Protein 5YH1 (pdb70)

InterPro domains:
  IPR001305 Heat shock protein DnaJ, cysteine-rich domain [PS51188] (1-88)
  IPR001305 Heat shock protein DnaJ, cysteine-rich domain [cd10719] (6-83)
  IPR001305 Heat shock protein DnaJ, cysteine-rich domain [cd10719] (61-111)
  IPR001667 DDH domain [PF01368] (358-476)
  IPR003029 S1 domain [PF00575] (130-193)
  IPR003029 S1 domain [PS50126] (133-196)
  IPR003029 S1 domain [SM00316] (131-196)
  IPR004365 OB-fold nucleic acid binding domain, AA-tRNA synthetase-type [PF01336] (227-295)
  IPR012340 Nucleic acid-binding, OB-fold [G3DSA:2.40.50.140] (128-200)
  IPR012340 Nucleic acid-binding, OB-fold [G3DSA:2.40.50.140] (223-317)
  IPR012340 Nucleic acid-binding, OB-fold [SSF50249] (121-192)
  IPR012340 Nucleic acid-binding, OB-fold [SSF50249] (225-297)
  IPR036410 Heat shock protein DnaJ, cysteine-rich domain superfamily [SSF57938] (5-32)
  IPR038763 DHH phosphoesterase superfamily [SSF64182] (337-733)
  IPR051673 Single-stranded-DNA-specific exonuclease RecJ [PTHR30255] (335-543)

Secondary structure (DSSP, 8-state):
-----HHHHHHHHHHHHHHPPP----SS--HHHHHHTTT------HHHHHTT--EEEEEESSHHHHHHHHHHHHHHHHHHHHH-SSTTHHHHHEEEEEESSSS--HHHHHHHHH-------PPPPEEEEESS--SGGGHHHHHHHHTTT--EEEE--S----EEETTEEGGGGG-SEEE-GGGTSTT-TTS----HHHHHHHH-GGGHHHHTTHHHHHHHHHT---HHHHHHHHHHHHTT--HHHHHHHHHHHHHHHHHH----TTTHHHHTT-SS-HHHH--HHHHHHHHHHHHHHHHHHHGGG-EEEE-TTS-EEEEEETTTSS-TTSSSPHHHHHHHHHHHHHHHH-TTS-EEEEEE-SSEEEEEE----TT---HHHHHHHHHHH-GGGT-EEEESSSEEEEE--GGGHHHHHHHHHHHHHT---

B-factor: mean 35.12, std 11.07, range [20.91, 87.61]

Foldseek 3Di:
DVVVVVVVVVVVVVLLVVLQFDCPDDLFDDPLCVVLVVLLCLLSLLSCLLVLAAEEEEFAQAQLGLLLQVLQLLLRLVSNVVRDPDPCSSVPRYHYWYDPDQECDPVNLVVLVVPCCVVVVHDRHAYEYFQYQLEPVHVVSLVVCVVVVHAYEYQHAFANPAAPDQQHHPSPVSHDGHRYSCSVPNPPSLQGRNSSNRSSCRNHVVCCLLSLLSLLLSSLLVVHPDPRNVSSQVSCVVVVQHSVNSNLLSLLSRQVSLVVPTRCPVHNCLSSRRDPCVVSNVNSVVVSVVSVVVLVVQCVQQVVQWDWDQAPQGATEIEGACAVRGDPPDPPDQQVNQVSNQVVVCVVPNLLRWYWYWYDYLWKIWIATGPVCVQVQFQVVLQVVLCVVCVPFQWDWGGGGGTIMIGTHSVCVVVSVVSSVVVVNPGHD

Solvent-accessible surface area: 20667 Å² total

Structure (mmCIF, N/CA/C/O backbone):
data_5YH1
#
_entry.id   5YH1
#
_cell.length_a   132.500
_cell.length_b   132.500
_cell.length_c   212.245
_cell.angle_alpha   90.00
_cell.angle_beta   90.00
_cell.angle_gamma   120.00
#
_symmetry.space_group_name_H-M   'P 63 2 2'
#
loop_
_entity.id
_entity.type
_entity.pdbx_description
1 polymer 'Member of s1p family of ribosomal proteins'
2 non-polymer GLYCEROL
3 non-polymer 'MANGANESE (II) ION'
4 water water
#
loop_
_atom_site.group_PDB
_atom_site.i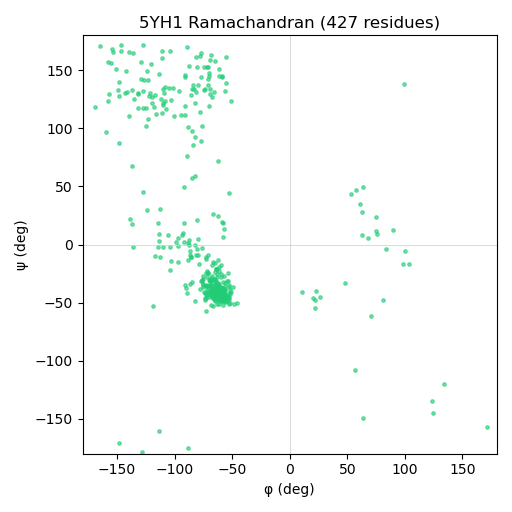d
_atom_site.type_symbol
_atom_site.label_atom_id
_atom_site.label_alt_id
_atom_site.label_comp_id
_atom_site.label_asym_id
_atom_site.label_entity_id
_atom_site.label_seq_id
_atom_site.pdbx_PDB_ins_code
_atom_site.Cartn_x
_atom_site.Cartn_y
_atom_site.Cartn_z
_atom_site.occupancy
_atom_site.B_iso_or_equiv
_atom_site.auth_seq_id
_atom_site.auth_comp_id
_atom_site.auth_asym_id
_atom_site.auth_atom_id
_atom_site.pdbx_PDB_model_num
ATOM 1 N N . PRO A 1 1 ? 79.060 66.891 48.002 1.00 85.34 300 PRO A N 1
ATOM 2 C CA . PRO A 1 1 ? 79.488 65.774 48.847 1.00 86.07 300 PRO A CA 1
ATOM 3 C C . PRO A 1 1 ? 78.970 65.903 50.302 1.00 85.48 300 PRO A C 1
ATOM 4 O O . PRO A 1 1 ? 77.812 65.559 50.563 1.00 81.59 300 PRO A O 1
ATOM 8 N N . GLY A 1 2 ? 79.799 66.390 51.230 1.00 84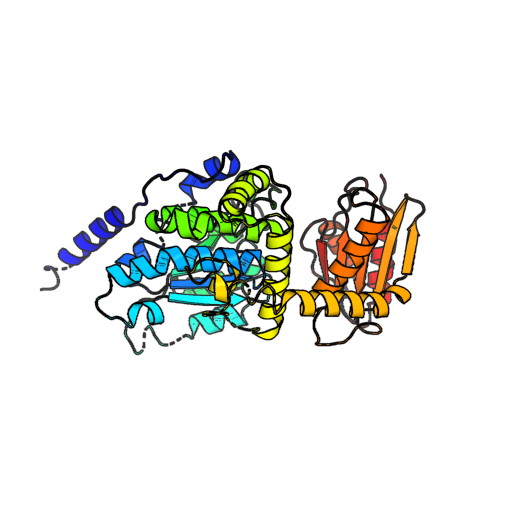.06 301 GLY A N 1
ATOM 9 C CA . GLY A 1 2 ? 79.371 66.644 52.602 1.00 79.52 301 GLY A CA 1
ATOM 10 C C . GLY A 1 2 ? 78.457 67.8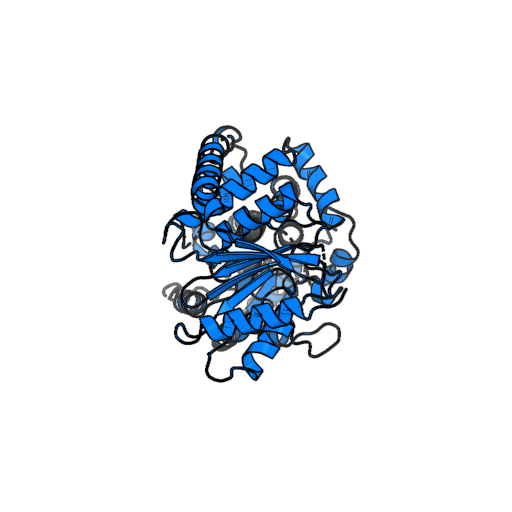54 52.704 1.00 77.15 301 GLY A C 1
ATOM 11 O O . GLY A 1 2 ? 77.687 67.966 53.657 1.00 77.53 301 GLY A O 1
ATOM 12 N N . SER A 1 3 ? 78.542 68.757 51.725 1.00 73.15 302 SER A N 1
ATOM 13 C CA . SER A 1 3 ? 77.711 69.968 51.687 1.00 69.49 302 SER A CA 1
ATOM 14 C C . SER A 1 3 ? 76.241 69.665 51.347 1.00 69.35 302 SER A C 1
ATOM 15 O O . SER A 1 3 ? 75.329 70.282 51.904 1.00 68.43 302 SER A O 1
ATOM 18 N N . HIS A 1 4 ? 76.036 68.727 50.419 1.00 68.06 303 HIS A N 1
ATOM 19 C CA . HIS A 1 4 ? 74.709 68.188 50.054 1.00 65.88 303 HIS A CA 1
ATOM 20 C C . HIS A 1 4 ? 74.023 67.606 51.300 1.00 66.46 303 HIS A C 1
ATOM 21 O O . HIS A 1 4 ? 72.910 67.998 51.650 1.00 66.97 303 HIS A O 1
ATOM 33 N N . ALA A 1 6 ? 74.790 67.954 54.513 1.00 65.50 305 ALA A N 1
ATOM 34 C CA . ALA A 1 6 ? 74.679 68.885 55.638 1.00 64.49 305 ALA A CA 1
ATOM 35 C C . ALA A 1 6 ? 73.530 69.875 55.461 1.00 63.75 305 ALA A C 1
ATOM 36 O O . ALA A 1 6 ? 72.834 70.200 56.423 1.00 65.84 305 ALA A O 1
ATOM 38 N N . GLU A 1 7 ? 73.344 70.366 54.241 1.00 61.99 306 GLU A N 1
ATOM 39 C CA . GLU A 1 7 ? 72.249 71.293 53.958 1.00 62.81 306 GLU A CA 1
ATOM 40 C C . GLU A 1 7 ? 70.883 70.616 54.076 1.00 60.54 306 GLU A C 1
ATOM 41 O O . GLU A 1 7 ? 69.928 71.223 54.554 1.00 56.43 306 GLU A O 1
ATOM 47 N N . VAL A 1 8 ? 70.801 69.363 53.635 1.00 60.65 307 VAL A N 1
ATOM 48 C CA . VAL A 1 8 ? 69.576 68.568 53.754 1.00 60.15 307 VAL A CA 1
ATOM 49 C C . VAL A 1 8 ? 69.283 68.241 55.225 1.00 61.18 307 VAL A C 1
ATOM 50 O O . VAL A 1 8 ? 68.129 68.270 55.651 1.00 59.35 307 VAL A O 1
ATOM 54 N N . LYS A 1 9 ? 70.330 67.946 55.994 1.00 62.14 308 LYS A N 1
ATOM 55 C CA . LYS A 1 9 ? 70.184 67.683 57.423 1.00 64.76 308 LYS A CA 1
ATOM 56 C C . LYS A 1 9 ? 69.646 68.915 58.158 1.00 61.12 308 LYS A C 1
ATOM 57 O O . LYS A 1 9 ? 68.724 68.808 58.965 1.00 59.20 308 LYS A O 1
ATOM 63 N N . ARG A 1 10 ? 70.214 70.078 57.863 1.00 58.55 309 ARG A N 1
ATOM 64 C CA . ARG A 1 10 ? 69.803 71.326 58.508 1.00 58.88 309 ARG A CA 1
ATOM 65 C C . ARG A 1 10 ? 68.322 71.635 58.274 1.00 56.76 309 ARG A C 1
ATOM 66 O O . ARG A 1 10 ? 67.638 72.118 59.171 1.00 59.88 309 ARG A O 1
ATOM 74 N N . LYS A 1 11 ? 67.836 71.351 57.072 1.00 53.84 310 LYS A N 1
ATOM 75 C CA . LYS A 1 11 ? 66.438 71.569 56.724 1.00 51.84 310 LYS A CA 1
ATOM 76 C C . LYS A 1 11 ? 65.526 70.549 57.401 1.00 50.94 310 LYS A C 1
ATOM 77 O O . LYS A 1 11 ? 64.388 70.861 57.762 1.00 48.73 310 LYS A O 1
ATOM 83 N N . ILE A 1 12 ? 66.019 69.322 57.544 1.00 50.20 311 ILE A N 1
ATOM 84 C CA . ILE A 1 12 ? 65.294 68.279 58.264 1.00 50.37 311 ILE A CA 1
ATOM 85 C C . ILE A 1 12 ? 65.129 68.656 59.743 1.00 49.17 311 ILE A C 1
ATOM 86 O O . ILE A 1 12 ? 64.051 68.471 60.302 1.00 44.98 311 ILE A O 1
ATOM 91 N N . GLU A 1 13 ? 66.179 69.203 60.358 1.00 49.59 312 GLU A N 1
ATOM 92 C CA . GLU A 1 13 ? 66.104 69.649 61.750 1.00 51.66 312 GLU A CA 1
ATOM 93 C C . GLU A 1 13 ? 65.043 70.727 61.917 1.00 51.73 312 GLU A C 1
ATOM 94 O O . GLU A 1 13 ? 64.304 70.722 62.903 1.00 51.34 312 GLU A O 1
ATOM 100 N N . GLU A 1 14 ? 64.971 71.646 60.959 1.00 50.04 313 GLU A N 1
ATOM 101 C CA . GLU A 1 14 ? 64.019 72.753 61.036 1.00 49.86 313 GLU A CA 1
ATOM 102 C C . GLU A 1 14 ? 62.585 72.290 60.850 1.00 47.09 313 GLU A C 1
ATOM 103 O O . GLU A 1 14 ? 61.691 72.749 61.555 1.00 45.61 313 GLU A O 1
ATOM 109 N N . GLU A 1 15 ? 62.366 71.389 59.897 1.00 45.07 314 GLU A N 1
ATOM 110 C CA . GLU A 1 15 ? 61.039 70.812 59.686 1.00 46.33 314 GLU A CA 1
ATOM 111 C C . GLU A 1 15 ? 60.601 69.894 60.832 1.00 45.29 314 GLU A C 1
ATOM 112 O O . GLU A 1 15 ? 59.403 69.760 61.098 1.00 46.13 314 GLU A O 1
ATOM 118 N N . LEU A 1 16 ? 61.568 69.275 61.505 1.00 44.86 315 LEU A N 1
ATOM 119 C CA . LEU A 1 16 ? 61.289 68.486 62.706 1.00 44.29 315 LEU A CA 1
ATOM 120 C C . LEU A 1 16 ? 60.809 69.381 63.839 1.00 41.58 315 LEU A C 1
ATOM 121 O O . LEU A 1 16 ? 59.833 69.050 64.501 1.00 40.54 315 LEU A O 1
ATOM 126 N N . ASP A 1 17 ? 61.493 70.504 64.050 1.00 41.79 316 ASP A N 1
ATOM 127 C CA . ASP A 1 17 ? 61.046 71.525 65.005 1.00 43.72 316 ASP A CA 1
ATOM 128 C C . ASP A 1 17 ? 59.618 71.978 64.735 1.00 44.84 316 ASP A C 1
ATOM 129 O O . ASP A 1 17 ? 58.816 72.092 65.657 1.00 46.59 316 ASP A O 1
ATOM 134 N N . ARG A 1 18 ? 59.311 72.234 63.469 1.00 46.74 317 ARG A N 1
ATOM 135 C CA . ARG A 1 18 ? 57.995 72.722 63.080 1.00 47.64 317 ARG A CA 1
ATOM 136 C C . ARG A 1 18 ? 56.943 71.649 63.324 1.00 44.01 317 ARG A C 1
ATOM 137 O O . ARG A 1 18 ? 55.957 71.905 64.001 1.00 42.76 317 ARG A O 1
ATOM 145 N N . ARG A 1 19 ? 57.158 70.446 62.800 1.00 41.52 318 ARG A N 1
ATOM 146 C CA . ARG A 1 19 ? 56.167 69.381 62.970 1.00 42.48 318 ARG A CA 1
ATOM 147 C C . ARG A 1 19 ? 55.963 68.947 64.426 1.00 41.55 318 ARG A C 1
ATOM 148 O O . ARG A 1 19 ? 54.869 68.523 64.795 1.00 40.61 318 ARG A O 1
ATOM 156 N N . ALA A 1 20 ? 57.012 69.035 65.238 1.00 39.56 319 ALA A N 1
ATOM 157 C CA . ALA A 1 20 ? 56.937 68.606 66.634 1.00 38.62 319 ALA A CA 1
ATOM 158 C C . ALA A 1 20 ? 56.094 69.536 67.498 1.00 38.06 319 ALA A C 1
ATOM 159 O O . ALA A 1 20 ? 55.588 69.111 68.531 1.00 36.71 319 ALA A O 1
ATOM 161 N N . GLN A 1 21 ? 55.965 70.801 67.096 1.00 37.98 320 GLN A N 1
ATOM 162 C CA . GLN A 1 21 ? 55.160 71.769 67.843 1.00 39.41 320 GLN A CA 1
ATOM 163 C C . GLN A 1 21 ? 53.789 71.181 68.090 1.00 35.25 320 GLN A C 1
ATOM 164 O O . GLN A 1 21 ? 53.122 70.791 67.146 1.00 34.53 320 GLN A O 1
ATOM 170 N N . PRO A 1 22 ? 53.372 71.095 69.356 1.00 33.75 321 PRO A N 1
ATOM 171 C CA . PRO A 1 22 ? 52.015 70.619 69.624 1.00 34.99 321 PRO A CA 1
ATOM 172 C C . PRO A 1 22 ? 50.964 71.721 69.431 1.00 34.91 321 PRO A C 1
ATOM 173 O O . PRO A 1 22 ? 51.273 72.901 69.595 1.00 33.77 321 PRO A O 1
ATOM 177 N N . SER A 1 23 ? 49.741 71.323 69.092 1.00 35.39 322 SER A N 1
ATOM 178 C CA . SER A 1 23 ? 48.603 72.234 69.094 1.00 37.65 322 SER A CA 1
ATOM 179 C C . SER A 1 23 ? 48.227 72.583 70.523 1.00 38.29 322 SER A C 1
ATOM 180 O O . SER A 1 23 ? 48.441 71.795 71.446 1.00 36.36 322 SER A O 1
ATOM 183 N N . ASP A 1 24 ? 47.644 73.760 70.701 1.00 38.76 323 ASP A N 1
ATOM 184 C CA . ASP A 1 24 ? 47.096 74.134 71.990 1.00 39.25 323 ASP A CA 1
ATOM 185 C C . ASP A 1 24 ? 45.706 73.521 72.108 1.00 37.37 323 ASP A C 1
ATOM 186 O O . ASP A 1 24 ? 44.730 74.119 71.678 1.00 39.42 323 ASP A O 1
ATOM 191 N N . VAL A 1 25 ? 45.632 72.321 72.685 1.00 35.11 324 VAL A N 1
ATOM 192 C CA . VAL A 1 25 ? 44.362 71.601 72.846 1.00 32.25 324 VAL A CA 1
ATOM 193 C C . VAL A 1 25 ? 43.681 71.859 74.194 1.00 30.60 324 VAL A C 1
ATOM 194 O O . VAL A 1 25 ? 42.713 71.191 74.540 1.00 31.15 324 VAL A O 1
ATOM 198 N N . GLY A 1 26 ? 44.183 72.816 74.958 1.00 30.25 325 GLY A N 1
ATOM 199 C CA . GLY A 1 26 ? 43.610 73.112 76.260 1.00 31.26 325 GLY A CA 1
ATOM 200 C C . GLY A 1 26 ? 43.741 71.937 77.216 1.00 32.98 325 GLY A C 1
ATOM 201 O O . GLY A 1 26 ? 44.702 71.159 77.127 1.00 32.18 325 GLY A O 1
ATOM 202 N N . PHE A 1 27 ? 42.772 71.827 78.132 1.00 32.27 326 PHE A N 1
ATOM 203 C CA . PHE A 1 27 ? 42.746 70.788 79.157 1.00 30.42 326 PHE A CA 1
ATOM 204 C C . PHE A 1 27 ? 41.355 70.177 79.305 1.00 30.67 326 PHE A C 1
ATOM 205 O O . PHE A 1 27 ? 40.373 70.738 78.830 1.00 29.49 326 PHE A O 1
ATOM 213 N N . LEU A 1 28 ? 41.279 69.025 79.969 1.00 30.74 327 LEU A N 1
ATOM 214 C CA . LEU A 1 28 ? 40.013 68.306 80.150 1.00 30.29 327 LEU A CA 1
ATOM 215 C C . LEU A 1 28 ? 39.145 68.900 81.253 1.00 29.50 327 LEU A C 1
ATOM 216 O O . LEU A 1 28 ? 37.956 68.608 81.328 1.00 28.65 327 LEU A O 1
ATOM 221 N N . VAL A 1 29 ? 39.759 69.719 82.099 1.00 29.53 328 VAL A N 1
ATOM 222 C CA . VAL A 1 29 ? 39.122 70.297 83.272 1.00 30.01 328 VAL A CA 1
ATOM 223 C C . VAL A 1 29 ? 39.575 71.749 83.405 1.00 32.26 328 VAL A C 1
ATOM 224 O O . VAL A 1 29 ? 40.560 72.140 82.771 1.00 31.62 328 VAL A O 1
ATOM 228 N N . LYS A 1 30 ? 38.883 72.525 84.245 1.00 33.90 329 LYS A N 1
ATOM 229 C CA . LYS A 1 30 ? 39.310 73.884 84.593 1.00 35.38 329 LYS A CA 1
ATOM 230 C C . LYS A 1 30 ? 40.311 73.821 85.731 1.00 33.25 329 LYS A C 1
ATOM 231 O O . LYS A 1 30 ? 40.075 73.139 86.729 1.00 31.69 329 LYS A O 1
ATOM 237 N N . SER A 1 31 ? 41.413 74.555 85.599 1.00 30.84 330 SER A N 1
ATOM 238 C CA . SER A 1 31 ? 42.493 74.499 86.573 1.00 31.48 330 SER A CA 1
ATOM 239 C C . SER A 1 31 ? 43.500 75.618 86.324 1.00 33.79 330 SER A C 1
ATOM 240 O O . SER A 1 31 ? 44.134 75.658 85.272 1.00 33.02 330 SER A O 1
ATOM 243 N N . GLU A 1 32 ? 43.657 76.510 87.293 1.00 35.90 331 GLU A N 1
ATOM 244 C CA . GLU A 1 32 ? 44.673 77.553 87.200 1.00 38.15 331 GLU A CA 1
ATOM 245 C C . GLU A 1 32 ? 46.083 76.958 87.271 1.00 35.50 331 GLU A C 1
ATOM 246 O O . GLU A 1 32 ? 47.022 77.488 86.673 1.00 32.59 331 GLU A O 1
ATOM 252 N N . VAL A 1 33 ? 46.220 75.853 87.996 1.00 34.00 332 VAL A N 1
ATOM 253 C CA . VAL A 1 33 ? 47.501 75.155 88.093 1.00 33.04 332 VAL A CA 1
ATOM 254 C C . VAL A 1 33 ? 47.931 74.636 86.717 1.00 31.00 332 VAL A C 1
ATOM 255 O O . VAL A 1 33 ? 49.038 74.913 86.270 1.00 30.37 332 VAL A O 1
ATOM 259 N N . LEU A 1 34 ? 47.046 73.931 86.025 1.00 29.88 333 LEU A N 1
ATOM 260 C CA . LEU A 1 34 ? 47.369 73.446 84.688 1.00 29.10 333 LEU A CA 1
ATOM 261 C C . LEU A 1 34 ? 47.684 74.598 83.742 1.00 31.53 333 LEU A C 1
ATOM 262 O O . LEU A 1 34 ? 48.649 74.513 82.970 1.00 31.04 333 LEU A O 1
ATOM 267 N N . GLU A 1 35 ? 46.887 75.672 83.806 1.00 30.72 334 GLU A N 1
ATOM 268 C CA . GLU A 1 35 ? 47.128 76.849 82.962 1.00 30.84 334 GLU A CA 1
ATOM 269 C C . GLU A 1 35 ? 48.526 77.393 83.191 1.00 27.77 334 GLU A C 1
ATOM 270 O O . GLU A 1 35 ? 49.224 77.693 82.245 1.00 27.97 334 GLU A O 1
ATOM 276 N N . ALA A 1 36 ? 48.929 77.507 84.445 1.00 27.27 335 ALA A N 1
ATOM 277 C CA . ALA A 1 36 ? 50.271 77.969 84.771 1.00 28.76 335 ALA A CA 1
ATOM 278 C C . ALA A 1 36 ? 51.369 76.985 84.277 1.00 30.28 335 ALA A C 1
ATOM 279 O O . ALA A 1 36 ? 52.479 77.406 83.952 1.00 32.54 335 ALA A O 1
ATOM 281 N N . LEU A 1 37 ? 51.049 75.692 84.206 1.00 30.96 336 LEU A N 1
ATOM 282 C CA . LEU A 1 37 ? 52.002 74.655 83.753 1.00 30.14 336 LEU A CA 1
ATOM 283 C C . LEU A 1 37 ? 52.015 74.468 82.240 1.00 30.07 336 LEU A C 1
ATOM 284 O O . LEU A 1 37 ? 52.822 73.703 81.714 1.00 30.35 336 LEU A O 1
ATOM 289 N N . LYS A 1 38 ? 51.121 75.148 81.543 1.00 30.48 337 LYS A N 1
ATOM 290 C CA . LYS A 1 38 ? 50.954 74.949 80.095 1.00 32.86 337 LYS A CA 1
ATOM 291 C C . LYS A 1 38 ? 52.241 75.061 79.260 1.00 32.18 337 LYS A C 1
ATOM 292 O O . LYS A 1 38 ? 52.481 74.221 78.397 1.00 32.30 337 LYS A O 1
ATOM 298 N N . PRO A 1 39 ? 53.054 76.104 79.490 1.00 31.43 338 PRO A N 1
ATOM 299 C CA . PRO A 1 39 ? 54.293 76.186 78.711 1.00 32.90 338 PRO A CA 1
ATOM 300 C C . PRO A 1 39 ? 55.213 74.951 78.872 1.00 31.38 338 PRO A C 1
ATOM 301 O O . PRO A 1 39 ? 55.767 74.469 77.888 1.00 30.84 338 PRO A O 1
ATOM 305 N N . LYS A 1 40 ? 55.361 74.452 80.091 1.00 30.58 339 LYS A N 1
ATOM 306 C CA . LYS A 1 40 ? 56.181 73.260 80.330 1.00 31.75 339 LYS A CA 1
ATOM 307 C C . LYS A 1 40 ? 55.508 71.988 79.830 1.00 30.41 339 LYS A C 1
ATOM 308 O O . LYS A 1 40 ? 56.167 71.096 79.315 1.00 30.28 339 LYS A O 1
ATOM 314 N N . ILE A 1 41 ? 54.189 71.920 79.954 1.00 30.12 340 ILE A N 1
ATOM 315 C CA . ILE A 1 41 ? 53.429 70.824 79.369 1.00 29.42 340 ILE A CA 1
ATOM 316 C C . ILE A 1 41 ? 53.639 70.750 77.853 1.00 29.57 340 ILE A C 1
ATOM 317 O O . ILE A 1 41 ? 53.855 69.661 77.301 1.00 27.16 340 ILE A O 1
ATOM 330 N N . LYS A 1 43 ? 56.149 72.118 76.157 1.00 28.98 342 LYS A N 1
ATOM 331 C CA . LYS A 1 43 ? 57.554 71.773 75.933 1.00 30.66 342 LYS A CA 1
ATOM 332 C C . LYS A 1 43 ? 57.796 70.261 76.062 1.00 30.37 342 LYS A C 1
ATOM 333 O O . LYS A 1 43 ? 58.478 69.670 75.227 1.00 31.13 342 LYS A O 1
ATOM 339 N N . ALA A 1 44 ? 57.228 69.642 77.097 1.00 29.15 343 ALA A N 1
ATOM 340 C CA . ALA A 1 44 ? 57.342 68.190 77.278 1.00 28.32 343 ALA A CA 1
ATOM 341 C C . ALA A 1 44 ? 56.824 67.452 76.052 1.00 27.86 343 ALA A C 1
ATOM 342 O O . ALA A 1 44 ? 57.476 66.539 75.537 1.00 28.37 343 ALA A O 1
ATOM 344 N N . ALA A 1 45 ? 55.656 67.866 75.577 1.00 27.45 344 ALA A N 1
ATOM 345 C CA . ALA A 1 45 ? 55.036 67.237 74.418 1.00 28.07 344 ALA A CA 1
ATOM 346 C C . ALA A 1 45 ? 55.847 67.483 73.151 1.00 28.10 344 ALA A C 1
ATOM 347 O O . ALA A 1 45 ? 55.965 66.601 72.311 1.00 28.93 344 ALA A O 1
ATOM 349 N N . PHE A 1 46 ? 56.401 68.683 73.019 1.00 29.89 345 PHE A N 1
ATOM 350 C CA . PHE A 1 46 ? 57.301 68.997 71.913 1.00 30.37 345 PHE A CA 1
ATOM 351 C C . PHE A 1 46 ? 58.502 68.040 71.888 1.00 29.66 345 PHE A C 1
ATOM 352 O O . PHE A 1 46 ? 58.817 67.459 70.850 1.00 28.35 345 PHE A O 1
ATOM 368 N N . ILE A 1 48 ? 58.887 65.094 73.288 1.00 28.03 347 ILE A N 1
ATOM 369 C CA . ILE A 1 48 ? 58.498 63.708 73.053 1.00 26.93 347 ILE A CA 1
ATOM 370 C C . ILE A 1 48 ? 58.163 63.497 71.576 1.00 27.58 347 ILE A C 1
ATOM 371 O O . ILE A 1 48 ? 58.666 62.552 70.950 1.00 26.17 347 ILE A O 1
ATOM 376 N N . ARG A 1 49 ? 57.356 64.394 71.012 1.00 28.13 348 ARG A N 1
ATOM 377 C CA . ARG A 1 49 ? 56.978 64.310 69.594 1.00 28.76 348 ARG A CA 1
ATOM 378 C C . ARG A 1 49 ? 58.205 64.387 68.678 1.00 28.72 348 ARG A C 1
ATOM 379 O O . ARG A 1 49 ? 58.276 63.695 67.670 1.00 28.50 348 ARG A O 1
ATOM 387 N N . ARG A 1 50 ? 59.169 65.225 69.034 1.00 29.37 349 ARG A N 1
ATOM 388 C CA . ARG A 1 50 ? 60.368 65.387 68.215 1.00 31.82 349 ARG A CA 1
ATOM 389 C C . ARG A 1 50 ? 61.201 64.104 68.184 1.00 31.91 349 ARG A C 1
ATOM 390 O O . ARG A 1 50 ? 61.631 63.663 67.109 1.00 32.54 349 ARG A O 1
ATOM 398 N N . ALA A 1 51 ? 61.411 63.503 69.355 1.00 30.12 350 ALA A N 1
ATOM 399 C CA . ALA A 1 51 ? 62.072 62.201 69.441 1.00 29.66 350 ALA A CA 1
ATOM 400 C C . ALA A 1 51 ? 61.390 61.176 68.538 1.00 29.86 350 ALA A C 1
ATOM 401 O O . ALA A 1 51 ? 62.058 60.456 67.798 1.00 29.71 350 ALA A O 1
ATOM 403 N N . ILE A 1 52 ? 60.058 61.138 68.578 1.00 31.22 351 ILE A N 1
ATOM 404 C CA . ILE A 1 52 ? 59.282 60.210 67.753 1.00 30.68 351 ILE A CA 1
ATOM 405 C C . ILE A 1 52 ? 59.510 60.446 66.264 1.00 31.93 351 ILE A C 1
ATOM 406 O O . ILE A 1 52 ? 59.712 59.500 65.495 1.00 33.96 351 ILE A O 1
ATOM 411 N N . PHE A 1 53 ? 59.452 61.703 65.853 1.00 31.96 352 PHE A N 1
ATOM 412 C CA . PHE A 1 53 ? 59.539 62.028 64.438 1.00 33.44 352 PHE A CA 1
ATOM 413 C C . PHE A 1 53 ? 60.953 61.820 63.881 1.00 33.71 352 PHE A C 1
ATOM 414 O O . PHE A 1 53 ? 61.103 61.538 62.702 1.00 33.03 352 PHE A O 1
ATOM 422 N N . GLU A 1 54 ? 61.980 61.940 64.720 1.00 35.16 353 GLU A N 1
ATOM 423 C CA . GLU A 1 54 ? 63.342 61.675 64.265 1.00 35.96 353 GLU A CA 1
ATOM 424 C C . GLU A 1 54 ? 63.737 60.204 64.388 1.00 33.57 353 GLU A C 1
ATOM 425 O O . GLU A 1 54 ? 64.834 59.833 64.014 1.00 35.49 353 GLU A O 1
ATOM 431 N N . GLY A 1 55 ? 62.843 59.362 64.888 1.00 32.36 354 GLY A N 1
ATOM 432 C CA . GLY A 1 55 ? 63.140 57.937 65.037 1.00 30.96 354 GLY A CA 1
ATOM 433 C C . GLY A 1 55 ? 64.067 57.639 66.198 1.00 30.12 354 GLY A C 1
ATOM 434 O O . GLY A 1 55 ? 64.742 56.614 66.213 1.00 30.64 354 GLY A O 1
ATOM 435 N N . ARG A 1 56 ? 64.096 58.536 67.174 1.00 29.59 355 ARG A N 1
ATOM 436 C CA . ARG A 1 56 ? 64.889 58.351 68.380 1.00 29.71 355 ARG A CA 1
ATOM 437 C C . ARG A 1 56 ? 64.102 57.500 69.376 1.00 29.35 355 ARG A C 1
ATOM 438 O O . ARG A 1 56 ? 62.902 57.722 69.555 1.00 30.67 355 ARG A O 1
ATOM 446 N N . PRO A 1 57 ? 64.767 56.537 70.042 1.00 28.50 356 PRO A N 1
ATOM 447 C CA . PRO A 1 57 ? 64.041 55.750 71.035 1.00 28.12 356 PRO A CA 1
ATOM 448 C C . PRO A 1 57 ? 63.662 56.559 72.262 1.00 27.96 356 PRO A C 1
ATOM 449 O O . PRO A 1 57 ? 64.254 57.607 72.531 1.00 27.75 356 PRO A O 1
ATOM 453 N N . ILE A 1 58 ? 62.656 56.067 72.979 1.00 27.69 357 ILE A N 1
ATOM 454 C CA . ILE A 1 58 ? 62.186 56.672 74.205 1.00 26.82 357 ILE A CA 1
ATOM 455 C C . ILE A 1 58 ? 62.168 55.611 75.296 1.00 25.79 357 ILE A C 1
ATOM 456 O O . ILE A 1 58 ? 61.678 54.502 75.082 1.00 24.48 357 ILE A O 1
ATOM 461 N N . ILE A 1 59 ? 62.716 55.957 76.456 1.00 26.33 358 ILE A N 1
ATOM 462 C CA . ILE A 1 59 ? 62.544 55.162 77.665 1.00 27.96 358 ILE A CA 1
ATOM 463 C C . ILE A 1 59 ? 61.629 55.934 78.596 1.00 26.27 358 ILE A C 1
ATOM 464 O O . ILE A 1 59 ? 61.925 57.078 78.954 1.00 25.51 358 ILE A O 1
ATOM 469 N N . LEU A 1 60 ? 60.535 55.296 78.993 1.00 25.75 359 LEU A N 1
ATOM 470 C CA . LEU A 1 60 ? 59.619 55.865 79.974 1.00 25.60 359 LEU A CA 1
ATOM 471 C C . LEU A 1 60 ? 59.692 55.064 81.275 1.00 24.45 359 LEU A C 1
ATOM 472 O O . LEU A 1 60 ? 59.316 53.895 81.318 1.00 24.81 359 LEU A O 1
ATOM 477 N N . ARG A 1 61 ? 60.189 55.708 82.325 1.00 24.90 360 ARG A N 1
ATOM 478 C CA . ARG A 1 61 ? 60.229 55.146 83.675 1.00 24.82 360 ARG A CA 1
ATOM 479 C C . ARG A 1 61 ? 59.095 55.733 84.486 1.00 24.68 360 ARG A C 1
ATOM 480 O O . ARG A 1 61 ? 58.884 56.950 84.452 1.00 24.78 360 ARG A O 1
ATOM 488 N N . HIS A 1 62 ? 58.385 54.884 85.229 1.00 23.88 361 HIS A N 1
ATOM 489 C CA . HIS A 1 62 ? 57.330 55.341 86.122 1.00 23.62 361 HIS A CA 1
ATOM 490 C C . HIS A 1 62 ? 57.284 54.552 87.418 1.00 24.22 361 HIS A C 1
ATOM 491 O O . HIS A 1 62 ? 57.595 53.360 87.450 1.00 25.31 361 HIS A O 1
ATOM 498 N N . HIS A 1 63 ? 56.870 55.218 88.484 1.00 24.10 362 HIS A N 1
ATOM 499 C CA . HIS A 1 63 ? 56.646 54.555 89.757 1.00 24.80 362 HIS A CA 1
ATOM 500 C C . HIS A 1 63 ? 55.595 53.449 89.598 1.00 23.55 362 HIS A C 1
ATOM 501 O O . HIS A 1 63 ? 54.660 53.588 88.805 1.00 22.02 362 HIS A O 1
ATOM 508 N N . ALA A 1 64 ? 55.766 52.359 90.346 1.00 23.21 363 ALA A N 1
ATOM 509 C CA . ALA A 1 64 ? 54.987 51.140 90.152 1.00 24.90 363 ALA A CA 1
ATOM 510 C C . ALA A 1 64 ? 53.723 51.090 91.020 1.00 26.57 363 ALA A C 1
ATOM 511 O O . ALA A 1 64 ? 53.471 50.093 91.698 1.00 28.73 363 ALA A O 1
ATOM 513 N N . ASP A 1 65 ? 52.931 52.159 91.010 1.00 26.53 364 ASP A N 1
ATOM 514 C CA . ASP A 1 65 ? 51.622 52.132 91.654 1.00 25.84 364 ASP A CA 1
ATOM 515 C C . ASP A 1 65 ?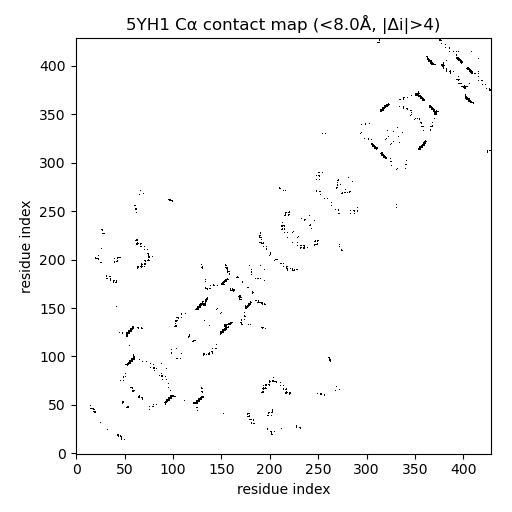 50.549 52.613 90.686 1.00 25.35 364 ASP A C 1
ATOM 516 O O . ASP A 1 65 ? 50.841 52.902 89.517 1.00 25.36 364 ASP A O 1
ATOM 521 N N . THR A 1 66 ? 49.309 52.669 91.157 1.00 24.51 365 THR A N 1
ATOM 522 C CA . THR A 1 66 ? 48.189 52.956 90.281 1.00 24.44 365 THR A CA 1
ATOM 523 C C . THR A 1 66 ? 48.391 54.266 89.519 1.00 22.59 365 THR A C 1
ATOM 524 O O . THR A 1 66 ? 48.251 54.295 88.299 1.00 20.91 365 THR A O 1
ATOM 528 N N . ASP A 1 67 ? 48.753 55.325 90.235 1.00 22.46 366 ASP A N 1
ATOM 529 C CA . ASP A 1 67 ? 48.955 56.650 89.619 1.00 23.67 366 ASP A CA 1
ATOM 530 C C . ASP A 1 67 ? 50.082 56.596 88.583 1.00 23.64 366 ASP A C 1
ATOM 531 O O . ASP A 1 67 ? 49.935 57.086 87.459 1.00 22.93 366 ASP A O 1
ATOM 536 N N . GLY A 1 68 ? 51.192 55.960 88.952 1.00 23.82 367 GLY A N 1
ATOM 537 C CA . GLY A 1 68 ? 52.331 55.810 88.040 1.00 23.05 367 GLY A CA 1
ATOM 538 C C . GLY A 1 68 ? 52.062 54.969 86.808 1.00 22.38 367 GLY A C 1
ATOM 539 O O . GLY A 1 68 ? 52.416 55.372 85.701 1.00 22.39 367 GLY A O 1
ATOM 540 N N . TYR A 1 69 ? 51.444 53.799 86.988 1.00 22.06 368 TYR A N 1
ATOM 541 C CA . TYR A 1 69 ? 51.079 52.955 85.849 1.00 22.07 368 TYR A CA 1
ATOM 542 C C . TYR A 1 69 ? 50.118 53.712 84.947 1.00 21.85 368 TYR A C 1
ATOM 543 O O . TYR A 1 69 ? 50.272 53.734 83.723 1.00 21.24 368 TYR A O 1
ATOM 552 N N . THR A 1 70 ? 49.113 54.330 85.551 1.00 22.05 369 THR A N 1
ATOM 553 C CA . THR A 1 70 ? 48.120 55.062 84.759 1.00 23.14 369 THR A CA 1
ATOM 554 C C . THR A 1 70 ? 48.795 56.153 83.922 1.00 22.46 369 THR A C 1
ATOM 555 O O . THR A 1 70 ? 48.534 56.287 82.727 1.00 22.16 369 THR A O 1
ATOM 559 N N . ALA A 1 71 ? 49.697 56.897 84.551 1.00 23.27 370 ALA A N 1
ATOM 560 C CA . ALA A 1 71 ? 50.441 57.961 83.877 1.00 23.31 370 ALA A CA 1
ATOM 561 C C . ALA A 1 71 ? 51.292 57.405 82.747 1.00 23.64 370 ALA A C 1
ATOM 562 O O . ALA A 1 71 ? 51.265 57.911 81.625 1.00 24.21 370 ALA A O 1
ATOM 564 N N . GLY A 1 72 ? 52.031 56.341 83.033 1.00 23.82 371 GLY A N 1
ATOM 565 C CA . GLY A 1 72 ? 52.870 55.724 82.019 1.00 23.54 371 GLY A CA 1
ATOM 566 C C . GLY A 1 72 ? 52.079 55.208 80.842 1.00 23.89 371 GLY A C 1
ATOM 567 O O . GLY A 1 72 ? 52.478 55.397 79.679 1.00 23.61 371 GLY A O 1
ATOM 568 N N . VAL A 1 73 ? 50.949 54.561 81.127 1.00 23.86 372 VAL A N 1
ATOM 569 C CA . VAL A 1 73 ? 50.137 53.972 80.060 1.00 25.24 372 VAL A CA 1
ATOM 570 C C . VAL A 1 73 ? 49.431 55.062 79.249 1.00 24.63 372 VAL A C 1
ATOM 571 O O . VAL A 1 73 ? 49.290 54.934 78.036 1.00 25.14 372 VAL A O 1
ATOM 575 N N . ALA A 1 74 ? 49.010 56.134 79.909 1.00 25.23 373 ALA A N 1
ATOM 576 C CA . ALA A 1 74 ? 48.475 57.304 79.191 1.00 26.17 373 ALA A CA 1
ATOM 577 C C . ALA A 1 74 ? 49.459 57.781 78.118 1.00 26.59 373 ALA A C 1
ATOM 578 O O . ALA A 1 74 ? 49.098 57.942 76.951 1.00 25.92 373 ALA A O 1
ATOM 580 N N . LEU A 1 75 ? 50.714 57.979 78.515 1.00 27.38 374 LEU A N 1
ATOM 581 C CA . LEU A 1 75 ? 51.738 58.469 77.587 1.00 26.72 374 LEU A CA 1
ATOM 582 C C . LEU A 1 75 ? 52.042 57.463 76.479 1.00 26.29 374 LEU A C 1
ATOM 583 O O . LEU A 1 75 ? 52.145 57.834 75.307 1.00 25.43 374 LEU A O 1
ATOM 588 N N . GLU A 1 76 ? 52.152 56.188 76.843 1.00 27.18 375 GLU A N 1
ATOM 589 C CA . GLU A 1 76 ? 52.384 55.119 75.865 1.00 27.14 375 GLU A CA 1
ATOM 590 C C . GLU A 1 76 ? 51.276 55.068 74.808 1.00 27.03 375 GLU A C 1
ATOM 591 O O . GLU A 1 76 ? 51.540 54.869 73.609 1.00 26.20 375 GLU A O 1
ATOM 597 N N . THR A 1 77 ? 50.034 55.248 75.253 1.00 26.72 376 THR A N 1
ATOM 598 C CA . THR A 1 77 ? 48.875 55.172 74.371 1.00 26.63 376 THR A CA 1
ATOM 599 C C . THR A 1 77 ? 48.899 56.275 73.301 1.00 28.05 376 THR A C 1
ATOM 600 O O . THR A 1 77 ? 48.482 56.052 72.173 1.00 29.20 376 THR A O 1
ATOM 604 N N . ALA A 1 78 ? 49.407 57.452 73.656 1.00 29.44 377 ALA A N 1
ATOM 605 C CA . ALA A 1 78 ? 49.582 58.560 72.706 1.00 29.16 377 ALA A CA 1
ATOM 606 C C . ALA A 1 78 ? 50.811 58.376 71.798 1.00 29.99 377 ALA A C 1
ATOM 607 O O . ALA A 1 78 ? 50.784 58.708 70.618 1.00 28.85 377 ALA A O 1
ATOM 609 N N . ILE A 1 79 ? 51.894 57.857 72.365 1.00 30.47 378 ILE A N 1
ATOM 610 C CA . ILE A 1 79 ? 53.173 57.743 71.659 1.00 29.66 378 ILE A CA 1
ATOM 611 C C . ILE A 1 79 ? 53.187 56.639 70.597 1.00 30.70 378 ILE A C 1
ATOM 612 O O . ILE A 1 79 ? 53.616 56.874 69.463 1.00 30.89 378 ILE A O 1
ATOM 617 N N . ILE A 1 80 ? 52.717 55.447 70.956 1.00 31.51 379 ILE A N 1
ATOM 618 C CA . ILE A 1 80 ? 52.833 54.274 70.073 1.00 33.06 379 ILE A CA 1
ATOM 619 C C . ILE A 1 80 ? 52.228 54.506 68.679 1.00 34.87 379 ILE A C 1
ATOM 620 O O . ILE A 1 80 ? 52.878 54.199 67.679 1.00 34.36 379 ILE A O 1
ATOM 625 N N . PRO A 1 81 ? 50.990 55.044 68.600 1.00 36.29 380 PRO A N 1
ATOM 626 C CA . PRO A 1 81 ? 50.419 55.319 67.271 1.00 36.67 380 PRO A CA 1
ATOM 627 C C . PRO A 1 81 ? 51.256 56.259 66.404 1.00 37.06 380 PRO A C 1
ATOM 628 O O . PRO A 1 81 ? 51.334 56.054 65.195 1.00 39.21 380 PRO A O 1
ATOM 632 N N . LEU A 1 82 ? 51.855 57.286 67.002 1.00 37.21 381 LEU A N 1
ATOM 633 C CA . LEU A 1 82 ? 52.707 58.198 66.246 1.00 38.72 381 LEU A CA 1
ATOM 634 C C . LEU A 1 82 ? 53.947 57.471 65.735 1.00 39.59 381 LEU A C 1
ATOM 635 O O . LEU A 1 82 ? 54.335 57.637 64.585 1.00 39.77 381 LEU A O 1
ATOM 640 N N . ILE A 1 83 ? 54.559 56.658 66.590 1.00 39.83 382 ILE A N 1
ATOM 641 C CA . ILE A 1 83 ? 55.710 55.862 66.180 1.00 40.72 382 ILE A CA 1
ATOM 642 C C . ILE A 1 83 ? 55.348 54.975 64.993 1.00 42.58 382 ILE A C 1
ATOM 643 O O . ILE A 1 83 ? 56.125 54.855 64.045 1.00 41.48 382 ILE A O 1
ATOM 648 N N . GLU A 1 84 ? 54.167 54.364 65.049 1.00 44.95 383 GLU A N 1
ATOM 649 C CA . GLU A 1 84 ? 53.729 53.453 63.993 1.00 47.84 383 GLU A CA 1
ATOM 650 C C . GLU A 1 84 ? 53.402 54.159 62.676 1.00 48.48 383 GLU A C 1
ATOM 651 O O . GLU A 1 84 ? 53.605 53.577 61.610 1.00 48.48 383 GLU A O 1
ATOM 657 N N . LYS A 1 85 ? 52.936 55.405 62.735 1.00 49.19 384 LYS A N 1
ATOM 658 C CA . LYS A 1 85 ? 52.634 56.140 61.504 1.00 50.97 384 LYS A CA 1
ATOM 659 C C . LYS A 1 85 ? 53.899 56.640 60.786 1.00 51.75 384 LYS A C 1
ATOM 660 O O . LYS A 1 85 ? 53.895 56.766 59.565 1.00 53.46 384 LYS A O 1
ATOM 666 N N . VAL A 1 86 ? 54.975 56.918 61.523 1.00 52.30 385 VAL A N 1
ATOM 667 C CA . VAL A 1 86 ? 56.208 57.429 60.899 1.00 52.41 385 VAL A CA 1
ATOM 668 C C . VAL A 1 86 ? 57.268 56.366 60.612 1.00 52.65 385 VAL A C 1
ATOM 669 O O . VAL A 1 86 ? 58.187 56.616 59.845 1.00 53.87 385 VAL A O 1
ATOM 673 N N . ALA A 1 87 ? 57.143 55.187 61.206 1.00 56.65 386 ALA A N 1
ATOM 674 C CA . ALA A 1 87 ? 58.139 54.140 61.007 1.00 60.38 386 ALA A CA 1
ATOM 675 C C . ALA A 1 87 ? 57.709 53.171 59.912 1.00 65.68 386 ALA A C 1
ATOM 676 O O . ALA A 1 87 ? 56.572 52.693 59.924 1.00 66.98 386 ALA A O 1
ATOM 678 N N . PRO A 1 88 ? 58.619 52.862 58.968 1.00 71.37 387 PRO A N 1
ATOM 679 C CA . PRO A 1 88 ? 58.309 51.829 57.973 1.00 72.59 387 PRO A CA 1
ATOM 680 C C . PRO A 1 88 ? 58.253 50.431 58.599 1.00 74.02 387 PRO A C 1
ATOM 681 O O . PRO A 1 88 ? 57.361 49.646 58.280 1.00 75.09 387 PRO A O 1
ATOM 685 N N . ASP A 1 89 ? 59.192 50.149 59.501 1.00 74.47 388 ASP A N 1
ATOM 686 C CA . ASP A 1 89 ? 59.299 48.851 60.170 1.00 73.32 388 ASP A CA 1
ATOM 687 C C . ASP A 1 89 ? 58.130 48.624 61.149 1.00 69.07 388 ASP A C 1
ATOM 688 O O . ASP A 1 89 ? 57.839 49.489 61.973 1.00 67.46 388 ASP A O 1
ATOM 693 N N . PRO A 1 90 ? 57.449 47.464 61.060 1.00 67.16 389 PRO A N 1
ATOM 694 C CA . PRO A 1 90 ? 56.440 47.132 62.082 1.00 65.70 389 PRO A CA 1
ATOM 695 C C . PRO A 1 90 ? 57.018 46.744 63.454 1.00 63.71 389 PRO A C 1
ATOM 696 O O . PRO A 1 90 ? 56.272 46.659 64.430 1.00 63.82 389 PRO A O 1
ATOM 700 N N . GLU A 1 91 ? 58.325 46.502 63.524 1.00 60.16 390 GLU A N 1
ATOM 701 C CA . GLU A 1 91 ? 59.006 46.272 64.799 1.00 58.75 390 GLU A CA 1
ATOM 702 C C . GLU A 1 91 ? 59.344 47.583 65.537 1.00 54.40 390 GLU A C 1
ATOM 703 O O . GLU A 1 91 ? 59.753 47.551 66.696 1.00 53.78 390 GLU A O 1
ATOM 709 N N . ALA A 1 92 ? 59.161 48.725 64.875 1.00 51.15 391 ALA A N 1
ATOM 710 C CA . ALA A 1 92 ? 59.514 50.030 65.449 1.00 49.88 391 ALA A CA 1
ATOM 711 C C . ALA A 1 92 ? 58.839 50.335 66.791 1.00 49.78 391 ALA A C 1
ATOM 712 O O . ALA A 1 92 ? 59.490 50.818 67.717 1.00 48.73 391 ALA A O 1
ATOM 714 N N . ARG A 1 93 ? 57.539 50.067 66.881 1.00 50.48 392 ARG A N 1
ATOM 715 C CA . ARG A 1 93 ? 56.804 50.167 68.145 1.00 51.60 392 ARG A CA 1
ATOM 716 C C . ARG A 1 93 ? 57.560 49.510 69.292 1.00 51.62 392 ARG A C 1
ATOM 717 O O . ARG A 1 93 ? 57.732 50.100 70.360 1.00 57.21 392 ARG A O 1
ATOM 725 N N . TRP A 1 94 ? 57.989 48.275 69.064 1.00 47.26 393 TRP A N 1
ATOM 726 C CA . TRP A 1 94 ? 58.565 47.450 70.117 1.00 44.67 393 TRP A CA 1
ATOM 727 C C . TRP A 1 94 ? 59.976 47.879 70.427 1.00 42.19 393 TRP A C 1
ATOM 728 O O . TRP A 1 94 ? 60.432 47.766 71.556 1.00 44.72 393 TRP A O 1
ATOM 739 N N . HIS A 1 95 ? 60.668 48.383 69.421 1.00 39.88 394 HIS A N 1
ATOM 740 C CA . HIS A 1 95 ? 62.068 48.711 69.574 1.00 38.81 394 HIS A CA 1
ATOM 741 C C . HIS A 1 95 ? 62.308 50.147 70.053 1.00 36.67 394 HIS A C 1
ATOM 742 O O . HIS A 1 95 ? 63.222 50.386 70.836 1.00 36.05 394 HIS A O 1
ATOM 749 N N . LEU A 1 96 ? 61.498 51.089 69.576 1.00 34.47 395 LEU A N 1
ATOM 750 C CA . LEU A 1 96 ? 61.738 52.513 69.804 1.00 34.23 395 LEU A CA 1
ATOM 751 C C . LEU A 1 96 ? 60.947 53.104 70.984 1.00 33.29 395 LEU A C 1
ATOM 752 O O . LEU A 1 96 ? 60.983 54.322 71.225 1.00 32.74 395 LEU A O 1
ATOM 757 N N . PHE A 1 97 ? 60.246 52.247 71.721 1.00 31.46 396 PHE A N 1
ATOM 758 C CA . PHE A 1 97 ? 59.619 52.656 72.965 1.00 29.78 396 PHE A CA 1
ATOM 759 C C . PHE A 1 97 ? 59.686 51.557 74.019 1.00 30.03 396 PHE A C 1
ATOM 760 O O . PHE A 1 97 ? 59.301 50.415 73.762 1.00 32.53 396 PHE A O 1
ATOM 768 N N . LYS A 1 9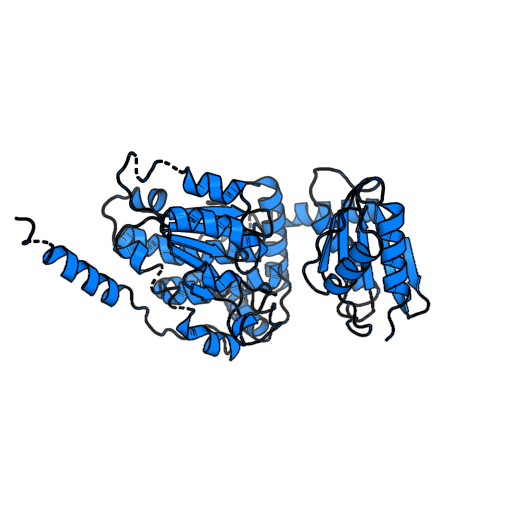8 ? 60.142 51.927 75.212 1.00 29.30 397 LYS A N 1
ATOM 769 C CA . LYS A 1 98 ? 60.204 51.023 76.348 1.00 29.06 397 LYS A CA 1
ATOM 770 C C . LYS A 1 98 ? 59.606 51.679 77.583 1.00 26.88 397 LYS A C 1
ATOM 771 O O . LYS A 1 98 ? 59.961 52.804 77.920 1.00 26.93 397 LYS A O 1
ATOM 777 N N . ARG A 1 99 ? 58.709 50.962 78.259 1.00 25.66 398 ARG A N 1
ATOM 778 C CA . ARG A 1 99 ? 58.142 51.407 79.522 1.00 24.78 398 ARG A CA 1
ATOM 779 C C . ARG A 1 99 ? 58.649 50.479 80.623 1.00 24.35 398 ARG A C 1
ATOM 780 O O . ARG A 1 99 ? 58.488 49.265 80.531 1.00 23.61 398 ARG A O 1
ATOM 788 N N . ARG A 1 100 ? 59.254 51.062 81.661 1.00 25.07 399 ARG A N 1
ATOM 789 C CA . ARG A 1 100 ? 59.854 50.301 82.758 1.00 25.44 399 ARG A CA 1
ATOM 790 C C . ARG A 1 100 ? 59.417 50.844 84.108 1.00 25.74 399 ARG A C 1
ATOM 791 O O . ARG A 1 100 ? 59.710 51.994 84.427 1.00 27.09 399 ARG A O 1
ATOM 799 N N . PRO A 1 101 ? 58.715 50.023 84.915 1.00 26.27 400 PRO A N 1
ATOM 800 C CA . PRO A 1 101 ? 58.350 50.505 86.239 1.00 26.28 400 PRO A CA 1
ATOM 801 C C . PRO A 1 101 ? 59.546 50.581 87.180 1.00 26.65 400 PRO A C 1
ATOM 802 O O . PRO A 1 101 ? 60.518 49.845 87.006 1.00 25.49 400 PRO A O 1
ATOM 806 N N . SER A 1 102 ? 59.451 51.486 88.149 1.00 26.93 401 SER A N 1
ATOM 807 C CA . SER A 1 102 ? 60.403 51.618 89.232 1.00 27.74 401 SER A CA 1
ATOM 808 C C . SER A 1 102 ? 59.620 51.401 90.507 1.00 28.16 401 SER A C 1
ATOM 809 O O . SER A 1 102 ? 58.644 52.117 90.765 1.00 29.18 401 SER A O 1
ATOM 812 N N . ARG A 1 103 ? 60.023 50.411 91.291 1.00 27.30 402 ARG A N 1
ATOM 813 C CA . ARG A 1 103 ? 59.357 50.110 92.548 1.00 27.89 402 ARG A CA 1
ATOM 814 C C . ARG A 1 103 ? 59.758 51.139 93.605 1.00 27.40 402 ARG A C 1
ATOM 815 O O . ARG A 1 103 ? 58.972 51.469 94.473 1.00 30.23 402 ARG A O 1
ATOM 817 N N . ALA A 1 104 ? 60.972 51.669 93.515 1.00 27.16 403 ALA A N 1
ATOM 818 C CA . ALA A 1 104 ? 61.421 52.717 94.431 1.00 26.86 403 ALA A CA 1
ATOM 819 C C . ALA A 1 104 ? 60.768 54.069 94.109 1.00 26.38 403 ALA A C 1
ATOM 820 O O . ALA A 1 104 ? 60.436 54.335 92.960 1.00 25.26 403 ALA A O 1
ATOM 822 N N . PRO A 1 105 ? 60.612 54.944 95.123 1.00 26.83 404 PRO A N 1
ATOM 823 C CA . PRO A 1 105 ? 60.057 56.285 94.893 1.00 26.78 404 PRO A CA 1
ATOM 824 C C . PRO A 1 105 ? 61.086 57.291 94.336 1.00 26.94 404 PRO A C 1
ATOM 825 O O . PRO A 1 105 ? 60.915 58.507 94.462 1.00 25.41 404 PRO A O 1
ATOM 829 N N . PHE A 1 106 ? 62.152 56.784 93.731 1.00 27.31 405 PHE A N 1
ATOM 830 C CA . PHE A 1 106 ? 63.106 57.630 93.037 1.00 27.38 405 PHE A CA 1
ATOM 831 C C . PHE A 1 106 ? 63.799 56.805 91.960 1.00 26.83 405 PHE A C 1
ATOM 832 O O . PHE A 1 106 ? 63.651 55.582 91.906 1.00 26.64 405 PHE A O 1
ATOM 840 N N . TYR A 1 107 ? 64.523 57.488 91.084 1.00 26.45 406 TYR A N 1
ATOM 841 C CA . TYR A 1 107 ? 65.228 56.845 89.988 1.00 26.80 406 TYR A CA 1
ATOM 842 C C . TYR A 1 107 ? 66.497 56.184 90.556 1.00 27.40 406 TYR A C 1
ATOM 843 O O . TYR A 1 107 ? 67.552 56.802 90.641 1.00 28.55 406 TYR A O 1
ATOM 852 N N . GLU A 1 108 ? 66.348 54.936 90.987 1.00 27.92 407 GLU A N 1
ATOM 853 C CA . GLU A 1 108 ? 67.419 54.144 91.607 1.00 29.80 407 GLU A CA 1
ATOM 854 C C . GLU A 1 108 ? 68.590 53.929 90.686 1.00 27.10 407 GLU A C 1
ATOM 855 O O . GLU A 1 108 ? 68.397 53.805 89.482 1.00 26.63 407 GLU A O 1
ATOM 861 N N . LEU A 1 109 ? 69.784 53.777 91.254 1.00 26.19 408 LEU A N 1
ATOM 862 C CA . LEU A 1 109 ? 70.979 53.538 90.432 1.00 26.15 408 LEU A CA 1
ATOM 863 C C . LEU A 1 109 ? 70.884 52.234 89.654 1.00 26.36 408 LEU A C 1
ATOM 864 O O . LEU A 1 109 ? 71.321 52.170 88.507 1.00 24.77 408 LEU A O 1
ATOM 869 N N . GLU A 1 110 ? 70.286 51.206 90.253 1.00 27.19 409 GLU A N 1
ATOM 870 C CA . GLU A 1 110 ? 70.115 49.943 89.546 1.00 29.01 409 GLU A CA 1
ATOM 871 C C . GLU A 1 110 ? 69.269 50.135 88.284 1.00 27.05 409 GLU A C 1
ATOM 872 O O . GLU A 1 110 ? 69.557 49.532 87.251 1.00 25.28 409 GLU A O 1
ATOM 878 N N . ASP A 1 111 ? 68.239 50.983 88.363 1.00 25.72 410 ASP A N 1
ATOM 879 C CA . ASP A 1 111 ? 67.405 51.288 87.200 1.00 25.53 410 ASP A CA 1
ATOM 880 C C . ASP A 1 111 ? 68.152 52.083 86.137 1.00 24.79 410 ASP A C 1
ATOM 881 O O . ASP A 1 111 ? 68.135 51.714 84.970 1.00 24.91 410 ASP A O 1
ATOM 886 N N . VAL A 1 112 ? 68.785 53.188 86.525 1.00 24.26 411 VAL A N 1
ATOM 887 C CA . VAL A 1 112 ? 69.439 54.033 85.530 1.00 24.26 411 VAL A CA 1
ATOM 888 C C . VAL A 1 112 ? 70.645 53.323 84.896 1.00 23.79 411 VAL A C 1
ATOM 889 O O . VAL A 1 112 ? 70.906 53.465 83.694 1.00 22.80 411 VAL A O 1
ATOM 893 N N . LEU A 1 113 ? 71.358 52.526 85.680 1.00 24.05 412 LEU A N 1
ATOM 894 C CA . LEU A 1 113 ? 72.536 51.835 85.134 1.00 24.83 412 LEU A CA 1
ATOM 895 C C . LEU A 1 113 ? 72.108 50.799 84.104 1.00 25.52 412 LEU A C 1
ATOM 896 O O . LEU A 1 113 ? 72.739 50.644 83.063 1.00 25.14 412 LEU A O 1
ATOM 901 N N . LYS A 1 114 ? 71.005 50.119 84.380 1.00 26.74 413 LYS A N 1
ATOM 902 C CA . LYS A 1 114 ? 70.425 49.206 83.412 1.00 28.76 413 LYS A CA 1
ATOM 903 C C . LYS A 1 114 ? 69.994 49.969 82.136 1.00 27.41 413 LYS A C 1
ATOM 904 O O . LYS A 1 114 ? 70.279 49.545 81.015 1.00 26.19 413 LYS A O 1
ATOM 910 N N . ASP A 1 115 ? 69.335 51.107 82.311 1.00 25.94 414 ASP A N 1
ATOM 911 C CA . ASP A 1 115 ? 68.917 51.922 81.171 1.00 25.17 414 ASP A CA 1
ATOM 912 C C . ASP A 1 115 ? 70.127 52.347 80.311 1.00 24.04 414 ASP A C 1
ATOM 913 O O . ASP A 1 115 ? 70.079 52.321 79.082 1.00 22.81 414 ASP A O 1
ATOM 918 N N . ILE A 1 116 ? 71.215 52.732 80.961 1.00 23.83 415 ILE A N 1
ATOM 919 C CA . ILE A 1 116 ? 72.419 53.153 80.242 1.00 24.06 415 ILE A CA 1
ATOM 920 C C . ILE A 1 116 ? 73.077 51.965 79.510 1.00 24.09 415 ILE A C 1
ATOM 921 O O . ILE A 1 116 ? 73.460 52.076 78.348 1.00 24.32 415 ILE A O 1
ATOM 926 N N . ILE A 1 117 ? 73.184 50.819 80.164 1.00 24.60 416 ILE A N 1
ATOM 927 C CA . ILE A 1 117 ? 73.802 49.648 79.519 1.00 24.26 416 ILE A CA 1
ATOM 928 C C . ILE A 1 117 ? 72.976 49.222 78.309 1.00 25.43 416 ILE A C 1
ATOM 929 O O . ILE A 1 117 ? 73.518 48.989 77.232 1.00 26.38 416 ILE A O 1
ATOM 934 N N . PHE A 1 118 ? 71.661 49.151 78.479 1.00 26.59 417 PHE A N 1
ATOM 935 C CA . PHE A 1 118 ? 70.760 48.776 77.393 1.00 27.44 417 PHE A CA 1
ATOM 936 C C . PHE A 1 118 ? 70.811 49.779 76.242 1.00 27.09 417 PHE A C 1
ATOM 937 O O . PHE A 1 118 ? 70.884 49.380 75.087 1.00 26.58 417 PHE A O 1
ATOM 961 N N . GLU A 1 121 ? 74.061 49.487 74.307 1.00 31.79 420 GLU A N 1
ATOM 962 C CA . GLU A 1 121 ? 74.085 48.320 73.421 1.00 33.62 420 GLU A CA 1
ATOM 963 C C . GLU A 1 121 ? 73.347 48.582 72.105 1.00 33.51 420 GLU A C 1
ATOM 964 O O . GLU A 1 121 ? 73.851 48.253 71.037 1.00 33.78 420 GLU A O 1
ATOM 970 N N . ASP A 1 122 ? 72.140 49.139 72.184 1.00 32.86 421 ASP A N 1
ATOM 971 C CA . ASP A 1 122 ? 71.387 49.484 70.975 1.00 32.86 421 ASP A CA 1
ATOM 972 C C . ASP A 1 122 ? 72.143 50.500 70.121 1.00 31.62 421 ASP A C 1
ATOM 973 O O . ASP A 1 122 ? 72.143 50.409 68.894 1.00 31.09 421 ASP A O 1
ATOM 978 N N . HIS A 1 123 ? 72.774 51.466 70.773 1.00 31.56 422 HIS A N 1
ATOM 979 C CA . HIS A 1 123 ? 73.597 52.440 70.085 1.00 34.15 422 HIS A CA 1
ATOM 980 C C . HIS A 1 123 ? 74.725 51.763 69.295 1.00 35.74 422 HIS A C 1
ATOM 981 O O . HIS A 1 123 ? 74.831 51.939 68.089 1.00 34.76 422 HIS A O 1
ATOM 996 N N . ARG A 1 125 ? 75.328 48.474 68.726 1.00 39.27 424 ARG A N 1
ATOM 997 C CA . ARG A 1 125 ? 75.000 47.299 67.920 1.00 39.23 424 ARG A CA 1
ATOM 998 C C . ARG A 1 125 ? 74.138 47.621 66.695 1.00 38.58 424 ARG A C 1
ATOM 999 O O . ARG A 1 125 ? 74.361 47.070 65.623 1.00 38.32 424 ARG A O 1
ATOM 1007 N N . PHE A 1 126 ? 73.151 48.500 66.857 1.00 37.65 425 PHE A N 1
ATOM 1008 C CA . PHE A 1 126 ? 72.218 48.813 65.773 1.00 37.04 425 PHE A CA 1
ATOM 1009 C C . PHE A 1 126 ? 72.316 50.249 65.264 1.00 37.14 425 PHE A C 1
ATOM 1010 O O . PHE A 1 126 ? 71.600 50.609 64.350 1.00 38.76 425 PHE A O 1
ATOM 1018 N N . GLY A 1 127 ? 73.183 51.068 65.853 1.00 38.35 426 GLY A N 1
ATOM 1019 C CA . GLY A 1 127 ? 73.321 52.468 65.437 1.00 37.95 426 GLY A CA 1
ATOM 1020 C C . GLY A 1 127 ? 72.195 53.391 65.884 1.00 39.08 426 GLY A C 1
ATOM 1021 O O . GLY A 1 127 ? 72.105 54.518 65.407 1.00 39.39 426 GLY A O 1
ATOM 1022 N N . ASP A 1 128 ? 71.334 52.933 66.794 1.00 39.08 427 ASP A N 1
ATOM 1023 C CA . ASP A 1 128 ? 70.278 53.789 67.351 1.00 37.89 427 ASP A CA 1
ATOM 1024 C C . ASP A 1 128 ? 70.872 55.018 68.027 1.00 36.39 427 ASP A C 1
ATOM 1025 O O . ASP A 1 128 ? 71.922 54.941 68.668 1.00 35.49 427 ASP A O 1
ATOM 1030 N N . GLU A 1 129 ? 70.185 56.143 67.909 1.00 34.71 428 GLU A N 1
ATOM 1031 C CA . GLU A 1 129 ? 70.496 57.301 68.735 1.00 36.08 428 GLU A CA 1
ATOM 1032 C C . GLU A 1 129 ? 70.214 56.968 70.199 1.00 32.21 428 GLU A C 1
ATOM 1033 O O . GLU A 1 129 ? 69.440 56.058 70.511 1.00 29.94 428 GLU A O 1
ATOM 1039 N N . LEU A 1 130 ? 70.842 57.713 71.096 1.00 30.99 429 LEU A N 1
ATOM 1040 C CA . LEU A 1 130 ? 70.557 57.589 72.514 1.00 30.80 429 LEU A CA 1
ATOM 1041 C C . LEU A 1 130 ? 69.154 58.144 72.786 1.00 29.44 429 LEU A C 1
ATOM 1042 O O . LEU A 1 130 ? 68.706 59.081 72.121 1.00 27.76 429 LEU A O 1
ATOM 1047 N N . PRO A 1 131 ? 68.440 57.540 73.736 1.00 29.10 430 PRO A N 1
ATOM 1048 C CA . PRO A 1 131 ? 67.015 57.842 73.880 1.00 27.97 430 PRO A CA 1
ATOM 1049 C C . PRO A 1 131 ? 66.720 59.156 74.577 1.00 26.34 430 PRO A C 1
ATOM 1050 O O . PRO A 1 131 ? 67.588 59.729 75.223 1.00 24.84 430 PRO A O 1
ATOM 1054 N N . LEU A 1 132 ? 65.491 59.624 74.397 1.00 25.69 431 LEU A N 1
ATOM 1055 C CA . LEU A 1 132 ? 64.891 60.593 75.289 1.00 25.19 431 LEU A CA 1
ATOM 1056 C C . LEU A 1 132 ? 64.379 59.790 76.479 1.00 24.89 431 LEU A C 1
ATOM 1057 O O . LEU A 1 132 ? 63.699 58.772 76.304 1.00 24.66 431 LEU A O 1
ATOM 1062 N N . VAL A 1 133 ? 64.714 60.250 77.677 1.00 25.06 432 VAL A N 1
ATOM 1063 C CA . VAL A 1 133 ? 64.257 59.632 78.911 1.00 24.59 432 VAL A CA 1
ATOM 1064 C C . VAL A 1 133 ? 63.126 60.467 79.524 1.00 25.11 432 VAL A C 1
ATOM 1065 O O . VAL A 1 133 ? 63.286 61.683 79.747 1.00 24.63 432 VAL A O 1
ATOM 1069 N N . VAL A 1 134 ? 61.989 59.810 79.766 1.00 24.13 433 VAL A N 1
ATOM 1070 C CA . VAL A 1 134 ? 60.815 60.428 80.392 1.00 23.54 433 VAL A CA 1
ATOM 1071 C C . VAL A 1 134 ? 60.545 59.703 81.698 1.00 24.10 433 VAL A C 1
ATOM 1072 O O . VAL A 1 134 ? 60.296 58.491 81.688 1.00 24.15 433 VAL A O 1
ATOM 1076 N N . ILE A 1 135 ? 60.619 60.434 82.813 1.00 24.32 434 ILE A N 1
ATOM 1077 C CA . ILE A 1 135 ? 60.393 59.873 84.141 1.00 25.45 434 ILE A CA 1
ATOM 1078 C C . ILE A 1 135 ? 59.085 60.434 84.672 1.00 24.89 434 ILE A C 1
ATOM 1079 O O . ILE A 1 135 ? 58.868 61.651 84.610 1.00 23.11 434 ILE A O 1
ATOM 1084 N N . VAL A 1 136 ? 58.245 59.561 85.227 1.00 24.31 435 VAL A N 1
ATOM 1085 C CA . VAL A 1 136 ? 56.858 59.910 85.549 1.00 24.46 435 VAL A CA 1
ATOM 1086 C C . VAL A 1 136 ? 56.480 59.375 86.922 1.00 25.19 435 VAL A C 1
ATOM 1087 O O . VAL A 1 136 ? 56.735 58.203 87.236 1.00 24.71 435 VAL A O 1
ATOM 1091 N N . ASP A 1 137 ? 55.867 60.238 87.728 1.00 25.37 436 ASP A N 1
ATOM 1092 C CA . ASP A 1 137 ? 55.535 59.957 89.134 1.00 26.33 436 ASP A CA 1
ATOM 1093 C C . ASP A 1 137 ? 56.764 59.717 90.026 1.00 26.60 436 ASP A C 1
ATOM 1094 O O . ASP A 1 137 ? 56.650 59.359 91.200 1.00 27.25 436 ASP A O 1
ATOM 1099 N N . ASN A 1 138 ? 57.934 59.954 89.451 1.00 27.27 437 ASN A N 1
ATOM 1100 C CA . ASN A 1 138 ? 59.215 59.911 90.126 1.00 27.18 437 ASN A CA 1
ATOM 1101 C C . ASN A 1 138 ? 60.010 60.99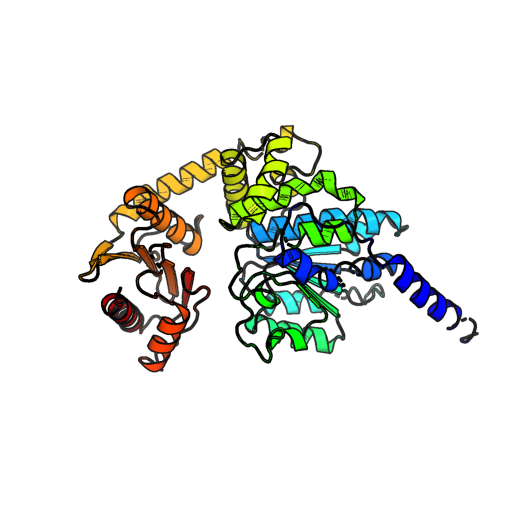2 89.412 1.00 26.49 437 ASN A C 1
ATOM 1102 O O . ASN A 1 138 ? 59.553 61.502 88.386 1.00 25.23 437 ASN A O 1
ATOM 1107 N N . GLY A 1 139 ? 61.197 61.312 89.926 1.00 26.03 438 GLY A N 1
ATOM 1108 C CA . GLY A 1 139 ? 62.160 62.099 89.161 1.00 26.83 438 GLY A CA 1
ATOM 1109 C C . GLY A 1 139 ? 62.301 63.561 89.539 1.00 26.58 438 GLY A C 1
ATOM 1110 O O . GLY A 1 139 ? 63.283 64.205 89.169 1.00 27.51 438 GLY A O 1
ATOM 1111 N N . GLY A 1 140 ? 61.332 64.093 90.270 1.00 26.73 439 GLY A N 1
ATOM 1112 C CA . GLY A 1 140 ? 61.294 65.524 90.564 1.00 27.38 439 GLY A CA 1
ATOM 1113 C C . GLY A 1 140 ? 61.966 65.956 91.855 1.00 27.62 439 GLY A C 1
ATOM 1114 O O . GLY A 1 140 ? 61.692 67.052 92.342 1.00 27.56 439 GLY A O 1
ATOM 1115 N N . THR A 1 141 ? 62.834 65.114 92.415 1.00 28.21 440 THR A N 1
ATOM 1116 C CA . THR A 1 141 ? 63.489 65.421 93.688 1.00 28.52 440 THR A CA 1
ATOM 1117 C C . THR A 1 141 ? 65.001 65.298 93.633 1.00 29.78 440 THR A C 1
ATOM 1118 O O . THR A 1 141 ? 65.585 64.795 92.664 1.00 28.73 440 THR A O 1
ATOM 1122 N N . THR A 1 142 ? 65.622 65.746 94.716 1.00 30.30 441 THR A N 1
ATOM 1123 C CA . THR A 1 142 ? 67.066 65.702 94.876 1.00 30.76 441 THR A CA 1
ATOM 1124 C C . THR A 1 142 ? 67.618 64.260 94.900 1.00 31.50 441 THR A C 1
ATOM 1125 O O . THR A 1 142 ? 68.744 64.021 94.468 1.00 29.88 441 THR A O 1
ATOM 1129 N N . GLU A 1 143 ? 66.806 63.301 95.339 1.00 32.87 442 GLU A N 1
ATOM 1130 C CA . GLU A 1 143 ? 67.209 61.883 95.346 1.00 34.07 442 GLU A CA 1
ATOM 1131 C C . GLU A 1 143 ? 67.379 61.316 93.929 1.00 30.45 442 GLU A C 1
ATOM 1132 O O . GLU A 1 143 ? 67.962 60.247 93.750 1.00 31.61 442 GLU A O 1
ATOM 1138 N N . ASP A 1 144 ? 66.859 62.026 92.933 1.00 27.16 443 ASP A N 1
ATOM 1139 C CA . ASP A 1 144 ? 66.976 61.612 91.544 1.00 26.14 443 ASP A CA 1
ATOM 1140 C C . ASP A 1 144 ? 68.242 62.126 90.846 1.00 25.43 443 ASP A C 1
ATOM 1141 O O . ASP A 1 144 ? 68.590 61.636 89.771 1.00 23.00 443 ASP A O 1
ATOM 1146 N N . ILE A 1 145 ? 68.934 63.087 91.463 1.00 25.35 444 ILE A N 1
ATOM 1147 C CA . ILE A 1 145 ? 70.091 63.744 90.830 1.00 25.37 444 ILE A CA 1
ATOM 1148 C C . ILE A 1 145 ? 71.254 62.788 90.471 1.00 25.06 444 ILE A C 1
ATOM 1149 O O . ILE A 1 145 ? 71.827 62.878 89.373 1.00 25.78 444 ILE A O 1
ATOM 1154 N N . PRO A 1 146 ? 71.603 61.861 91.372 1.00 24.49 445 PRO A N 1
ATOM 1155 C CA . PRO A 1 146 ? 72.660 60.898 91.012 1.00 24.71 445 PRO A CA 1
ATOM 1156 C C . PRO A 1 146 ? 72.415 60.179 89.688 1.00 24.83 445 PRO A C 1
ATOM 1157 O O . PRO A 1 146 ? 73.337 60.018 88.897 1.00 24.27 445 PRO A O 1
ATOM 1161 N N . ALA A 1 147 ? 71.173 59.773 89.437 1.00 25.45 446 ALA A N 1
ATOM 1162 C CA . ALA A 1 147 ? 70.816 59.153 88.160 1.00 25.14 446 ALA A CA 1
ATOM 1163 C C . ALA A 1 147 ? 71.017 60.112 87.000 1.00 24.68 446 ALA A C 1
ATOM 1164 O O . ALA A 1 147 ? 71.493 59.723 85.930 1.00 25.17 446 ALA A O 1
ATOM 1166 N N . TYR A 1 148 ? 70.651 61.372 87.207 1.00 24.91 447 TYR A N 1
ATOM 1167 C CA . TYR A 1 148 ? 70.744 62.370 86.145 1.00 24.89 447 TYR A CA 1
ATOM 1168 C C . TYR A 1 148 ? 72.201 62.749 85.848 1.00 24.94 447 TYR A C 1
ATOM 1169 O O . TYR A 1 148 ? 72.551 62.980 84.700 1.00 23.93 447 TYR A O 1
ATOM 1178 N N . LYS A 1 149 ? 73.049 62.794 86.868 1.00 26.49 448 LYS A N 1
ATOM 1179 C CA . LYS A 1 149 ? 74.486 63.012 86.638 1.00 27.25 448 LYS A CA 1
ATOM 1180 C C . LYS A 1 149 ? 75.061 61.948 85.709 1.00 27.22 448 LYS A C 1
ATOM 1181 O O . LYS A 1 149 ? 75.856 62.258 84.829 1.00 26.80 448 LYS A O 1
ATOM 1187 N N . ARG A 1 150 ? 74.617 60.703 85.877 1.00 26.25 449 ARG A N 1
ATOM 1188 C CA . ARG A 1 150 ? 75.063 59.622 85.021 1.00 25.48 449 ARG A CA 1
ATOM 1189 C C . ARG A 1 150 ? 74.511 59.740 83.611 1.00 25.62 449 ARG A C 1
ATOM 1190 O O . ARG A 1 150 ? 75.265 59.588 82.642 1.00 24.81 449 ARG A O 1
ATOM 1198 N N . LEU A 1 151 ? 73.218 60.041 83.477 1.00 25.61 450 LEU A N 1
ATOM 1199 C CA . LEU A 1 151 ? 72.641 60.245 82.141 1.00 25.77 450 LEU A CA 1
ATOM 1200 C C . LEU A 1 151 ? 73.291 61.418 81.385 1.00 27.39 450 LEU A C 1
ATOM 1201 O O . LEU A 1 151 ? 73.462 61.362 80.163 1.00 27.50 450 LEU A O 1
ATOM 1206 N N . LYS A 1 152 ? 73.651 62.474 82.099 1.00 29.57 451 LYS A N 1
ATOM 1207 C CA . LYS A 1 152 ? 74.247 63.642 81.450 1.00 32.30 451 LYS A CA 1
ATOM 1208 C C . LYS A 1 152 ? 75.674 63.376 80.940 1.00 31.40 451 LYS A C 1
ATOM 1209 O O . LYS A 1 152 ? 76.112 64.001 79.984 1.00 30.54 451 LYS A O 1
ATOM 1215 N N . ALA A 1 153 ? 76.371 62.414 81.532 1.00 30.17 452 ALA A N 1
ATOM 1216 C CA . ALA A 1 153 ? 77.644 61.969 80.970 1.00 29.11 452 ALA A CA 1
ATOM 1217 C C . ALA A 1 153 ? 77.466 61.397 79.558 1.00 28.74 452 ALA A C 1
ATOM 1218 O O . ALA A 1 153 ? 78.429 61.313 78.794 1.00 29.55 452 ALA A O 1
ATOM 1220 N N . TYR A 1 154 ? 76.239 61.017 79.205 1.00 27.20 453 TYR A N 1
ATOM 1221 C CA . TYR A 1 154 ? 75.939 60.516 77.866 1.00 26.73 453 TYR A CA 1
ATOM 1222 C C . TYR A 1 154 ? 75.182 61.523 76.989 1.00 26.43 453 TYR A C 1
ATOM 1223 O O . TYR A 1 154 ? 74.752 61.173 75.891 1.00 28.17 453 TYR A O 1
ATOM 1232 N N . GLY A 1 155 ? 75.035 62.762 77.455 1.00 26.17 454 GLY A N 1
ATOM 1233 C CA . GLY A 1 155 ? 74.273 63.794 76.719 1.00 26.64 454 GLY A CA 1
ATOM 1234 C C . GLY A 1 155 ? 72.791 63.494 76.518 1.00 27.64 454 GLY A C 1
ATOM 1235 O O . GLY A 1 155 ? 72.179 63.949 75.542 1.00 28.42 454 GLY A O 1
ATOM 1236 N N . VAL A 1 156 ? 72.207 62.729 77.436 1.00 27.30 455 VAL A N 1
ATOM 1237 C CA . VAL A 1 156 ? 70.810 62.312 77.328 1.00 27.53 455 VAL A CA 1
ATOM 1238 C C . VAL A 1 156 ? 69.874 63.442 77.765 1.00 27.62 455 VAL A C 1
ATOM 1239 O O . VAL A 1 156 ? 70.136 64.126 78.753 1.00 28.19 455 VAL A O 1
ATOM 1243 N N . LYS A 1 157 ? 68.797 63.641 77.013 1.00 28.28 456 LYS A N 1
ATOM 1244 C CA . LYS A 1 157 ? 67.767 64.614 77.391 1.00 29.66 456 LYS A CA 1
ATOM 1245 C C . LYS A 1 157 ? 66.691 63.943 78.223 1.00 28.14 456 LYS A C 1
ATOM 1246 O O . LYS A 1 157 ? 66.391 62.763 78.035 1.00 26.05 456 LYS A O 1
ATOM 1252 N N . ILE A 1 158 ? 66.147 64.704 79.166 1.00 27.05 457 ILE A N 1
ATOM 1253 C CA . ILE A 1 158 ? 65.347 64.154 80.238 1.00 27.02 457 ILE A CA 1
ATOM 1254 C C . ILE A 1 158 ? 64.090 65.001 80.438 1.00 26.95 457 ILE A C 1
ATOM 1255 O O . ILE A 1 158 ? 64.177 66.219 80.627 1.00 27.37 457 ILE A O 1
ATOM 1260 N N . VAL A 1 159 ? 62.934 64.345 80.378 1.00 26.12 458 VAL A N 1
ATOM 1261 C CA . VAL A 1 159 ? 61.642 64.948 80.717 1.00 25.53 458 VAL A CA 1
ATOM 1262 C C . VAL A 1 159 ? 61.148 64.352 82.037 1.00 24.78 458 VAL A C 1
ATOM 1263 O O . VAL A 1 159 ? 61.141 63.129 82.210 1.00 23.20 458 VAL A O 1
ATOM 1267 N N . VAL A 1 160 ? 60.755 65.215 82.971 1.00 24.76 459 VAL A N 1
ATOM 1268 C CA . VAL A 1 160 ? 60.154 64.779 84.223 1.00 24.26 459 VAL A CA 1
ATOM 1269 C C . VAL A 1 160 ? 58.716 65.280 84.353 1.00 25.02 459 VAL A C 1
ATOM 1270 O O . VAL A 1 160 ? 58.455 66.483 84.192 1.00 24.41 459 VAL A O 1
ATOM 1274 N N . ILE A 1 161 ? 57.803 64.350 84.644 1.00 24.46 460 ILE A N 1
ATOM 1275 C CA . ILE A 1 161 ? 56.397 64.645 84.941 1.00 24.53 460 ILE A CA 1
ATOM 1276 C C . ILE A 1 161 ? 56.081 64.030 86.313 1.00 24.99 460 ILE A C 1
ATOM 1277 O O . ILE A 1 161 ? 55.888 62.821 86.436 1.00 24.71 460 ILE A O 1
ATOM 1282 N N . ASP A 1 162 ? 56.052 64.861 87.345 1.00 24.22 461 ASP A N 1
ATOM 1283 C CA . ASP A 1 162 ? 55.940 64.389 88.712 1.00 24.93 461 ASP A CA 1
ATOM 1284 C C . ASP A 1 162 ? 55.125 65.392 89.542 1.00 25.02 461 ASP A C 1
ATOM 1285 O O . ASP A 1 162 ? 54.876 66.516 89.102 1.00 25.49 461 ASP A O 1
ATOM 1290 N N . HIS A 1 163 ? 54.693 64.979 90.730 1.00 25.88 462 HIS A N 1
ATOM 1291 C CA . HIS A 1 163 ? 53.919 65.857 91.627 1.00 26.30 462 HIS A CA 1
ATOM 1292 C C . HIS A 1 163 ? 54.363 65.774 93.088 1.00 27.05 462 HIS A C 1
ATOM 1293 O O . HIS A 1 163 ? 53.632 66.212 93.989 1.00 28.13 462 HIS A O 1
ATOM 1300 N N . HIS A 1 164 ? 55.565 65.239 93.312 1.00 27.09 463 HIS A N 1
ATOM 1301 C CA . HIS A 1 164 ? 56.205 65.267 94.622 1.00 27.85 463 HIS A CA 1
ATOM 1302 C C . HIS A 1 164 ? 56.990 66.556 94.769 1.00 28.79 463 HIS A C 1
ATOM 1303 O O . HIS A 1 164 ? 57.427 67.147 93.774 1.00 29.04 463 HIS A O 1
ATOM 1310 N N . ASP A 1 165 ? 57.166 66.979 96.015 1.00 30.56 464 ASP A N 1
ATOM 1311 C CA . ASP A 1 165 ? 57.850 68.230 96.335 1.00 33.45 464 ASP A CA 1
ATOM 1312 C C . ASP A 1 165 ? 59.353 68.130 96.036 1.00 33.15 464 ASP A C 1
ATOM 1313 O O . ASP A 1 165 ? 60.040 67.297 96.616 1.00 31.86 464 ASP A O 1
ATOM 1318 N N . PRO A 1 166 ? 59.868 68.981 95.130 1.00 35.36 465 PRO A N 1
ATOM 1319 C CA . PRO A 1 166 ? 61.320 68.980 94.910 1.00 38.58 465 PRO A CA 1
ATOM 1320 C C . PRO A 1 166 ? 62.128 69.389 96.143 1.00 41.99 465 PRO A C 1
ATOM 1321 O O . PRO A 1 166 ? 63.307 69.072 96.222 1.00 44.12 465 PRO A O 1
ATOM 1325 N N . ARG A 1 167 ? 61.490 70.094 97.079 1.00 45.58 466 ARG A N 1
ATOM 1326 C CA . ARG A 1 167 ? 62.078 70.476 98.373 1.00 49.26 466 ARG A CA 1
ATOM 1327 C C . ARG A 1 167 ? 63.182 71.537 98.307 1.00 49.69 466 ARG A C 1
ATOM 1328 O O . ARG A 1 167 ? 63.027 72.600 98.902 1.00 51.90 466 ARG A O 1
ATOM 1333 N N . ASP A 1 168 ? 64.288 71.248 97.618 1.00 47.64 467 ASP A N 1
ATOM 1334 C CA . ASP A 1 168 ? 65.455 72.143 97.611 1.00 45.57 467 ASP A CA 1
ATOM 1335 C C . ASP A 1 168 ? 65.290 73.252 96.578 1.00 44.73 467 ASP A C 1
ATOM 1336 O O . ASP A 1 168 ? 65.757 73.140 95.445 1.00 46.43 467 ASP A O 1
ATOM 1341 N N . TRP A 1 169 ? 64.621 74.327 96.968 1.00 43.52 468 TRP A N 1
ATOM 1342 C CA . TRP A 1 169 ? 64.353 75.426 96.043 1.00 44.03 468 TRP A CA 1
ATOM 1343 C C . TRP A 1 169 ? 65.547 76.370 95.954 1.00 44.94 468 TRP A C 1
ATOM 1344 O O . TRP A 1 169 ? 66.142 76.718 96.966 1.00 43.67 468 TRP A O 1
ATOM 1355 N N . ILE A 1 170 ? 65.914 76.740 94.731 1.00 48.57 469 ILE A N 1
ATOM 1356 C CA . ILE A 1 170 ? 66.988 77.711 94.503 1.00 52.71 469 ILE A CA 1
ATOM 1357 C C . ILE A 1 170 ? 66.428 79.079 94.111 1.00 55.87 469 ILE A C 1
ATOM 1358 O O . ILE A 1 170 ? 67.106 80.088 94.263 1.00 59.43 469 ILE A O 1
ATOM 1363 N N . SER A 1 171 ? 65.200 79.107 93.599 1.00 57.69 470 SER A N 1
ATOM 1364 C CA . SER A 1 171 ? 64.468 80.354 93.406 1.00 58.85 470 SER A CA 1
ATOM 1365 C C . SER A 1 171 ? 62.973 80.081 93.589 1.00 61.92 470 SER A C 1
ATOM 1366 O O . SER A 1 171 ? 62.590 78.997 94.040 1.00 62.15 470 SER A O 1
ATOM 1369 N N . GLU A 1 172 ? 62.138 81.064 93.259 1.00 64.23 471 GLU A N 1
ATOM 1370 C CA . GLU A 1 172 ? 60.687 80.951 93.459 1.00 66.41 471 GLU A CA 1
ATOM 1371 C C . GLU A 1 172 ? 60.079 79.796 92.661 1.00 63.24 471 GLU A C 1
ATOM 1372 O O . GLU A 1 172 ? 59.249 79.053 93.186 1.00 62.98 471 GLU A O 1
ATOM 1378 N N . ASP A 1 173 ? 60.502 79.630 91.410 1.00 59.33 472 ASP A N 1
ATOM 1379 C CA . ASP A 1 173 ? 59.969 78.557 90.566 1.00 59.41 472 ASP A CA 1
ATOM 1380 C C . ASP A 1 173 ? 61.064 77.635 89.997 1.00 53.41 472 ASP A C 1
ATOM 1381 O O . ASP A 1 173 ? 60.899 77.069 88.924 1.00 51.67 472 ASP A O 1
ATOM 1386 N N . LYS A 1 174 ? 62.168 77.483 90.726 1.00 49.78 473 LYS A N 1
ATOM 1387 C CA . LYS A 1 174 ? 63.239 76.582 90.311 1.00 48.07 473 LYS A CA 1
ATOM 1388 C C . LYS A 1 174 ? 63.848 75.836 91.493 1.00 44.43 473 LYS A C 1
ATOM 1389 O O . LYS A 1 174 ? 64.185 76.438 92.517 1.00 41.72 473 LYS A O 1
ATOM 1395 N N . ALA A 1 175 ? 63.973 74.518 91.341 1.00 40.29 474 ALA A N 1
ATOM 1396 C CA . ALA A 1 175 ? 64.573 73.669 92.359 1.00 38.65 474 ALA A CA 1
ATOM 1397 C C . ALA A 1 175 ? 65.908 73.131 91.881 1.00 36.11 474 ALA A C 1
ATOM 1398 O O . ALA A 1 175 ? 66.221 73.182 90.694 1.00 35.11 474 ALA A O 1
ATOM 1400 N N . LYS A 1 176 ? 66.670 72.588 92.820 1.00 35.23 475 LYS A N 1
ATOM 1401 C CA . LYS A 1 176 ? 67.994 72.043 92.541 1.00 36.79 475 LYS A CA 1
ATOM 1402 C C . LYS A 1 176 ? 67.968 71.000 91.420 1.00 33.94 475 LYS A C 1
ATOM 1403 O O . LYS A 1 176 ? 68.789 71.050 90.502 1.00 30.78 475 LYS A O 1
ATOM 1409 N N . VAL A 1 177 ? 66.999 70.084 91.478 1.00 32.27 476 VAL A N 1
ATOM 1410 C CA . VAL A 1 177 ? 66.886 69.018 90.479 1.00 30.75 476 VAL A CA 1
ATOM 1411 C C . VAL A 1 177 ? 66.701 69.561 89.064 1.00 30.64 476 VAL A C 1
ATOM 1412 O O . VAL A 1 177 ? 67.091 68.900 88.102 1.00 27.87 476 VAL A O 1
ATOM 1416 N N . ASP A 1 178 ? 66.109 70.753 88.935 1.00 31.37 477 ASP A N 1
ATOM 1417 C CA . ASP A 1 178 ? 65.800 71.318 87.609 1.00 32.41 477 ASP A CA 1
ATOM 1418 C C . ASP A 1 178 ? 67.039 71.603 86.760 1.00 33.09 477 ASP A C 1
ATOM 1419 O O . ASP A 1 178 ? 66.962 71.604 85.527 1.00 31.28 477 ASP A O 1
ATOM 1424 N N . GLU A 1 179 ? 68.177 71.829 87.409 1.00 34.70 478 GLU A N 1
ATOM 1425 C CA . GLU A 1 179 ? 69.437 72.032 86.675 1.00 37.29 478 GLU A CA 1
ATOM 1426 C C . GLU A 1 179 ? 69.916 70.776 85.947 1.00 35.12 478 GLU A C 1
ATOM 1427 O O . GLU A 1 179 ? 70.739 70.873 85.044 1.00 35.04 478 GLU A O 1
ATOM 1433 N N . TYR A 1 180 ? 69.399 69.605 86.321 1.00 32.14 479 TYR A N 1
ATOM 1434 C CA . TYR A 1 180 ? 69.846 68.351 85.718 1.00 31.57 479 TYR A CA 1
ATOM 1435 C C . TYR A 1 180 ? 68.863 67.765 84.710 1.00 32.44 479 TYR A C 1
ATOM 1436 O O . TYR A 1 180 ? 69.151 66.732 84.117 1.00 31.62 479 TYR A O 1
ATOM 1445 N N . VAL A 1 181 ? 67.710 68.408 84.518 1.00 32.08 480 VAL A N 1
ATOM 1446 C CA . VAL A 1 181 ? 66.715 67.929 83.555 1.00 31.18 480 VAL A CA 1
ATOM 1447 C C . VAL A 1 181 ? 66.272 69.052 82.623 1.00 30.81 480 VAL A C 1
ATOM 1448 O O . VAL A 1 181 ? 66.368 70.224 82.971 1.00 30.82 480 VAL A O 1
ATOM 1452 N N . ASP A 1 182 ? 65.762 68.674 81.456 1.00 30.00 481 ASP A N 1
ATOM 1453 C CA . ASP A 1 182 ? 65.452 69.619 80.386 1.00 30.26 481 ASP A CA 1
ATOM 1454 C C . ASP A 1 182 ? 64.057 70.240 80.487 1.00 31.01 481 ASP A C 1
ATOM 1455 O O . ASP A 1 182 ? 63.853 71.385 80.087 1.00 30.70 481 ASP A O 1
ATOM 1460 N N . VAL A 1 183 ? 63.089 69.477 80.975 1.00 30.26 482 VAL A N 1
ATOM 1461 C CA . VAL A 1 183 ? 61.793 70.050 81.336 1.00 29.89 482 VAL A CA 1
ATOM 1462 C C . VAL A 1 183 ? 61.189 69.258 82.487 1.00 29.29 482 VAL A C 1
ATOM 1463 O O . VAL A 1 183 ? 61.192 68.016 82.479 1.00 28.68 482 VAL A O 1
ATOM 1467 N N . HIS A 1 184 ? 60.700 69.994 83.483 1.00 27.02 483 HIS A N 1
ATOM 1468 C CA . HIS A 1 184 ? 60.123 69.417 84.678 1.00 25.58 483 HIS A CA 1
ATOM 1469 C C . HIS A 1 184 ? 58.689 69.936 84.828 1.00 26.83 483 HIS A C 1
ATOM 1470 O O . HIS A 1 184 ? 58.477 71.117 85.099 1.00 26.60 483 HIS A O 1
ATOM 1477 N N . VAL A 1 185 ? 57.717 69.053 84.588 1.00 26.84 484 VAL A N 1
ATOM 1478 C CA . VAL A 1 185 ? 56.299 69.356 84.764 1.00 26.65 484 VAL A CA 1
ATOM 1479 C C . VAL A 1 185 ? 55.905 68.900 86.162 1.00 27.08 484 VAL A C 1
ATOM 1480 O O . VAL A 1 185 ? 55.894 67.696 86.457 1.00 26.78 484 VAL A O 1
ATOM 1484 N N . ASN A 1 186 ? 55.607 69.864 87.025 1.00 27.03 485 ASN A N 1
ATOM 1485 C CA . ASN A 1 186 ? 55.304 69.594 88.428 1.00 28.05 485 ASN A CA 1
ATOM 1486 C C . ASN A 1 186 ? 54.493 70.762 89.026 1.00 29.04 485 ASN A C 1
ATOM 1487 O O . ASN A 1 186 ? 54.939 71.918 88.980 1.00 29.76 485 ASN A O 1
ATOM 1492 N N . PRO A 1 187 ? 53.302 70.469 89.581 1.00 29.28 486 PRO A N 1
ATOM 1493 C CA . PRO A 1 187 ? 52.451 71.521 90.157 1.00 30.21 486 PRO A CA 1
ATOM 1494 C C . PRO A 1 187 ? 53.114 72.347 91.268 1.00 30.68 486 PRO A C 1
ATOM 1495 O O . PRO A 1 187 ? 52.740 73.501 91.476 1.00 29.20 486 PRO A O 1
ATOM 1499 N N . HIS A 1 188 ? 54.079 71.759 91.974 1.00 30.38 487 HIS A N 1
ATOM 1500 C CA . HIS A 1 188 ? 54.772 72.449 93.063 1.00 31.53 487 HIS A CA 1
ATOM 1501 C C . HIS A 1 188 ? 55.529 73.711 92.615 1.00 32.71 487 HIS A C 1
ATOM 1502 O O . HIS A 1 188 ? 55.818 74.558 93.433 1.00 34.05 487 HIS A O 1
ATOM 1509 N N . HIS A 1 189 ? 55.875 73.810 91.335 1.00 34.84 488 HIS A N 1
ATOM 1510 C CA . HIS A 1 189 ? 56.559 74.987 90.802 1.00 36.98 488 HIS A CA 1
ATOM 1511 C C . HIS A 1 189 ? 55.647 76.208 90.772 1.00 37.92 488 HIS A C 1
ATOM 1512 O O . HIS A 1 189 ? 56.104 77.324 90.977 1.00 35.75 488 HIS A O 1
ATOM 1519 N N . VAL A 1 190 ? 54.368 75.987 90.484 1.00 37.83 489 VAL A N 1
ATOM 1520 C CA . VAL A 1 190 ? 53.415 77.080 90.339 1.00 37.87 489 VAL A CA 1
ATOM 1521 C C . VAL A 1 190 ? 52.507 77.236 91.552 1.00 36.59 489 VAL A C 1
ATOM 1522 O O . VAL A 1 190 ? 51.841 78.250 91.684 1.00 35.42 489 VAL A O 1
ATOM 1526 N N . LYS A 1 191 ? 52.489 76.235 92.425 1.00 37.56 490 LYS A N 1
ATOM 1527 C CA . LYS A 1 191 ? 51.683 76.257 93.639 1.00 38.56 490 LYS A CA 1
ATOM 1528 C C . LYS A 1 191 ? 52.263 75.257 94.621 1.00 38.93 490 LYS A C 1
ATOM 1529 O O . LYS A 1 191 ? 51.978 74.065 94.543 1.00 40.38 490 LYS A O 1
ATOM 1535 N N . ARG A 1 192 ? 53.084 75.743 95.545 1.00 40.42 491 ARG A N 1
ATOM 1536 C CA . ARG A 1 192 ? 53.743 74.872 96.512 1.00 40.66 491 ARG A CA 1
ATOM 1537 C C . ARG A 1 192 ? 52.727 74.043 97.273 1.00 37.18 491 ARG A C 1
ATOM 1538 O O . ARG A 1 192 ? 51.692 74.549 97.674 1.00 35.83 491 ARG A O 1
ATOM 1546 N N . GLY A 1 193 ? 53.046 72.774 97.492 1.00 34.29 492 GLY A N 1
ATOM 1547 C CA . GLY A 1 193 ? 52.197 71.886 98.270 1.00 32.62 492 GLY A CA 1
ATOM 1548 C C . GLY A 1 193 ? 51.054 71.237 97.513 1.00 31.74 492 GLY A C 1
ATOM 1549 O O . GLY A 1 193 ? 50.357 70.408 98.076 1.00 34.78 492 GLY A O 1
ATOM 1550 N N . TYR A 1 194 ? 50.860 71.566 96.237 1.00 30.87 493 TYR A N 1
ATOM 1551 C CA . TYR A 1 194 ? 49.712 71.037 95.488 1.00 30.10 493 TYR A CA 1
ATOM 1552 C C . TYR A 1 194 ? 49.950 69.623 94.920 1.00 28.96 493 TYR A C 1
ATOM 1553 O O . TYR A 1 194 ? 49.841 69.381 93.710 1.00 26.65 493 TYR A O 1
ATOM 1562 N N . TYR A 1 195 ? 50.236 68.696 95.829 1.00 29.62 494 TYR A N 1
ATOM 1563 C CA . TYR A 1 195 ? 50.431 67.273 95.528 1.00 30.39 494 TYR A CA 1
ATOM 1564 C C . TYR A 1 195 ? 49.214 66.621 94.884 1.00 30.24 494 TYR A C 1
ATOM 1565 O O . TYR A 1 195 ? 49.339 65.622 94.180 1.00 29.84 494 TYR A O 1
ATOM 1574 N N . GLU A 1 196 ? 48.034 67.180 95.132 1.00 29.88 495 GLU A N 1
ATOM 1575 C CA . GLU A 1 196 ? 46.789 66.531 94.752 1.00 30.03 495 GLU A CA 1
ATOM 1576 C C . GLU A 1 196 ? 46.510 66.549 93.250 1.00 27.28 495 GLU A C 1
ATOM 1577 O O . GLU A 1 196 ? 45.609 65.867 92.788 1.00 25.96 495 GLU A O 1
ATOM 1583 N N . LEU A 1 197 ? 47.276 67.319 92.488 1.00 25.66 496 LEU A N 1
ATOM 1584 C CA . LEU A 1 197 ? 47.273 67.172 91.027 1.00 25.28 496 LEU A CA 1
ATOM 1585 C C . LEU A 1 197 ? 48.324 66.113 90.671 1.00 26.17 496 LEU A C 1
ATOM 1586 O O . LEU A 1 197 ? 49.533 66.394 90.639 1.00 24.58 496 LEU A O 1
ATOM 1591 N N . THR A 1 198 ? 47.852 64.896 90.407 1.00 25.93 497 THR A N 1
ATOM 1592 C CA . THR A 1 198 ? 48.720 63.714 90.390 1.00 25.57 497 THR A CA 1
ATOM 1593 C C . THR A 1 198 ? 49.336 63.433 89.022 1.00 25.10 497 THR A C 1
ATOM 1594 O O . THR A 1 198 ? 48.939 64.010 88.005 1.00 25.43 497 THR A O 1
ATOM 1598 N N . ALA A 1 199 ? 50.290 62.509 88.994 1.00 25.69 498 ALA A N 1
ATOM 1599 C CA . ALA A 1 199 ? 51.059 62.239 87.771 1.00 24.54 498 ALA A CA 1
ATOM 1600 C C . ALA A 1 199 ? 50.178 61.774 86.630 1.00 23.65 498 ALA A C 1
ATOM 1601 O O . ALA A 1 199 ? 50.401 62.148 85.483 1.00 23.39 498 ALA A O 1
ATOM 1603 N N . GLY A 1 200 ? 49.176 60.958 86.944 1.00 24.14 499 GLY A N 1
ATOM 1604 C CA . GLY A 1 200 ? 48.248 60.463 85.927 1.00 24.14 499 GLY A CA 1
ATOM 1605 C C . GLY A 1 200 ? 47.382 61.558 85.325 1.00 24.45 499 GLY A C 1
ATOM 1606 O O . GLY A 1 200 ? 46.990 61.481 84.161 1.00 25.74 499 GLY A O 1
ATOM 1615 N N . LEU A 1 202 ? 48.434 64.872 85.218 1.00 25.32 501 LEU A N 1
ATOM 1616 C CA . LEU A 1 202 ? 49.430 65.589 84.403 1.00 25.53 501 LEU A CA 1
ATOM 1617 C C . LEU A 1 202 ? 49.781 64.853 83.115 1.00 24.67 501 LEU A C 1
ATOM 1618 O O . LEU A 1 202 ? 49.819 65.454 82.037 1.00 24.35 501 LEU A O 1
ATOM 1623 N N . ALA A 1 203 ? 50.020 63.548 83.235 1.00 23.88 502 ALA A N 1
ATOM 1624 C CA . ALA A 1 203 ? 50.497 62.754 82.109 1.00 23.77 502 ALA A CA 1
ATOM 1625 C C . ALA A 1 203 ? 49.435 62.588 81.049 1.00 23.87 502 ALA A C 1
ATOM 1626 O O . ALA A 1 203 ? 49.741 62.526 79.853 1.00 24.20 502 ALA A O 1
ATOM 1628 N N . THR A 1 204 ? 48.183 62.466 81.481 1.00 24.17 503 THR A N 1
ATOM 1629 C CA . THR A 1 204 ? 47.077 62.398 80.525 1.00 24.70 503 THR A CA 1
ATOM 1630 C C . THR A 1 204 ? 46.991 63.698 79.724 1.00 24.34 503 THR A C 1
ATOM 1631 O O . THR A 1 204 ? 46.835 63.658 78.506 1.00 24.14 503 THR A O 1
ATOM 1635 N N . GLU A 1 205 ? 47.147 64.846 80.384 1.00 25.00 504 GLU A N 1
ATOM 1636 C CA . GLU A 1 205 ? 47.120 66.128 79.656 1.00 25.66 504 GLU A CA 1
ATOM 1637 C C . GLU A 1 205 ? 48.320 66.222 78.705 1.00 27.09 504 GLU A C 1
ATOM 1638 O O . GLU A 1 205 ? 48.151 66.551 77.525 1.00 27.88 504 GLU A O 1
ATOM 1644 N N . VAL A 1 206 ? 49.519 65.874 79.177 1.00 26.77 505 VAL A N 1
ATOM 1645 C CA . VAL A 1 206 ? 50.679 65.844 78.275 1.00 25.63 505 VAL A CA 1
ATOM 1646 C C . VAL A 1 206 ? 50.392 64.941 77.086 1.00 25.82 505 VAL A C 1
ATOM 1647 O O . VAL A 1 206 ? 50.670 65.313 75.932 1.00 26.67 505 VAL A O 1
ATOM 1651 N N . ALA A 1 207 ? 49.820 63.769 77.353 1.00 25.87 506 ALA A N 1
ATOM 1652 C CA . ALA A 1 207 ? 49.508 62.821 76.281 1.00 26.25 506 ALA A CA 1
ATOM 1653 C C . ALA A 1 207 ? 48.583 63.419 75.218 1.00 27.08 506 ALA A C 1
ATOM 1654 O O . ALA A 1 207 ? 48.733 63.137 74.032 1.00 28.00 506 ALA A O 1
ATOM 1656 N N . ARG A 1 208 ? 47.623 64.231 75.647 1.00 28.49 507 ARG A N 1
ATOM 1657 C CA . ARG A 1 208 ? 46.706 64.898 74.718 1.00 28.98 507 ARG A CA 1
ATOM 1658 C C . ARG A 1 208 ? 47.454 65.880 73.805 1.00 29.37 507 ARG A C 1
ATOM 1659 O O . ARG A 1 208 ? 47.134 65.988 72.621 1.00 31.82 507 ARG A O 1
ATOM 1667 N N . TYR A 1 209 ? 48.449 66.581 74.345 1.00 28.72 508 TYR A N 1
ATOM 1668 C CA . TYR A 1 209 ? 49.297 67.442 73.522 1.00 29.32 508 TYR A CA 1
ATOM 1669 C C . TYR A 1 209 ? 50.207 66.645 72.584 1.00 30.48 508 TYR A C 1
ATOM 1670 O O . TYR A 1 209 ? 50.468 67.071 71.460 1.00 29.68 508 TYR A O 1
ATOM 1679 N N . ILE A 1 210 ? 50.684 65.485 73.035 1.00 30.06 509 ILE A N 1
ATOM 1680 C CA . ILE A 1 210 ? 51.499 64.632 72.180 1.00 29.42 509 ILE A CA 1
ATOM 1681 C C . ILE A 1 210 ? 50.675 64.141 71.003 1.00 30.66 509 ILE A C 1
ATOM 1682 O O . ILE A 1 210 ? 51.139 64.187 69.867 1.00 29.98 509 ILE A O 1
ATOM 1687 N N . ASN A 1 211 ? 49.463 63.662 71.279 1.00 30.98 510 ASN A N 1
ATOM 1688 C CA . ASN A 1 211 ? 48.624 63.058 70.251 1.00 31.94 510 ASN A CA 1
ATOM 1689 C C . ASN A 1 211 ? 47.132 63.290 70.529 1.00 32.56 510 ASN A C 1
ATOM 1690 O O . ASN A 1 211 ? 46.472 62.454 71.145 1.00 32.21 510 ASN A O 1
ATOM 1695 N N . PRO A 1 212 ? 46.588 64.426 70.057 1.00 33.93 511 PRO A N 1
ATOM 1696 C CA . PRO A 1 212 ? 45.179 64.738 70.340 1.00 34.30 511 PRO A CA 1
ATOM 1697 C C . PRO A 1 212 ? 44.169 63.647 69.961 1.00 34.16 511 PRO A C 1
ATOM 1698 O O . PRO A 1 212 ? 43.111 63.584 70.562 1.00 33.85 511 PRO A O 1
ATOM 1702 N N . GLU A 1 213 ? 44.499 62.781 69.007 1.00 37.87 512 GLU A N 1
ATOM 1703 C CA . GLU A 1 213 ? 43.583 61.717 68.592 1.00 40.78 512 GLU A CA 1
ATOM 1704 C C . GLU A 1 213 ? 43.248 60.678 69.662 1.00 39.45 512 GLU A C 1
ATOM 1705 O O . GLU A 1 213 ? 42.244 59.987 69.529 1.00 40.54 512 GLU A O 1
ATOM 1711 N N . VAL A 1 214 ? 44.069 60.535 70.702 1.00 37.89 513 VAL A N 1
ATOM 1712 C CA . VAL A 1 214 ? 43.800 59.503 71.718 1.00 36.73 513 VAL A CA 1
ATOM 1713 C C . VAL A 1 214 ? 42.965 60.013 72.894 1.00 35.21 513 VAL A C 1
ATOM 1714 O O . VAL A 1 214 ? 42.695 59.262 73.831 1.00 34.01 513 VAL A O 1
ATOM 1718 N N . GLU A 1 215 ? 42.548 61.280 72.831 1.00 34.95 514 GLU A N 1
ATOM 1719 C CA . GLU A 1 215 ? 41.799 61.921 73.913 1.00 33.65 514 GLU A CA 1
ATOM 1720 C C . GLU A 1 215 ? 40.631 61.081 74.429 1.00 31.53 514 GLU A C 1
ATOM 1721 O O . GLU A 1 215 ? 40.502 60.861 75.637 1.00 31.64 514 GLU A O 1
ATOM 1727 N N . ASP A 1 216 ? 39.778 60.618 73.525 1.00 31.95 515 ASP A N 1
ATOM 1728 C CA . ASP A 1 216 ? 38.558 59.920 73.937 1.00 31.97 515 ASP A CA 1
ATOM 1729 C C . ASP A 1 216 ? 38.882 58.580 74.596 1.00 31.07 515 ASP A C 1
ATOM 1730 O O . ASP A 1 216 ? 38.189 58.148 75.509 1.00 29.96 515 ASP A O 1
ATOM 1735 N N . ARG A 1 217 ? 39.952 57.942 74.141 1.00 31.13 516 ARG A N 1
ATOM 1736 C CA . ARG A 1 217 ? 40.394 56.673 74.707 1.00 30.82 516 ARG A CA 1
ATOM 1737 C C . ARG A 1 217 ? 40.910 56.813 76.143 1.00 29.53 516 ARG A C 1
ATOM 1738 O O . ARG A 1 217 ? 40.656 55.954 76.968 1.00 29.84 516 ARG A O 1
ATOM 1746 N N . ILE A 1 218 ? 41.617 57.899 76.443 1.00 29.27 517 ILE A N 1
ATOM 1747 C CA . ILE A 1 218 ? 42.305 58.037 77.737 1.00 28.90 517 ILE A CA 1
ATOM 1748 C C . ILE A 1 218 ? 41.735 59.068 78.710 1.00 27.85 517 ILE A C 1
ATOM 1749 O O . ILE A 1 218 ? 42.242 59.194 79.819 1.00 26.95 517 ILE A O 1
ATOM 1754 N N . LYS A 1 219 ? 40.695 59.805 78.324 1.00 27.43 518 LYS A N 1
ATOM 1755 C CA . LYS A 1 219 ? 40.229 60.929 79.157 1.00 27.13 518 LYS A CA 1
ATOM 1756 C C . LYS A 1 219 ? 39.672 60.525 80.524 1.00 26.10 518 LYS A C 1
ATOM 1757 O O . LYS A 1 219 ? 39.551 61.369 81.413 1.00 26.34 518 LYS A O 1
ATOM 1763 N N . HIS A 1 220 ? 39.354 59.244 80.697 1.00 25.64 519 HIS A N 1
ATOM 1764 C CA . HIS A 1 220 ? 38.960 58.693 82.008 1.00 25.34 519 HIS A CA 1
ATOM 1765 C C . HIS A 1 220 ? 40.122 58.254 82.921 1.00 25.68 519 HIS A C 1
ATOM 1766 O O . HIS A 1 220 ? 39.910 57.952 84.107 1.00 25.26 519 HIS A O 1
ATOM 1773 N N . LEU A 1 221 ? 41.343 58.206 82.385 1.00 26.32 520 LEU A N 1
ATOM 1774 C CA . LEU A 1 221 ? 42.507 57.738 83.164 1.00 25.30 520 LEU A CA 1
ATOM 1775 C C . LEU A 1 221 ? 42.801 58.582 84.390 1.00 24.55 520 LEU A C 1
ATOM 1776 O O . LEU A 1 221 ? 43.125 58.041 85.448 1.00 24.14 520 LEU A O 1
ATOM 1781 N N . PRO A 1 222 ? 42.674 59.918 84.274 1.00 24.67 521 PRO A N 1
ATOM 1782 C CA . PRO A 1 222 ? 42.894 60.763 85.452 1.00 23.77 521 PRO A CA 1
ATOM 1783 C C . PRO A 1 222 ? 42.022 60.419 86.672 1.00 23.47 521 PRO A C 1
ATOM 1784 O O . PRO A 1 222 ? 42.471 60.562 87.810 1.00 24.11 521 PRO A O 1
ATOM 1788 N N . ALA A 1 223 ? 40.796 59.966 86.439 1.00 23.29 522 ALA A N 1
ATOM 1789 C CA . ALA A 1 223 ? 39.929 59.520 87.525 1.00 23.48 522 ALA A CA 1
ATOM 1790 C C . ALA A 1 223 ? 40.488 58.293 88.230 1.00 22.91 522 ALA A C 1
ATOM 1791 O O . ALA A 1 223 ? 40.415 58.195 89.455 1.00 23.26 522 ALA A O 1
ATOM 1793 N N . ILE A 1 224 ? 41.033 57.355 87.459 1.00 23.00 523 ILE A N 1
ATOM 1794 C CA . ILE A 1 224 ? 41.675 56.158 88.032 1.00 23.25 523 ILE A CA 1
ATOM 1795 C C . ILE A 1 224 ? 42.915 56.561 88.843 1.00 23.24 523 ILE A C 1
ATOM 1796 O O . ILE A 1 224 ? 43.070 56.167 89.998 1.00 23.20 523 ILE A O 1
ATOM 1801 N N . ALA A 1 225 ? 43.765 57.394 88.248 1.00 23.73 524 ALA A N 1
ATOM 1802 C CA . ALA A 1 225 ? 45.004 57.839 88.895 1.00 23.69 524 ALA A CA 1
ATOM 1803 C C . ALA A 1 225 ? 44.736 58.565 90.202 1.00 24.96 524 ALA A C 1
ATOM 1804 O O . ALA A 1 225 ? 45.364 58.263 91.226 1.00 24.58 524 ALA A O 1
ATOM 1806 N N . GLY A 1 226 ? 43.785 59.507 90.170 1.00 25.15 525 GLY A N 1
ATOM 1807 C CA . GLY A 1 226 ? 43.388 60.256 91.370 1.00 24.04 525 GLY A CA 1
ATOM 1808 C C . GLY A 1 226 ? 42.797 59.389 92.463 1.00 24.13 525 GLY A C 1
ATOM 1809 O O . GLY A 1 226 ? 42.995 59.650 93.647 1.00 23.70 525 GLY A O 1
ATOM 1810 N N . THR A 1 227 ? 42.067 58.349 92.065 1.00 24.33 526 THR A N 1
ATOM 1811 C CA . THR A 1 227 ? 41.549 57.377 93.023 1.00 25.00 526 THR A CA 1
ATOM 1812 C C . THR A 1 227 ? 42.709 56.641 93.681 1.00 25.56 526 THR A C 1
ATOM 1813 O O . THR A 1 227 ? 42.773 56.539 94.903 1.00 25.41 526 THR A O 1
ATOM 1817 N N . GLY A 1 228 ? 43.651 56.171 92.872 1.00 26.85 527 GLY A N 1
ATOM 1818 C CA . GLY A 1 228 ? 44.842 55.499 93.400 1.00 26.13 527 GLY A CA 1
ATOM 1819 C C . GLY A 1 228 ? 45.594 56.317 94.431 1.00 26.30 527 GLY A C 1
ATOM 1820 O O . GLY A 1 228 ? 45.934 55.814 95.497 1.00 24.93 527 GLY A O 1
ATOM 1821 N N . ASP A 1 229 ? 45.840 57.587 94.112 1.00 26.92 528 ASP A N 1
ATOM 1822 C CA . ASP A 1 229 ? 46.576 58.496 94.997 1.00 27.80 528 ASP A CA 1
ATOM 1823 C C . ASP A 1 229 ? 45.703 59.241 96.009 1.00 28.44 528 ASP A C 1
ATOM 1824 O O . ASP A 1 229 ? 46.222 60.047 96.782 1.00 26.01 528 ASP A O 1
ATOM 1829 N N . ARG A 1 230 ? 44.393 58.980 96.007 1.00 29.62 529 ARG A N 1
ATOM 1830 C CA . ARG A 1 230 ? 43.463 59.585 96.972 1.00 30.18 529 ARG A CA 1
ATOM 1831 C C . ARG A 1 230 ? 43.493 61.112 96.931 1.00 27.06 529 ARG A C 1
ATOM 1832 O O . ARG A 1 230 ? 43.558 61.774 97.956 1.00 25.16 529 ARG A O 1
ATOM 1840 N N . SER A 1 231 ? 43.444 61.653 95.728 1.00 26.29 530 SER A N 1
ATOM 1841 C CA . SER A 1 231 ? 43.399 63.092 95.523 1.00 27.77 530 SER A CA 1
ATOM 1842 C C . SER A 1 231 ? 42.040 63.652 95.946 1.00 29.00 530 SER A C 1
ATOM 1843 O O . SER A 1 231 ? 41.001 63.057 95.645 1.00 26.76 530 SER A O 1
ATOM 1846 N N . LYS A 1 232 ? 42.069 64.788 96.638 1.00 31.36 531 LYS A N 1
ATOM 1847 C CA . LYS A 1 232 ? 40.865 65.576 96.925 1.00 34.54 531 LYS A CA 1
ATOM 1848 C C . LYS A 1 232 ? 40.903 66.917 96.175 1.00 33.59 531 LYS A C 1
ATOM 1849 O O . LYS A 1 232 ? 40.361 67.910 96.660 1.00 34.02 531 LYS A O 1
ATOM 1855 N N . ALA A 1 233 ? 41.548 66.955 95.009 1.00 32.55 532 ALA A N 1
ATOM 1856 C CA . ALA A 1 233 ? 41.677 68.196 94.241 1.00 30.84 532 ALA A CA 1
ATOM 1857 C C . ALA A 1 233 ? 40.378 68.537 93.511 1.00 29.52 532 ALA A C 1
ATOM 1858 O O . ALA A 1 233 ? 39.708 67.648 93.009 1.00 29.35 532 ALA A O 1
ATOM 1860 N N . PRO A 1 234 ? 40.045 69.832 93.404 1.00 28.18 533 PRO A N 1
ATOM 1861 C CA . PRO A 1 234 ? 38.931 70.252 92.551 1.00 28.25 533 PRO A CA 1
ATOM 1862 C C . PRO A 1 234 ? 39.030 69.716 91.122 1.00 27.15 533 PRO A C 1
ATOM 1863 O O . PRO A 1 234 ? 38.014 69.400 90.515 1.00 25.71 533 PRO A O 1
ATOM 1867 N N . GLU A 1 235 ? 40.252 69.605 90.599 1.00 26.40 534 GLU A N 1
ATOM 1868 C CA . GLU A 1 235 ? 40.470 68.985 89.291 1.00 25.32 534 GLU A CA 1
ATOM 1869 C C . GLU A 1 235 ? 39.979 67.540 89.261 1.00 24.29 534 GLU A C 1
ATOM 1870 O O . GLU A 1 235 ? 39.444 67.093 88.250 1.00 22.99 534 GLU A O 1
ATOM 1876 N N . PHE A 1 236 ? 40.167 66.818 90.366 1.00 24.26 535 PHE A N 1
ATOM 1877 C CA . PHE A 1 236 ? 39.834 65.389 90.430 1.00 25.99 535 PHE A CA 1
ATOM 1878 C C . PHE A 1 236 ? 38.324 65.213 90.272 1.00 26.93 535 PHE A C 1
ATOM 1879 O O . PHE A 1 236 ? 37.855 64.364 89.507 1.00 26.83 535 PHE A O 1
ATOM 1887 N N . TYR A 1 237 ? 37.572 66.058 90.965 1.00 27.30 536 TYR A N 1
ATOM 1888 C CA . TYR A 1 237 ? 36.118 65.934 90.975 1.00 27.68 536 TYR A CA 1
ATOM 1889 C C . TYR A 1 237 ? 35.539 66.241 89.604 1.00 27.07 536 TYR A C 1
ATOM 1890 O O . TYR A 1 237 ? 34.516 65.687 89.244 1.00 27.21 536 TYR A O 1
ATOM 1899 N N . GLN A 1 238 ? 36.234 67.058 88.810 1.00 27.23 537 GLN A N 1
ATOM 1900 C CA . GLN A 1 238 ? 35.886 67.213 87.393 1.00 26.07 537 GLN A CA 1
ATOM 1901 C C . GLN A 1 238 ? 36.294 65.984 86.578 1.00 26.40 537 GLN A C 1
ATOM 1902 O O . GLN A 1 238 ? 35.525 65.508 85.738 1.00 26.78 537 GLN A O 1
ATOM 1908 N N . TYR A 1 239 ? 37.518 65.494 86.792 1.00 26.00 538 TYR A N 1
ATOM 1909 C CA . TYR A 1 239 ? 38.018 64.332 86.037 1.00 25.38 538 TYR A CA 1
ATOM 1910 C C . TYR A 1 239 ? 37.081 63.121 86.199 1.00 25.32 538 TYR A C 1
ATOM 1911 O O . TYR A 1 239 ? 36.884 62.361 85.265 1.00 25.31 538 TYR A O 1
ATOM 1920 N N . LEU A 1 240 ? 36.504 62.957 87.381 1.00 25.96 539 LEU A N 1
ATOM 1921 C CA . LEU A 1 240 ? 35.559 61.861 87.645 1.00 27.52 539 LEU A CA 1
ATOM 1922 C C . LEU A 1 240 ? 34.388 61.763 86.661 1.00 29.20 539 LEU A C 1
ATOM 1923 O O . LEU A 1 240 ? 33.877 60.667 86.396 1.00 28.99 539 LEU A O 1
ATOM 1928 N N . GLU A 1 241 ? 33.948 62.902 86.138 1.00 29.89 540 GLU A N 1
ATOM 1929 C CA . GLU A 1 241 ? 32.834 62.927 85.196 1.00 30.58 540 GLU A CA 1
ATOM 1930 C C . GLU A 1 241 ? 33.132 62.152 83.911 1.00 30.15 540 GLU A C 1
ATOM 1931 O O . GLU A 1 241 ? 32.233 61.538 83.336 1.00 29.13 540 GLU A O 1
ATOM 1937 N N . TYR A 1 242 ? 34.391 62.148 83.467 1.00 30.08 541 TYR A N 1
ATOM 1938 C CA . TYR A 1 242 ? 34.764 61.384 82.268 1.00 29.63 541 TYR A CA 1
ATOM 1939 C C . TYR A 1 242 ? 34.699 59.874 82.502 1.00 30.22 541 TYR A C 1
ATOM 1940 O O . TYR A 1 242 ? 34.435 59.108 81.577 1.00 29.28 541 TYR A O 1
ATOM 1949 N N . ALA A 1 243 ? 34.959 59.452 83.736 1.00 30.75 542 ALA A N 1
ATOM 1950 C CA . ALA A 1 243 ? 34.848 58.043 84.100 1.00 30.58 542 ALA A CA 1
ATOM 1951 C C . ALA A 1 243 ? 33.374 57.657 84.143 1.00 31.67 542 ALA A C 1
ATOM 1952 O O . ALA A 1 243 ? 32.994 56.600 83.651 1.00 31.27 542 ALA A O 1
ATOM 1954 N N . LYS A 1 244 ? 32.548 58.517 84.732 1.00 33.05 543 LYS A N 1
ATOM 1955 C CA . LYS A 1 244 ? 31.100 58.266 84.771 1.00 36.09 543 LYS A CA 1
ATOM 1956 C C . LYS A 1 244 ? 30.489 58.050 83.386 1.00 36.15 543 LYS A C 1
ATOM 1957 O O . LYS A 1 244 ? 29.710 57.118 83.200 1.00 35.29 543 LYS A O 1
ATOM 1963 N N . GLU A 1 245 ? 30.884 58.871 82.417 1.00 38.02 544 GLU A N 1
ATOM 1964 C CA . GLU A 1 245 ? 30.434 58.716 81.030 1.00 39.49 544 GLU A CA 1
ATOM 1965 C C . GLU A 1 245 ? 30.705 57.324 80.476 1.00 38.80 544 GLU A C 1
ATOM 1966 O O . GLU A 1 245 ? 29.955 56.856 79.630 1.00 40.41 544 GLU A O 1
ATOM 1972 N N . LYS A 1 246 ? 31.782 56.679 80.927 1.00 37.01 545 LYS A N 1
ATOM 1973 C CA . LYS A 1 246 ? 32.109 55.320 80.480 1.00 37.68 545 LYS A CA 1
ATOM 1974 C C . LYS A 1 246 ? 31.567 54.222 81.395 1.00 36.28 545 LYS A C 1
ATOM 1975 O O . LYS A 1 246 ? 31.910 53.063 81.214 1.00 37.51 545 LYS A O 1
ATOM 1981 N N . GLY A 1 247 ? 30.742 54.583 82.375 1.00 35.89 546 GLY A N 1
ATOM 1982 C CA . GLY A 1 247 ? 30.080 53.608 83.237 1.00 34.37 546 GLY A CA 1
ATOM 1983 C C . GLY A 1 247 ? 30.867 53.239 84.476 1.00 35.18 546 GLY A C 1
ATOM 1984 O O . GLY A 1 247 ? 30.539 52.270 85.154 1.00 34.05 546 GLY A O 1
ATOM 1985 N N . LEU A 1 248 ? 31.912 54.005 84.782 1.00 34.54 547 LEU A N 1
ATOM 1986 C CA . LEU A 1 248 ? 32.719 53.743 85.969 1.00 34.03 547 LEU A CA 1
ATOM 1987 C C . LEU A 1 248 ? 32.329 54.695 87.085 1.00 34.03 547 LEU A C 1
ATOM 1988 O O . LEU A 1 248 ? 32.592 55.894 87.007 1.00 35.45 547 LEU A O 1
ATOM 1993 N N . ASP A 1 249 ? 31.709 54.173 88.128 1.00 34.88 548 ASP A N 1
ATOM 1994 C CA . ASP A 1 249 ? 31.419 54.994 89.298 1.00 36.29 548 ASP A CA 1
ATOM 1995 C C . ASP A 1 249 ? 32.614 54.946 90.249 1.00 36.00 548 ASP A C 1
ATOM 1996 O O . ASP A 1 249 ? 33.645 54.345 89.939 1.00 34.87 548 ASP A O 1
ATOM 2001 N N . GLU A 1 250 ? 32.462 55.558 91.414 1.00 35.61 549 GLU A N 1
ATOM 2002 C CA . GLU A 1 250 ? 33.577 55.735 92.335 1.00 37.70 549 GLU A CA 1
ATOM 2003 C C . GLU A 1 250 ? 34.033 54.408 92.953 1.00 36.87 549 GLU A C 1
ATOM 2004 O O . GLU A 1 250 ? 35.218 54.234 93.254 1.00 33.08 549 GLU A O 1
ATOM 2010 N N . GLU A 1 251 ? 33.100 53.472 93.119 1.00 36.41 550 GLU A N 1
ATOM 2011 C CA . GLU A 1 251 ? 33.438 52.164 93.662 1.00 37.40 550 GLU A CA 1
ATOM 2012 C C . GLU A 1 251 ? 34.143 51.318 92.620 1.00 33.38 550 GLU A C 1
ATOM 2013 O O . GLU A 1 251 ? 35.055 50.583 92.960 1.00 33.59 550 GLU A O 1
ATOM 2019 N N . ASP A 1 252 ? 33.735 51.435 91.357 1.00 30.49 551 ASP A N 1
ATOM 2020 C CA . ASP A 1 252 ? 34.437 50.788 90.255 1.00 29.58 551 ASP A CA 1
ATOM 2021 C C . ASP A 1 252 ? 35.900 51.242 90.225 1.00 28.98 551 ASP A C 1
ATOM 2022 O O . ASP A 1 252 ? 36.810 50.425 90.074 1.00 28.27 551 ASP A O 1
ATOM 2027 N N . LEU A 1 253 ? 36.109 52.550 90.355 1.00 27.35 552 LEU A N 1
ATOM 2028 C CA . LEU A 1 253 ? 37.444 53.128 90.291 1.00 28.23 552 LEU A CA 1
ATOM 2029 C C . LEU A 1 253 ? 38.312 52.599 91.419 1.00 28.05 552 LEU A C 1
ATOM 2030 O O . LEU A 1 253 ? 39.464 52.269 91.194 1.00 27.52 552 LEU A O 1
ATOM 2035 N N . LYS A 1 254 ? 37.754 52.519 92.624 1.00 29.46 553 LYS A N 1
ATOM 2036 C CA . LYS A 1 254 ? 38.474 51.968 93.771 1.00 30.81 553 LYS A CA 1
ATOM 2037 C C . LYS A 1 254 ? 38.899 50.510 93.577 1.00 29.89 553 LYS A C 1
ATOM 2038 O O . LYS A 1 254 ? 40.003 50.130 93.969 1.00 27.53 553 LYS A O 1
ATOM 2044 N N . LYS A 1 255 ? 38.014 49.713 92.982 1.00 28.27 554 LYS A N 1
ATOM 2045 C CA . LYS A 1 255 ? 38.295 48.311 92.695 1.00 28.94 554 LYS A CA 1
ATOM 2046 C C . LYS A 1 255 ? 39.426 48.203 91.687 1.00 27.53 554 LYS A C 1
ATOM 2047 O O . LYS A 1 255 ? 40.333 47.389 91.861 1.00 24.88 554 LYS A O 1
ATOM 2053 N N . ILE A 1 256 ? 39.346 49.013 90.627 1.00 26.84 555 ILE A N 1
ATOM 2054 C CA . ILE A 1 256 ? 40.401 49.082 89.613 1.00 26.32 555 ILE A CA 1
ATOM 2055 C C . ILE A 1 256 ? 41.754 49.433 90.239 1.00 27.39 555 ILE A C 1
ATOM 2056 O O . ILE A 1 256 ? 42.760 48.760 89.969 1.00 26.32 555 ILE A O 1
ATOM 2061 N N . ALA A 1 257 ? 41.787 50.467 91.077 1.00 26.54 556 ALA A N 1
ATOM 2062 C CA . ALA A 1 257 ? 43.037 50.847 91.734 1.00 26.80 556 ALA A CA 1
ATOM 2063 C C . ALA A 1 257 ? 43.590 49.714 92.606 1.00 26.69 556 ALA A C 1
ATOM 2064 O O . ALA A 1 257 ? 44.804 49.449 92.593 1.00 25.63 556 ALA A O 1
ATOM 2066 N N . GLU A 1 258 ? 42.713 49.059 93.365 1.00 26.10 557 GLU A N 1
ATOM 2067 C CA . GLU A 1 258 ? 43.143 47.968 94.248 1.00 26.09 557 GLU A CA 1
ATOM 2068 C C . GLU A 1 258 ? 43.658 46.786 93.440 1.00 25.20 557 GLU A C 1
ATOM 2069 O O . GLU A 1 258 ? 44.631 46.141 93.832 1.00 25.67 557 GLU A O 1
ATOM 2075 N N . VAL A 1 259 ? 43.011 46.511 92.313 1.00 24.47 558 VAL A N 1
ATOM 2076 C CA . VAL A 1 259 ? 43.455 45.455 91.415 1.00 24.14 558 VAL A CA 1
ATOM 2077 C C . VAL A 1 259 ? 44.839 45.750 90.832 1.00 24.39 558 VAL A C 1
ATOM 2078 O O . VAL A 1 259 ? 45.700 44.868 90.809 1.00 23.90 558 VAL A O 1
ATOM 2082 N N . ILE A 1 260 ? 45.061 46.979 90.378 1.00 24.74 559 ILE A N 1
ATOM 2083 C CA . ILE A 1 260 ? 46.364 47.349 89.803 1.00 25.20 559 ILE A CA 1
ATOM 2084 C C . ILE A 1 260 ? 47.496 47.171 90.816 1.00 25.45 559 ILE A C 1
ATOM 2085 O O . ILE A 1 260 ? 48.522 46.554 90.500 1.00 24.89 559 ILE A O 1
ATOM 2090 N N . ASP A 1 261 ? 47.304 47.695 92.024 1.00 26.21 560 ASP A N 1
ATOM 2091 C CA . ASP A 1 261 ? 48.333 47.629 93.066 1.00 27.61 560 ASP A CA 1
ATOM 2092 C C . ASP A 1 261 ? 48.618 46.179 93.497 1.00 27.22 560 ASP A C 1
ATOM 2093 O O . ASP A 1 261 ? 49.744 45.853 93.874 1.00 25.60 560 ASP A O 1
ATOM 2098 N N . HIS A 1 262 ? 47.596 45.324 93.438 1.00 25.49 561 HIS A N 1
ATOM 2099 C CA . HIS A 1 262 ? 47.743 43.911 93.774 1.00 25.77 561 HIS A CA 1
ATOM 2100 C C . HIS A 1 262 ? 48.516 43.187 92.669 1.00 24.95 561 HIS A C 1
ATOM 2101 O O . HIS A 1 262 ? 49.563 42.611 92.921 1.00 24.35 561 HIS A O 1
ATOM 2108 N N . GLU A 1 263 ? 48.013 43.251 91.441 1.00 24.55 562 GLU A N 1
ATOM 2109 C CA . GLU A 1 263 ? 48.696 42.612 90.323 1.00 24.82 562 GLU A CA 1
ATOM 2110 C C . GLU A 1 263 ? 50.146 43.102 90.157 1.00 24.82 562 GLU A C 1
ATOM 2111 O O . GLU A 1 263 ? 51.049 42.296 89.908 1.00 23.62 562 GLU A O 1
ATOM 2117 N N . ALA A 1 264 ? 50.374 44.405 90.295 1.00 25.38 563 ALA A N 1
ATOM 2118 C CA . ALA A 1 264 ? 51.727 44.956 90.109 1.00 26.21 563 ALA A CA 1
ATOM 2119 C C . ALA A 1 264 ? 52.710 44.476 91.178 1.00 26.69 563 ALA A C 1
ATOM 2120 O O . ALA A 1 264 ? 53.909 44.398 90.926 1.00 28.38 563 ALA A O 1
ATOM 2122 N N . PHE A 1 265 ? 52.206 44.190 92.370 1.00 27.16 564 PHE A N 1
ATOM 2123 C CA . PHE A 1 265 ? 53.009 43.570 93.415 1.00 27.62 564 PHE A CA 1
ATOM 2124 C C . PHE A 1 265 ? 53.586 42.233 92.935 1.00 27.34 564 PHE A C 1
ATOM 2125 O O . PHE A 1 265 ? 54.747 41.929 93.187 1.00 24.89 564 PHE A O 1
ATOM 2133 N N . TYR A 1 266 ? 52.777 41.451 92.227 1.00 27.01 565 TYR A N 1
ATOM 2134 C CA . TYR A 1 266 ? 53.194 40.123 91.795 1.00 27.67 565 TYR A CA 1
ATOM 2135 C C . TYR A 1 266 ? 53.997 40.104 90.494 1.00 29.60 565 TYR A C 1
ATOM 2136 O O . TYR A 1 266 ? 54.868 39.251 90.337 1.00 30.82 565 TYR A O 1
ATOM 2145 N N . TRP A 1 267 ? 53.734 41.017 89.561 1.00 29.15 566 TRP A N 1
ATOM 2146 C CA . TRP A 1 267 ? 54.529 41.022 88.340 1.00 29.39 566 TRP A CA 1
ATOM 2147 C C . TRP A 1 267 ? 55.824 41.842 88.468 1.00 31.25 566 TRP A C 1
ATOM 2148 O O . TRP A 1 267 ? 56.646 41.813 87.569 1.00 28.98 566 TRP A O 1
ATOM 2159 N N . LYS A 1 268 ? 55.970 42.583 89.569 1.00 34.81 567 LYS A N 1
ATOM 2160 C CA . LYS A 1 268 ? 57.252 43.177 89.996 1.00 39.40 567 LYS A CA 1
ATOM 2161 C C . LYS A 1 268 ? 57.928 44.101 88.953 1.00 39.44 567 LYS A C 1
ATOM 2162 O O . LYS A 1 268 ? 57.445 45.203 88.689 1.00 38.00 567 LYS A O 1
ATOM 2168 N N . PHE A 1 269 ? 59.020 43.642 88.343 1.00 39.91 568 PHE A N 1
ATOM 2169 C CA . PHE A 1 269 ? 59.800 44.477 87.427 1.00 40.75 568 PHE A CA 1
ATOM 2170 C C . PHE A 1 269 ? 59.231 44.446 86.009 1.00 37.24 568 PHE A C 1
ATOM 2171 O O . PHE A 1 269 ? 59.593 45.273 85.170 1.00 35.83 568 PHE A O 1
ATOM 2187 N N . ASP A 1 271 ? 56.217 44.970 83.183 1.00 26.91 570 ASP A N 1
ATOM 2188 C CA . ASP A 1 271 ? 55.463 46.213 82.979 1.00 26.77 570 ASP A CA 1
ATOM 2189 C C . ASP A 1 271 ? 53.958 46.014 82.799 1.00 25.70 570 ASP A C 1
ATOM 2190 O O . ASP A 1 271 ? 53.222 46.984 82.652 1.00 25.28 570 ASP A O 1
ATOM 2195 N N . GLY A 1 272 ? 53.515 44.760 82.796 1.00 26.07 571 GLY A N 1
ATOM 2196 C CA . GLY A 1 272 ? 52.094 44.440 82.731 1.00 26.13 571 GLY A CA 1
ATOM 2197 C C . GLY A 1 272 ? 51.433 44.610 81.375 1.00 26.30 571 GLY A C 1
ATOM 2198 O O . GLY A 1 272 ? 50.209 44.512 81.272 1.00 26.38 571 GLY A O 1
ATOM 2199 N N . ARG A 1 273 ? 52.220 44.859 80.331 1.00 27.52 572 ARG A N 1
ATOM 2200 C CA . ARG A 1 273 ? 51.664 45.030 78.980 1.00 29.08 572 ARG A CA 1
ATOM 2201 C C . ARG A 1 273 ? 50.851 43.797 78.591 1.00 28.15 572 ARG A C 1
ATOM 2202 O O . ARG A 1 273 ? 51.316 42.670 78.751 1.00 28.44 572 ARG A O 1
ATOM 2210 N N . GLY A 1 274 ? 49.644 44.036 78.085 1.00 26.80 573 GLY A N 1
ATOM 2211 C CA . GLY A 1 274 ? 48.699 42.986 77.735 1.00 26.09 573 GLY A CA 1
ATOM 2212 C C . GLY A 1 274 ? 47.669 42.780 78.820 1.00 25.53 573 GLY A C 1
ATOM 2213 O O . GLY A 1 274 ? 46.631 42.158 78.580 1.00 26.52 573 GLY A O 1
ATOM 2214 N N . ILE A 1 275 ? 47.961 43.296 80.017 1.00 24.85 574 ILE A N 1
ATOM 2215 C CA . ILE A 1 275 ? 47.062 43.187 81.165 1.00 23.99 574 ILE A CA 1
ATOM 2216 C C . ILE A 1 275 ? 46.623 44.571 81.655 1.00 24.16 574 ILE A C 1
ATOM 2217 O O . ILE A 1 275 ? 45.430 44.825 81.802 1.00 23.50 574 ILE A O 1
ATOM 2222 N N . ILE A 1 276 ? 47.584 45.448 81.924 1.00 24.30 575 ILE A N 1
ATOM 2223 C CA . ILE A 1 276 ? 47.288 46.764 82.499 1.00 25.47 575 ILE A CA 1
ATOM 2224 C C . ILE A 1 276 ? 46.297 47.579 81.637 1.00 25.96 575 ILE A C 1
ATOM 2225 O O . ILE A 1 276 ? 45.409 48.234 82.174 1.00 26.07 575 ILE A O 1
ATOM 2230 N N . GLU A 1 277 ? 46.438 47.514 80.313 1.00 27.58 576 GLU A N 1
ATOM 2231 C CA . GLU A 1 277 ? 45.550 48.239 79.400 1.00 29.22 576 GLU A CA 1
ATOM 2232 C C . GLU A 1 277 ? 44.094 47.788 79.536 1.00 30.00 576 GLU A C 1
ATOM 2233 O O . GLU A 1 277 ? 43.171 48.596 79.364 1.00 28.06 576 GLU A O 1
ATOM 2239 N N . GLU A 1 278 ? 43.902 46.499 79.815 1.00 29.59 577 GLU A N 1
ATOM 2240 C CA . GLU A 1 278 ? 42.572 45.928 79.974 1.00 29.90 577 GLU A CA 1
ATOM 2241 C C . GLU A 1 278 ? 41.960 46.381 81.282 1.00 29.19 577 GLU A C 1
ATOM 2242 O O . GLU A 1 278 ? 40.783 46.747 81.336 1.00 30.74 577 GLU A O 1
ATOM 2248 N N . ILE A 1 279 ? 42.764 46.372 82.335 1.00 27.61 578 ILE A N 1
ATOM 2249 C CA . ILE A 1 279 ? 42.307 46.816 83.642 1.00 27.51 578 ILE A CA 1
ATOM 2250 C C . ILE A 1 279 ? 41.945 48.310 83.611 1.00 27.37 578 ILE A C 1
ATOM 2251 O O . ILE A 1 279 ? 40.963 48.723 84.229 1.00 27.52 578 ILE A O 1
ATOM 2256 N N . LEU A 1 280 ? 42.722 49.101 82.869 1.00 26.35 579 LEU A N 1
ATOM 2257 C CA . LEU A 1 280 ? 42.507 50.548 82.777 1.00 26.66 579 LEU A CA 1
ATOM 2258 C C . LEU A 1 280 ? 41.395 50.960 81.803 1.00 28.07 579 LEU A C 1
ATOM 2259 O O . LEU A 1 280 ? 41.094 52.157 81.684 1.00 28.15 579 LEU A O 1
ATOM 2264 N N . LEU A 1 281 ? 40.825 49.977 81.100 1.00 29.02 580 LEU A N 1
ATOM 2265 C CA . LEU A 1 281 ? 39.718 50.160 80.166 1.00 30.29 580 LEU A CA 1
ATOM 2266 C C . LEU A 1 281 ? 40.108 51.050 78.991 1.00 31.55 580 LEU A C 1
ATOM 2267 O O . LEU A 1 281 ? 39.405 51.997 78.684 1.00 30.18 580 LEU A O 1
ATOM 2272 N N . ILE A 1 282 ? 41.234 50.767 78.340 1.00 32.35 581 ILE A N 1
ATOM 2273 C CA . ILE A 1 282 ? 41.610 51.557 77.163 1.00 33.98 581 ILE A CA 1
ATOM 2274 C C . ILE A 1 282 ? 41.600 50.768 75.873 1.00 33.52 581 ILE A C 1
ATOM 2275 O O . ILE A 1 282 ? 41.970 51.291 74.829 1.00 37.40 581 ILE A O 1
ATOM 2280 N N . THR A 1 283 ? 41.196 49.511 75.945 1.00 33.79 582 THR A N 1
ATOM 2281 C CA . THR A 1 283 ? 40.939 48.718 74.758 1.00 34.78 582 THR A CA 1
ATOM 2282 C C . THR A 1 283 ? 39.424 48.634 74.597 1.00 37.01 582 THR A C 1
ATOM 2283 O O . THR A 1 283 ? 38.657 48.942 75.517 1.00 39.10 582 THR A O 1
ATOM 2287 N N . GLY A 1 284 ? 38.980 48.191 73.439 1.00 38.16 583 GLY A N 1
ATOM 2288 C CA . GLY A 1 284 ? 37.560 47.952 73.253 1.00 37.65 583 GLY A CA 1
ATOM 2289 C C . GLY A 1 284 ? 37.073 46.639 73.837 1.00 37.82 583 GLY A C 1
ATOM 2290 O O . GLY A 1 284 ? 35.908 46.296 73.674 1.00 40.28 583 GLY A O 1
ATOM 2291 N N . ASN A 1 285 ? 37.937 45.895 74.525 1.00 37.56 584 ASN A N 1
ATOM 2292 C CA . ASN A 1 285 ? 37.560 44.576 75.029 1.00 35.10 584 ASN A CA 1
ATOM 2293 C C . ASN A 1 285 ? 36.942 44.638 76.427 1.00 35.82 584 ASN A C 1
ATOM 2294 O O . ASN A 1 285 ? 37.579 44.283 77.424 1.00 35.12 584 ASN A O 1
ATOM 2299 N N . LEU A 1 286 ? 35.681 45.068 76.483 1.00 36.69 585 LEU A N 1
ATOM 2300 C CA . LEU A 1 286 ? 34.968 45.254 77.751 1.00 37.31 585 LEU A CA 1
ATOM 2301 C C . LEU A 1 286 ? 34.851 43.961 78.569 1.00 36.36 585 LEU A C 1
ATOM 2302 O O . LEU A 1 286 ? 34.917 43.985 79.807 1.00 34.91 585 LEU A O 1
ATOM 2307 N N . GLN A 1 287 ? 34.675 42.843 77.877 1.00 36.13 586 GLN A N 1
ATOM 2308 C CA . GLN A 1 287 ? 34.508 41.548 78.534 1.00 37.88 586 GLN A CA 1
ATOM 2309 C C . GLN A 1 287 ? 35.776 41.134 79.305 1.00 34.02 586 GLN A C 1
ATOM 2310 O O . GLN A 1 287 ? 35.693 40.704 80.450 1.00 31.63 586 GLN A O 1
ATOM 2316 N N . ARG A 1 288 ? 36.943 41.276 78.683 1.00 32.13 587 ARG A N 1
ATOM 2317 C CA . ARG A 1 288 ? 38.201 40.964 79.367 1.00 31.21 587 ARG A CA 1
ATOM 2318 C C . ARG A 1 288 ? 38.431 41.879 80.574 1.00 30.09 587 ARG A C 1
ATOM 2319 O O . ARG A 1 288 ? 38.889 41.419 81.624 1.00 29.07 587 ARG A O 1
ATOM 2327 N N . HIS A 1 289 ? 38.104 43.163 80.430 1.00 29.24 588 HIS A N 1
ATOM 2328 C CA . HIS A 1 289 ? 38.211 44.085 81.547 1.00 28.73 588 HIS A CA 1
ATOM 2329 C C . HIS A 1 289 ? 37.356 43.591 82.709 1.00 29.21 588 HIS A C 1
ATOM 2330 O O . HIS A 1 289 ? 37.814 43.538 83.852 1.00 29.75 588 HIS A O 1
ATOM 2337 N N . ARG A 1 290 ? 36.111 43.238 82.415 1.00 30.52 589 ARG A N 1
ATOM 2338 C CA . ARG A 1 290 ? 35.191 42.750 83.448 1.00 32.52 589 ARG A CA 1
ATOM 2339 C C . ARG A 1 290 ? 35.674 41.465 84.094 1.00 30.29 589 ARG A C 1
ATOM 2340 O O . ARG A 1 290 ? 35.665 41.346 85.309 1.00 30.03 589 ARG A O 1
ATOM 2356 N N . LEU A 1 292 ? 38.718 40.299 84.340 1.00 29.56 591 LEU A N 1
ATOM 2357 C CA . LEU A 1 292 ? 39.872 40.604 85.199 1.00 27.92 591 LEU A CA 1
ATOM 2358 C C . LEU A 1 292 ? 39.472 41.290 86.499 1.00 29.08 591 LEU A C 1
ATOM 2359 O O . LEU A 1 292 ? 39.816 40.814 87.574 1.00 29.68 591 LEU A O 1
ATOM 2364 N N . VAL A 1 293 ? 38.743 42.400 86.415 1.00 30.19 592 VAL A N 1
ATOM 2365 C CA . VAL A 1 293 ? 38.399 43.156 87.621 1.00 31.60 592 VAL A CA 1
ATOM 2366 C C . VAL A 1 293 ? 37.448 42.383 88.539 1.00 33.02 592 VAL A C 1
ATOM 2367 O O . VAL A 1 293 ? 37.645 42.370 89.755 1.00 33.91 592 VAL A O 1
ATOM 2371 N N . GLU A 1 294 ? 36.445 41.717 87.965 1.00 34.80 593 GLU A N 1
ATOM 2372 C CA . GLU A 1 294 ? 35.490 40.927 88.761 1.00 35.93 593 GLU A CA 1
ATOM 2373 C C . GLU A 1 294 ? 36.088 39.612 89.232 1.00 34.28 593 GLU A C 1
ATOM 2374 O O . GLU A 1 294 ? 35.678 39.079 90.258 1.00 36.29 593 GLU A O 1
ATOM 2380 N N . GLY A 1 295 ? 37.051 39.081 88.490 1.00 32.25 594 GLY A N 1
ATOM 2381 C CA . GLY A 1 295 ? 37.779 37.902 88.939 1.00 32.26 594 GLY A CA 1
ATOM 2382 C C . GLY A 1 295 ? 38.760 38.201 90.063 1.00 32.91 594 GLY A C 1
ATOM 2383 O O . GLY A 1 295 ? 38.875 37.431 91.020 1.00 34.53 594 GLY A O 1
ATOM 2384 N N . ILE A 1 296 ? 39.468 39.326 89.955 1.00 30.99 595 ILE A N 1
ATOM 2385 C CA . ILE A 1 296 ? 40.595 39.611 90.844 1.00 29.02 595 ILE A CA 1
ATOM 2386 C C . ILE A 1 296 ? 40.159 40.347 92.109 1.00 28.29 595 ILE A C 1
ATOM 2387 O O . ILE A 1 296 ? 40.628 40.027 93.202 1.00 27.45 595 ILE A O 1
ATOM 2392 N N . TYR A 1 297 ? 39.265 41.326 91.982 1.00 29.13 596 TYR A N 1
ATOM 2393 C CA . TYR A 1 297 ? 38.946 42.176 93.134 1.00 28.31 596 TYR A CA 1
ATOM 2394 C C . TYR A 1 297 ? 38.469 41.424 94.392 1.00 28.20 596 TYR A C 1
ATOM 2395 O O . TYR A 1 297 ? 38.933 41.726 95.483 1.00 28.32 596 TYR A O 1
ATOM 2404 N N . PRO A 1 298 ? 37.553 40.436 94.252 1.00 29.65 597 PRO A N 1
ATOM 2405 C CA . PRO A 1 298 ? 37.126 39.669 95.447 1.00 30.40 597 PRO A CA 1
ATOM 2406 C C . PRO A 1 298 ? 38.291 38.992 96.183 1.00 29.80 597 PRO A C 1
ATOM 2407 O O . PRO A 1 298 ? 38.348 38.967 97.405 1.00 31.09 597 PRO A O 1
ATOM 2411 N N . GLU A 1 299 ? 39.218 38.467 95.414 1.00 29.86 598 GLU A N 1
ATOM 2412 C CA . GLU A 1 299 ? 40.433 37.852 95.934 1.00 31.88 598 GLU A CA 1
ATOM 2413 C C . GLU A 1 299 ? 41.260 38.881 96.700 1.00 30.09 598 GLU A C 1
ATOM 2414 O O . GLU A 1 299 ? 41.724 38.613 97.800 1.00 29.27 598 GLU A O 1
ATOM 2420 N N . VAL A 1 300 ? 41.397 40.079 96.140 1.00 29.83 599 VAL A N 1
ATOM 2421 C CA . VAL A 1 300 ? 42.125 41.160 96.809 1.00 29.45 599 VAL A CA 1
ATOM 2422 C C . VAL A 1 300 ? 41.439 41.570 98.107 1.00 29.92 599 VAL A C 1
ATOM 2423 O O . VAL A 1 300 ? 42.091 41.743 99.138 1.00 28.63 599 VAL A O 1
ATOM 2427 N N . LYS A 1 301 ? 40.120 41.726 98.045 1.00 30.30 600 LYS A N 1
ATOM 2428 C CA . LYS A 1 301 ? 39.344 42.113 99.204 1.00 30.99 600 LYS A CA 1
ATOM 2429 C C . LYS A 1 301 ? 39.455 41.084 100.309 1.00 29.77 600 LYS A C 1
ATOM 2430 O O . LYS A 1 301 ? 39.565 41.438 101.481 1.00 28.85 600 LYS A O 1
ATOM 2436 N N . GLU A 1 302 ? 39.396 39.810 99.944 1.00 29.60 601 GLU A N 1
ATOM 2437 C CA . GLU A 1 302 ? 39.476 38.749 100.936 1.00 32.11 601 GLU A CA 1
ATOM 2438 C C . GLU A 1 302 ? 40.847 38.716 101.617 1.00 29.69 601 GLU A C 1
ATOM 2439 O O . GLU A 1 302 ? 40.928 38.534 102.832 1.00 28.01 601 GLU A O 1
ATOM 2445 N N . LYS A 1 303 ? 41.921 38.898 100.851 1.00 28.38 602 LYS A N 1
ATOM 2446 C CA . LYS A 1 303 ? 43.261 38.965 101.451 1.00 28.92 602 LYS A CA 1
ATOM 2447 C C . LYS A 1 303 ? 43.376 40.098 102.455 1.00 28.17 602 LYS A C 1
ATOM 2448 O O . LYS A 1 303 ? 43.914 39.916 103.542 1.00 27.71 602 LYS A O 1
ATOM 2454 N N . GLN A 1 304 ? 42.875 41.274 102.092 1.00 28.63 603 GLN A N 1
ATOM 2455 C CA . GLN A 1 304 ? 42.948 42.420 103.000 1.00 29.03 603 GLN A CA 1
ATOM 2456 C C . GLN A 1 304 ? 42.156 42.177 104.284 1.00 29.72 603 GLN A C 1
ATOM 2457 O O . GLN A 1 304 ? 42.644 42.461 105.371 1.00 29.92 603 GLN A O 1
ATOM 2463 N N . GLU A 1 305 ? 40.943 41.639 104.161 1.00 30.81 604 GLU A N 1
ATOM 2464 C CA . GLU A 1 305 ? 40.117 41.345 105.336 1.00 32.29 604 GLU A CA 1
ATOM 2465 C C . GLU A 1 305 ? 40.746 40.300 106.246 1.00 30.95 604 GLU A C 1
ATOM 2466 O O . GLU A 1 305 ? 40.722 40.443 107.467 1.00 30.74 604 GLU A O 1
ATOM 2472 N N . LYS A 1 306 ? 41.297 39.253 105.640 1.00 31.18 605 LYS A N 1
ATOM 2473 C CA . LYS A 1 306 ? 41.968 38.181 106.382 1.00 32.33 605 LYS A CA 1
ATOM 2474 C C . LYS A 1 306 ? 43.154 38.729 107.159 1.00 30.35 605 LYS A C 1
ATOM 2475 O O . LYS A 1 306 ? 43.295 38.469 108.351 1.00 29.61 605 LYS A O 1
ATOM 2479 N N . VAL A 1 307 ? 44.020 39.473 106.476 1.00 30.14 606 VAL A N 1
ATOM 2480 C CA . VAL A 1 307 ? 45.239 39.973 107.119 1.00 29.74 606 VAL A CA 1
ATOM 2481 C C . VAL A 1 307 ? 44.862 40.985 108.208 1.00 28.18 606 VAL A C 1
ATOM 2482 O O . VAL A 1 307 ? 45.389 40.945 109.313 1.00 28.79 606 VAL A O 1
ATOM 2486 N N . LEU A 1 308 ? 43.898 41.847 107.927 1.00 28.36 607 LEU A N 1
ATOM 2487 C CA . LEU A 1 308 ? 43.455 42.815 108.922 1.00 29.06 607 LEU A CA 1
ATOM 2488 C C . LEU A 1 308 ? 42.911 42.134 110.180 1.00 29.26 607 LEU A C 1
ATOM 2489 O O . LEU A 1 308 ? 43.294 42.488 111.298 1.00 28.58 607 LEU A O 1
ATOM 2494 N N . LYS A 1 309 ? 42.047 41.140 109.998 1.00 28.74 608 LYS A N 1
ATOM 2495 C CA . LYS A 1 309 ? 41.502 40.389 111.127 1.00 30.50 608 LYS A CA 1
ATOM 2496 C C . LYS A 1 309 ? 42.581 39.749 112.008 1.00 28.96 608 LYS A C 1
ATOM 2497 O O . LYS A 1 309 ? 42.473 39.753 113.234 1.00 28.78 608 LYS A O 1
ATOM 2503 N N . ALA A 1 310 ? 43.626 39.217 111.387 1.00 28.05 609 ALA A N 1
ATOM 2504 C CA . ALA A 1 310 ? 44.706 38.554 112.121 1.00 27.64 609 ALA A CA 1
ATOM 2505 C C . ALA A 1 310 ? 45.670 39.530 112.805 1.00 27.61 609 ALA A C 1
ATOM 2506 O O . ALA A 1 310 ? 46.226 39.209 113.863 1.00 27.31 609 ALA A O 1
ATOM 2508 N N . VAL A 1 311 ? 45.873 40.707 112.205 1.00 27.73 610 VAL A N 1
ATOM 2509 C CA . VAL A 1 311 ? 46.890 41.661 112.671 1.00 28.27 610 VAL A CA 1
ATOM 2510 C C . VAL A 1 311 ? 46.361 42.668 113.700 1.00 27.96 610 VAL A C 1
ATOM 2511 O O . VAL A 1 311 ? 47.074 43.067 114.628 1.00 27.06 610 VAL A O 1
ATOM 2515 N N . LEU A 1 312 ? 45.108 43.067 113.533 1.00 28.47 611 LEU A N 1
ATOM 2516 C CA . LEU A 1 312 ? 44.466 44.087 114.378 1.00 28.51 611 LEU A CA 1
ATOM 2517 C C . LEU A 1 312 ? 44.576 43.854 115.883 1.00 27.60 611 LEU A C 1
ATOM 2518 O O . LEU A 1 312 ? 44.816 44.795 116.624 1.00 28.39 611 LEU A O 1
ATOM 2523 N N . PRO A 1 313 ? 44.417 42.601 116.350 1.00 27.64 612 PRO A N 1
ATOM 2524 C CA . PRO A 1 313 ? 44.602 42.360 117.788 1.00 27.47 612 PRO A CA 1
ATOM 2525 C C . PRO A 1 313 ? 45.984 42.724 118.332 1.00 27.89 612 PRO A C 1
ATOM 2526 O O . PRO A 1 313 ? 46.143 42.864 119.539 1.00 27.47 612 PRO A O 1
ATOM 2530 N N . HIS A 1 314 ? 46.974 42.871 117.458 1.00 28.43 613 HIS A N 1
ATOM 2531 C CA . HIS A 1 314 ? 48.322 43.242 117.886 1.00 28.58 613 HIS A CA 1
ATOM 2532 C C . HIS A 1 314 ? 48.613 44.728 117.758 1.00 28.21 613 HIS A C 1
ATOM 2533 O O . HIS A 1 314 ? 49.689 45.175 118.112 1.00 27.48 613 HIS A O 1
ATOM 2540 N N . VAL A 1 315 ? 47.655 45.505 117.272 1.00 29.42 614 VAL A N 1
ATOM 2541 C CA . VAL A 1 315 ? 47.850 46.951 117.172 1.00 30.14 614 VAL A CA 1
ATOM 2542 C C . VAL A 1 315 ? 47.553 47.571 118.534 1.00 30.56 614 VAL A C 1
ATOM 2543 O O . VAL A 1 315 ? 46.473 47.387 119.053 1.00 29.98 614 VAL A O 1
ATOM 2547 N N . LYS A 1 316 ? 48.524 48.266 119.116 1.00 32.55 615 LYS A N 1
ATOM 2548 C CA . LYS A 1 316 ? 48.297 49.080 120.308 1.00 34.90 615 LYS A CA 1
ATOM 2549 C C . LYS A 1 316 ? 47.801 50.453 119.872 1.00 33.30 615 LYS A C 1
ATOM 2550 O O . LYS A 1 316 ? 48.428 51.095 119.034 1.00 31.32 615 LYS A O 1
ATOM 2556 N N . SER A 1 317 ? 46.684 50.892 120.451 1.00 32.71 616 SER A N 1
ATOM 2557 C CA . SER A 1 317 ? 46.095 52.207 120.169 1.00 32.76 616 SER A CA 1
ATOM 2558 C C . SER A 1 317 ? 45.875 52.943 121.480 1.00 33.47 616 SER A C 1
ATOM 2559 O O . SER A 1 317 ? 45.118 52.477 122.325 1.00 32.94 616 SER A O 1
ATOM 2562 N N . VAL A 1 318 ? 46.547 54.080 121.657 1.00 33.18 617 VAL A N 1
ATOM 2563 C CA . VAL A 1 318 ? 46.365 54.893 122.853 1.00 33.72 617 VAL A CA 1
ATOM 2564 C C . VAL A 1 318 ? 46.033 56.328 122.476 1.00 32.33 617 VAL A C 1
ATOM 2565 O O . VAL A 1 318 ? 46.573 56.878 121.511 1.00 31.93 617 VAL A O 1
ATOM 2569 N N . VAL A 1 319 ? 45.131 56.926 123.243 1.00 31.77 618 VAL A N 1
ATOM 2570 C CA . VAL A 1 319 ? 44.842 58.345 123.113 1.00 30.37 618 VAL A CA 1
ATOM 2571 C C . VAL A 1 319 ? 45.772 59.080 124.064 1.00 29.51 618 VAL A C 1
ATOM 2572 O O . VAL A 1 319 ? 45.747 58.862 125.265 1.00 30.54 618 VAL A O 1
ATOM 2576 N N . LEU A 1 320 ? 46.601 59.943 123.510 1.00 29.50 619 LEU A N 1
ATOM 2577 C CA . LEU A 1 320 ? 47.593 60.666 124.288 1.00 31.74 619 LEU A CA 1
ATOM 2578 C C . LEU A 1 320 ? 46.920 61.867 124.962 1.00 33.70 619 LEU A C 1
ATOM 2579 O O . LEU A 1 320 ? 45.840 62.285 124.531 1.00 32.50 619 LEU A O 1
ATOM 2584 N N . PRO A 1 321 ? 47.559 62.435 126.006 1.00 35.04 620 PRO A N 1
ATOM 2585 C CA . PRO A 1 321 ? 47.006 63.608 126.704 1.00 33.64 620 PRO A CA 1
ATOM 2586 C C . PRO A 1 321 ? 46.564 64.750 125.783 1.00 33.05 620 PRO A C 1
ATOM 2587 O O . PRO A 1 321 ? 45.551 65.401 126.050 1.00 34.26 620 PRO A O 1
ATOM 2591 N N . ASN A 1 322 ? 47.298 64.982 124.701 1.00 31.26 621 ASN A N 1
ATOM 2592 C CA . ASN A 1 322 ? 46.939 66.051 123.769 1.00 30.46 621 ASN A CA 1
ATOM 2593 C C . ASN A 1 322 ? 45.759 65.728 122.832 1.00 29.80 621 ASN A C 1
ATOM 2594 O O . ASN A 1 322 ? 45.339 66.579 122.039 1.00 29.56 621 ASN A O 1
ATOM 2599 N N . GLY A 1 323 ? 45.233 64.509 122.921 1.00 28.35 622 GLY A N 1
ATOM 2600 C CA . GLY A 1 323 ? 44.106 64.090 122.104 1.00 28.80 622 GLY A CA 1
ATOM 2601 C C . GLY A 1 323 ? 44.456 63.248 120.889 1.00 28.90 622 GLY A C 1
ATOM 2602 O O . GLY A 1 323 ? 43.561 62.750 120.205 1.00 28.41 622 GLY A O 1
ATOM 2603 N N . ILE A 1 324 ? 45.746 63.063 120.623 1.00 28.32 623 ILE A N 1
ATOM 2604 C CA . ILE A 1 324 ? 46.173 62.274 119.476 1.00 28.11 623 ILE A CA 1
ATOM 2605 C C . ILE A 1 324 ? 45.961 60.789 119.730 1.00 27.41 623 ILE A C 1
ATOM 2606 O O . ILE A 1 324 ? 46.291 60.283 120.799 1.00 28.07 623 ILE A O 1
ATOM 2611 N N . ARG A 1 325 ? 45.368 60.103 118.756 1.00 25.96 624 ARG A N 1
ATOM 2612 C CA . ARG A 1 325 ? 45.280 58.642 118.795 1.00 26.43 624 ARG A CA 1
ATOM 2613 C C . ARG A 1 325 ? 46.511 58.076 118.078 1.00 25.45 624 ARG A C 1
ATOM 2614 O O . ARG A 1 325 ? 46.658 58.223 116.860 1.00 24.68 624 ARG A O 1
ATOM 2622 N N . PHE A 1 326 ? 47.390 57.448 118.852 1.00 25.92 625 PHE A N 1
ATOM 2623 C CA . PHE A 1 326 ? 48.668 56.916 118.359 1.00 26.48 625 PHE A CA 1
ATOM 2624 C C . PHE A 1 326 ? 48.599 55.385 118.300 1.00 25.83 625 PHE A C 1
ATOM 2625 O O . PHE A 1 326 ? 48.434 54.735 119.330 1.00 25.06 625 PHE A O 1
ATOM 2633 N N . ASN A 1 327 ? 48.710 54.826 117.095 1.00 25.05 626 ASN A N 1
ATOM 2634 C CA . ASN A 1 327 ? 48.650 53.384 116.884 1.00 24.81 626 ASN A CA 1
ATOM 2635 C C . ASN A 1 327 ? 50.032 52.842 116.520 1.00 25.83 626 ASN A C 1
ATOM 2636 O O . ASN A 1 327 ? 50.721 53.415 115.680 1.00 24.79 626 ASN A O 1
ATOM 2641 N N . THR A 1 328 ? 50.423 51.724 117.129 1.00 26.45 627 THR A N 1
ATOM 2642 C CA . THR A 1 328 ? 51.701 51.088 116.801 1.00 26.87 627 THR A CA 1
ATOM 2643 C C . THR A 1 328 ? 51.494 49.610 116.511 1.00 26.09 627 THR A C 1
ATOM 2644 O O . THR A 1 328 ? 50.661 48.952 117.139 1.00 24.76 627 THR A O 1
ATOM 2648 N N . ILE A 1 329 ? 52.245 49.109 115.537 1.00 25.23 628 ILE A N 1
ATOM 2649 C CA . ILE A 1 329 ? 52.179 47.708 115.149 1.00 25.62 628 ILE A CA 1
ATOM 2650 C C . ILE A 1 329 ? 53.543 47.242 114.654 1.00 24.71 628 ILE A C 1
ATOM 2651 O O . ILE A 1 329 ? 54.163 47.870 113.793 1.00 24.49 628 ILE A O 1
ATOM 2656 N N . ASP A 1 330 ? 54.000 46.141 115.231 1.00 24.79 629 ASP A N 1
ATOM 2657 C CA . ASP A 1 330 ? 55.242 45.489 114.825 1.00 24.23 629 ASP A CA 1
ATOM 2658 C C . ASP A 1 330 ? 54.931 44.565 113.655 1.00 24.88 629 ASP A C 1
ATOM 2659 O O . ASP A 1 330 ? 54.462 43.435 113.852 1.00 24.05 629 ASP A O 1
ATOM 2664 N N . VAL A 1 331 ? 55.183 45.048 112.443 1.00 25.39 630 VAL A N 1
ATOM 2665 C CA . VAL A 1 331 ? 54.890 44.278 111.245 1.00 28.64 630 VAL A CA 1
ATOM 2666 C C . VAL A 1 331 ? 55.970 43.248 110.876 1.00 31.77 630 VAL A C 1
ATOM 2667 O O . VAL A 1 331 ? 55.811 42.545 109.898 1.00 34.68 630 VAL A O 1
ATOM 2671 N N . GLU A 1 332 ? 57.048 43.153 111.645 1.00 33.23 631 GLU A N 1
ATOM 2672 C CA . GLU A 1 332 ? 57.954 42.013 111.515 1.00 36.22 631 GLU A CA 1
ATOM 2673 C C . GLU A 1 332 ? 57.396 40.821 112.304 1.00 33.40 631 GLU A C 1
ATOM 2674 O O . GLU A 1 332 ? 57.328 39.724 111.779 1.00 32.16 631 GLU A O 1
ATOM 2680 N N . LEU A 1 333 ? 56.997 41.041 113.558 1.00 31.98 632 LEU A N 1
ATOM 2681 C CA . LEU A 1 333 ? 56.481 39.958 114.400 1.00 31.05 632 LEU A CA 1
ATOM 2682 C C . LEU A 1 333 ? 55.059 39.507 114.055 1.00 31.61 632 LEU A C 1
ATOM 2683 O O . LEU A 1 333 ? 54.736 38.321 114.202 1.00 30.04 632 LEU A O 1
ATOM 2688 N N . TYR A 1 334 ? 54.210 40.437 113.612 1.00 30.33 633 TYR A N 1
ATOM 2689 C CA . TYR A 1 334 ? 52.775 40.165 113.490 1.00 30.79 633 TYR A CA 1
ATOM 2690 C C . TYR A 1 334 ? 52.236 40.499 112.114 1.00 32.71 633 TYR A C 1
ATOM 2691 O O . TYR A 1 334 ? 51.201 41.133 111.988 1.00 35.54 633 TYR A O 1
ATOM 2700 N N . ALA A 1 335 ? 52.951 40.087 111.081 1.00 33.92 634 ALA A N 1
ATOM 2701 C CA . ALA A 1 335 ? 52.462 40.222 109.721 1.00 36.08 634 ALA A CA 1
ATOM 2702 C C . ALA A 1 335 ? 53.161 39.170 108.884 1.00 37.26 634 ALA A C 1
ATOM 2703 O O . ALA A 1 335 ? 54.232 38.725 109.259 1.00 36.69 634 ALA A O 1
ATOM 2705 N N . PRO A 1 336 ? 52.556 38.762 107.755 1.00 40.80 635 PRO A N 1
ATOM 2706 C CA . PRO A 1 336 ? 53.184 37.745 106.914 1.00 42.53 635 PRO A CA 1
ATOM 2707 C C . PRO A 1 336 ? 54.306 38.337 106.075 1.00 44.47 635 PRO A C 1
ATOM 2708 O O . PRO A 1 336 ? 54.047 39.162 105.201 1.00 46.79 635 PRO A O 1
ATOM 2712 N N . LYS A 1 337 ? 55.542 37.922 106.328 1.00 43.70 636 LYS A N 1
ATOM 2713 C CA . LYS A 1 337 ? 56.671 38.484 105.601 1.00 43.42 636 LYS A CA 1
ATOM 2714 C C . LYS A 1 337 ? 56.679 38.016 104.141 1.00 41.49 636 LYS A C 1
ATOM 2715 O O . LYS A 1 337 ? 56.316 36.870 103.841 1.00 37.62 636 LYS A O 1
ATOM 2721 N N . PHE A 1 338 ? 57.060 38.933 103.251 1.00 40.70 637 PHE A N 1
ATOM 2722 C CA . PHE A 1 338 ? 57.196 38.696 101.807 1.00 41.57 637 PHE A CA 1
ATOM 2723 C C . PHE A 1 338 ? 55.899 38.446 101.037 1.00 40.91 637 PHE A C 1
ATOM 2724 O O . PHE A 1 338 ? 55.945 38.146 99.852 1.00 43.45 637 PHE A O 1
ATOM 2732 N N . GLU A 1 339 ? 54.748 38.576 101.679 1.00 38.77 638 GLU A N 1
ATOM 2733 C CA . GLU A 1 339 ? 53.483 38.333 100.998 1.00 37.15 638 GLU A CA 1
ATOM 2734 C C . GLU A 1 339 ? 52.714 39.624 100.823 1.00 33.92 638 GLU A C 1
ATOM 2735 O O . GLU A 1 339 ? 52.974 40.604 101.507 1.00 32.02 638 GLU A O 1
ATOM 2741 N N . TYR A 1 340 ? 51.762 39.618 99.899 1.00 32.67 639 TYR A N 1
ATOM 2742 C CA . TYR A 1 340 ? 50.801 40.699 99.817 1.00 31.10 639 TYR A CA 1
ATOM 2743 C C . TYR A 1 340 ? 49.958 40.661 101.094 1.00 31.17 639 TYR A C 1
ATOM 2744 O O . TYR A 1 340 ? 49.460 39.609 101.458 1.00 32.65 639 TYR A O 1
ATOM 2753 N N . PRO A 1 341 ? 49.778 41.804 101.771 1.00 30.61 640 PRO A N 1
ATOM 2754 C CA . PRO A 1 341 ? 50.255 43.142 101.453 1.00 32.23 640 PRO A CA 1
ATOM 2755 C C . PRO A 1 341 ? 51.623 43.470 102.056 1.00 31.07 640 PRO A C 1
ATOM 2756 O O . PRO A 1 341 ? 51.914 43.059 103.164 1.00 30.94 640 PRO A O 1
ATOM 2760 N N . SER A 1 342 ? 52.435 44.227 101.323 1.00 32.12 641 SER A N 1
ATOM 2761 C CA . SER A 1 342 ? 53.692 44.777 101.846 1.00 32.43 641 SER A CA 1
ATOM 2762 C C . SER A 1 342 ? 53.449 45.605 103.126 1.00 32.03 641 SER A C 1
ATOM 2763 O O . SER A 1 342 ? 52.321 46.024 103.394 1.00 29.99 641 SER A O 1
ATOM 2766 N N . PRO A 1 343 ? 54.507 45.845 103.919 1.00 31.69 642 PRO A N 1
ATOM 2767 C CA . PRO A 1 343 ? 54.379 46.688 105.118 1.00 30.42 642 PRO A CA 1
ATOM 2768 C C . PRO A 1 343 ? 53.740 48.052 104.850 1.00 30.07 642 PRO A C 1
ATOM 2769 O O . PRO A 1 343 ? 52.886 48.491 105.619 1.00 31.31 642 PRO A O 1
ATOM 2773 N N . GLY A 1 344 ? 54.130 48.705 103.761 1.00 28.11 643 GLY A N 1
ATOM 2774 C CA . GLY A 1 344 ? 53.534 49.983 103.400 1.00 28.57 643 GLY A CA 1
ATOM 2775 C C . GLY A 1 344 ? 52.033 49.891 103.193 1.00 28.78 643 GLY A C 1
ATOM 2776 O O . GLY A 1 344 ? 51.272 50.696 103.727 1.00 29.04 643 GLY A O 1
ATOM 2777 N N . LYS A 1 345 ? 51.612 48.901 102.415 1.00 28.80 644 LYS A N 1
ATOM 2778 C CA . LYS A 1 345 ? 50.199 48.684 102.117 1.00 28.92 644 LYS A CA 1
ATOM 2779 C C . LYS A 1 345 ? 49.433 48.245 103.364 1.00 27.50 644 LYS A C 1
ATOM 2780 O O . LYS A 1 345 ? 48.307 48.685 103.593 1.00 28.24 644 LYS A O 1
ATOM 2786 N N . LEU A 1 346 ? 50.040 4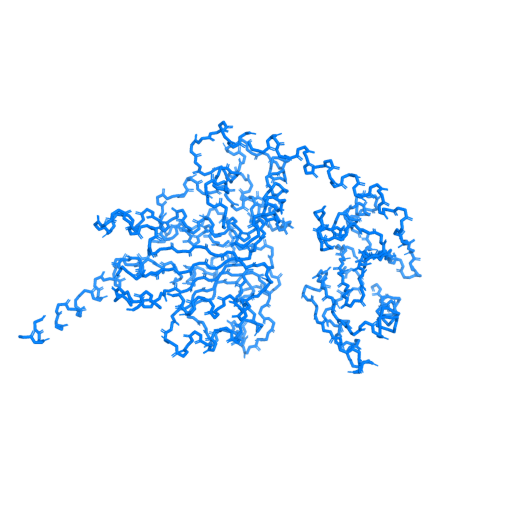7.367 104.154 1.00 25.83 645 LEU A N 1
ATOM 2787 C CA . LEU A 1 346 ? 49.444 46.908 105.405 1.00 25.28 645 LEU A CA 1
ATOM 2788 C C . LEU A 1 346 ? 49.184 48.060 106.363 1.00 25.36 645 LEU A C 1
ATOM 2789 O O . LEU A 1 346 ? 48.121 48.129 106.972 1.00 25.22 645 LEU A O 1
ATOM 2794 N N . SER A 1 347 ? 50.166 48.945 106.521 1.00 25.92 646 SER A N 1
ATOM 2795 C CA . SER A 1 347 ? 50.006 50.112 107.386 1.00 26.62 646 SER A CA 1
ATOM 2796 C C . SER A 1 347 ? 48.831 50.976 106.929 1.00 25.00 646 SER A C 1
ATOM 2797 O O . SER A 1 347 ? 48.104 51.516 107.752 1.00 24.35 646 SER A O 1
ATOM 2800 N N . GLY A 1 348 ? 48.644 51.080 105.616 1.00 24.98 647 GLY A N 1
ATOM 2801 C CA . GLY A 1 348 ? 47.517 51.814 105.051 1.00 25.02 647 GLY A CA 1
ATOM 2802 C C . GLY A 1 348 ? 46.175 51.176 105.375 1.00 25.59 647 GLY A C 1
ATOM 2803 O O . GLY A 1 348 ? 45.198 51.873 105.659 1.00 24.89 647 GLY A O 1
ATOM 2804 N N . ILE A 1 349 ? 46.134 49.848 105.332 1.00 25.61 648 ILE A N 1
ATOM 2805 C CA . ILE A 1 349 ? 44.910 49.095 105.614 1.00 26.19 648 ILE A CA 1
ATOM 2806 C C . ILE A 1 349 ? 44.535 49.244 107.085 1.00 25.26 648 ILE A C 1
ATOM 2807 O O . ILE A 1 349 ? 43.363 49.401 107.412 1.00 24.81 648 ILE A O 1
ATOM 2812 N N . ILE A 1 350 ? 45.530 49.180 107.967 1.00 24.47 649 ILE A N 1
ATOM 2813 C CA . ILE A 1 350 ? 45.301 49.378 109.397 1.00 24.21 649 ILE A CA 1
ATOM 2814 C C . ILE A 1 350 ? 44.868 50.822 109.655 1.00 25.49 649 ILE A C 1
ATOM 2815 O O . ILE A 1 350 ? 43.892 51.078 110.380 1.00 24.64 649 ILE A O 1
ATOM 2820 N N . HIS A 1 351 ? 45.584 51.760 109.042 1.00 25.86 650 HIS A N 1
ATOM 2821 C CA . HIS A 1 351 ? 45.284 53.174 109.213 1.00 27.65 650 HIS A CA 1
ATOM 2822 C C . HIS A 1 351 ? 43.854 53.498 108.757 1.00 27.72 650 HIS A C 1
ATOM 2823 O O . HIS A 1 351 ? 43.115 54.172 109.479 1.00 27.35 650 HIS A O 1
ATOM 2830 N N . ASP A 1 352 ? 43.477 53.005 107.577 1.00 28.05 651 ASP A N 1
ATOM 2831 C CA . ASP A 1 352 ? 42.117 53.188 107.050 1.00 28.97 651 ASP A CA 1
ATOM 2832 C C . ASP A 1 352 ? 41.065 52.663 108.001 1.00 29.18 651 ASP A C 1
ATOM 2833 O O . ASP A 1 352 ? 40.012 53.275 108.158 1.00 29.50 651 ASP A O 1
ATOM 2838 N N . HIS A 1 353 ? 41.346 51.530 108.632 1.00 29.35 652 HIS A N 1
ATOM 2839 C CA . HIS A 1 353 ? 40.401 50.941 109.574 1.00 29.05 652 HIS A CA 1
ATOM 2840 C C . HIS A 1 353 ? 40.161 51.886 110.741 1.00 29.06 652 HIS A C 1
ATOM 2841 O O . HIS A 1 353 ? 39.021 52.071 111.168 1.00 27.97 652 HIS A O 1
ATOM 2848 N N . PHE A 1 354 ? 41.234 52.495 111.244 1.00 28.91 653 PHE A N 1
ATOM 2849 C CA . PHE A 1 354 ? 41.114 53.425 112.356 1.00 29.20 653 PHE A CA 1
ATOM 2850 C C . PHE A 1 354 ? 40.401 54.713 111.924 1.00 29.87 653 PHE A C 1
ATOM 2851 O O . PHE A 1 354 ? 39.653 55.293 112.709 1.00 28.34 653 PHE A O 1
ATOM 2859 N N . LYS A 1 355 ? 40.592 55.116 110.669 1.00 31.58 654 LYS A N 1
ATOM 2860 C CA . LYS A 1 355 ? 39.890 56.276 110.101 1.00 33.83 654 LYS A CA 1
ATOM 2861 C C . LYS A 1 355 ? 38.388 56.031 109.938 1.00 35.11 654 LYS A C 1
ATOM 2862 O O . LYS A 1 355 ? 37.579 56.900 110.261 1.00 35.86 654 LYS A O 1
ATOM 2868 N N . GLU A 1 356 ? 38.029 54.856 109.439 1.00 35.11 655 GLU A N 1
ATOM 2869 C CA . GLU A 1 356 ? 36.625 54.455 109.335 1.00 38.04 655 GLU A CA 1
ATOM 2870 C C . GLU A 1 356 ? 35.946 54.440 110.699 1.00 36.43 655 GLU A C 1
ATOM 2871 O O . GLU A 1 356 ? 34.818 54.887 110.831 1.00 38.38 655 GLU A O 1
ATOM 2877 N N . GLN A 1 357 ? 36.636 53.945 111.715 1.00 35.29 656 GLN A N 1
ATOM 2878 C CA . GLN A 1 357 ? 36.051 53.847 113.046 1.00 36.89 656 GLN A CA 1
ATOM 2879 C C . GLN A 1 357 ? 35.931 55.190 113.784 1.00 36.69 656 GLN A C 1
ATOM 2880 O O . GLN A 1 357 ? 34.924 55.440 114.444 1.00 36.07 656 GLN A O 1
ATOM 2886 N N . TYR A 1 358 ? 36.954 56.041 113.683 1.00 33.69 657 TYR A N 1
ATOM 2887 C CA . TYR A 1 358 ? 37.019 57.279 114.469 1.00 32.69 657 TYR A CA 1
ATOM 2888 C C . TYR A 1 358 ? 36.913 58.560 113.648 1.00 31.61 657 TYR A C 1
ATOM 2889 O O . TYR A 1 358 ? 36.780 59.632 114.215 1.00 33.33 657 TYR A O 1
ATOM 2898 N N . GLY A 1 359 ? 36.998 58.456 112.324 1.00 32.64 658 GLY A N 1
ATOM 2899 C CA . GLY A 1 359 ? 36.912 59.617 111.438 1.00 31.41 658 GLY A CA 1
ATOM 2900 C C . GLY A 1 359 ? 38.266 60.117 110.966 1.00 33.53 658 GLY A C 1
ATOM 2901 O O . GLY A 1 359 ? 39.226 60.192 111.756 1.00 31.35 658 GLY A O 1
ATOM 2902 N N . GLU A 1 360 ? 38.328 60.470 109.681 1.00 35.01 659 GLU A N 1
ATOM 2903 C CA . GLU A 1 360 ? 39.516 61.071 109.050 1.00 37.80 659 GLU A CA 1
ATOM 2904 C C . GLU A 1 360 ? 39.953 62.365 109.731 1.00 38.98 659 GLU A C 1
ATOM 2905 O O . GLU A 1 360 ? 41.145 62.679 109.767 1.00 38.89 659 GLU A O 1
ATOM 2911 N N . ASP A 1 361 ? 38.999 63.125 110.262 1.00 37.73 660 ASP A N 1
ATOM 2912 C CA . ASP A 1 361 ? 39.328 64.411 110.862 1.00 36.75 660 ASP A CA 1
ATOM 2913 C C . ASP A 1 361 ? 39.739 64.285 112.313 1.00 33.87 660 ASP A C 1
ATOM 2914 O O . ASP A 1 361 ? 40.238 65.243 112.885 1.00 33.23 660 ASP A O 1
ATOM 2919 N N . SER A 1 362 ? 39.546 63.114 112.918 1.00 31.36 661 SER A N 1
ATOM 2920 C CA . SER A 1 362 ? 40.134 62.864 114.230 1.00 31.54 661 SER A CA 1
ATOM 2921 C C . SER A 1 362 ? 41.663 62.742 114.044 1.00 29.26 661 SER A C 1
ATOM 2922 O O . SER A 1 362 ? 42.111 62.329 112.984 1.00 28.71 661 SER A O 1
ATOM 2925 N N . PRO A 1 363 ? 42.453 63.161 115.042 1.00 27.64 662 PRO A N 1
ATOM 2926 C CA . PRO A 1 363 ? 43.920 63.094 114.934 1.00 28.67 662 PRO A CA 1
ATOM 2927 C C . PRO A 1 363 ? 44.444 61.671 115.132 1.00 26.44 662 PRO A C 1
ATOM 2928 O O . PRO A 1 363 ? 44.506 61.182 116.270 1.00 25.52 662 PRO A O 1
ATOM 2932 N N . ILE A 1 364 ? 44.791 61.012 114.027 1.00 25.43 663 ILE A N 1
ATOM 2933 C CA . ILE A 1 364 ? 45.247 59.613 114.072 1.00 25.45 663 ILE A CA 1
ATOM 2934 C C . ILE A 1 364 ? 46.632 59.478 113.466 1.00 25.00 663 ILE A C 1
ATOM 2935 O O . ILE A 1 364 ? 46.866 59.911 112.338 1.00 24.49 663 ILE A O 1
ATOM 2940 N N . LEU A 1 365 ? 47.528 58.860 114.226 1.00 25.42 664 LEU A N 1
ATOM 2941 C CA . LEU A 1 365 ? 48.893 58.587 113.786 1.00 25.13 664 LEU A CA 1
ATOM 2942 C C . LEU A 1 365 ? 49.182 57.106 113.911 1.00 23.64 664 LEU A C 1
ATOM 2943 O O . LEU A 1 365 ? 49.163 56.558 115.009 1.00 23.70 664 LEU A O 1
ATOM 2948 N N . THR A 1 366 ? 49.448 56.467 112.777 1.00 23.34 665 THR A N 1
ATOM 2949 C CA . THR A 1 366 ? 49.717 55.039 112.732 1.00 23.97 665 THR A CA 1
ATOM 2950 C C . THR A 1 366 ? 51.181 54.805 112.403 1.00 23.90 665 THR A C 1
ATOM 2951 O O . THR A 1 366 ? 51.682 55.266 111.381 1.00 23.38 665 THR A O 1
ATOM 2955 N N . LEU A 1 367 ? 51.864 54.101 113.294 1.00 25.15 666 LEU A N 1
ATOM 2956 C CA . LEU A 1 367 ? 53.283 53.793 113.129 1.00 25.38 666 LEU A CA 1
ATOM 2957 C C . LEU A 1 367 ? 53.458 52.282 113.007 1.00 24.43 666 LEU A C 1
ATOM 2958 O O . LEU A 1 367 ? 53.233 51.551 113.965 1.00 23.77 666 LEU A O 1
ATOM 2963 N N . ALA A 1 368 ? 53.857 51.821 111.828 1.00 24.44 667 ALA A N 1
ATOM 2964 C CA . ALA A 1 368 ? 54.103 50.397 111.591 1.00 24.73 667 ALA A CA 1
ATOM 2965 C C . ALA A 1 368 ? 55.591 50.166 111.425 1.00 25.13 667 ALA A C 1
ATOM 2966 O O . ALA A 1 368 ? 56.189 50.715 110.510 1.00 26.24 667 ALA A O 1
ATOM 2968 N N . TYR A 1 369 ? 56.191 49.347 112.286 1.00 25.49 668 TYR A N 1
ATOM 2969 C CA . TYR A 1 369 ? 57.650 49.207 112.293 1.00 24.91 668 TYR A CA 1
ATOM 2970 C C . TYR A 1 369 ? 58.151 47.772 112.118 1.00 25.08 668 TYR A C 1
ATOM 2971 O O . TYR A 1 369 ? 57.500 46.803 112.518 1.00 23.34 668 TYR A O 1
ATOM 2980 N N . GLY A 1 370 ? 59.320 47.666 111.499 1.00 26.24 669 GLY A N 1
ATOM 2981 C CA . GLY A 1 370 ? 60.079 46.415 111.430 1.00 26.68 669 GLY A CA 1
ATOM 2982 C C . GLY A 1 370 ? 61.373 46.541 112.218 1.00 25.72 669 GLY A C 1
ATOM 2983 O O . GLY A 1 370 ? 61.491 47.421 113.069 1.00 24.85 669 GLY A O 1
ATOM 2984 N N . PRO A 1 371 ? 62.358 45.664 111.937 1.00 26.48 670 PRO A N 1
ATOM 2985 C CA . PRO A 1 371 ? 63.645 45.729 112.643 1.00 26.10 670 PRO A CA 1
ATOM 2986 C C . PRO A 1 371 ? 64.361 47.067 112.463 1.00 26.05 670 PRO A C 1
ATOM 2987 O O . PRO A 1 371 ? 64.940 47.575 113.413 1.00 25.46 670 PRO A O 1
ATOM 2991 N N . ASP A 1 372 ? 64.313 47.612 111.245 1.00 26.32 671 ASP A N 1
ATOM 2992 C CA . ASP A 1 372 ? 65.136 48.758 110.861 1.00 28.09 671 ASP A CA 1
ATOM 2993 C C . ASP A 1 372 ? 64.394 49.806 110.011 1.00 27.37 671 ASP A C 1
ATOM 2994 O O . ASP A 1 372 ? 65.020 50.586 109.294 1.00 24.96 671 ASP A O 1
ATOM 2999 N N . PHE A 1 373 ? 63.064 49.828 110.097 1.00 27.01 672 PHE A N 1
ATOM 3000 C CA . PHE A 1 373 ? 62.272 50.816 109.381 1.00 26.90 672 PHE A CA 1
ATOM 3001 C C . PHE A 1 373 ? 60.966 51.047 110.121 1.00 26.46 672 PHE A C 1
ATOM 3002 O O . PHE A 1 373 ? 60.586 50.275 111.000 1.00 25.73 672 PHE A O 1
ATOM 3010 N N . ALA A 1 374 ? 60.293 52.125 109.758 1.00 26.68 673 ALA A N 1
ATOM 3011 C CA . ALA A 1 374 ? 58.943 52.387 110.238 1.00 27.51 673 ALA A CA 1
ATOM 3012 C C . ALA A 1 374 ? 58.202 53.123 109.150 1.00 27.14 673 ALA A C 1
ATOM 3013 O O . ALA A 1 374 ? 58.785 53.967 108.477 1.00 27.72 673 ALA A O 1
ATOM 3015 N N . VAL A 1 375 ? 56.937 52.766 108.950 1.00 27.33 674 VAL A N 1
ATOM 3016 C CA . VAL A 1 375 ? 56.052 53.501 108.060 1.00 27.18 674 VAL A CA 1
ATOM 3017 C C . VAL A 1 375 ? 55.098 54.312 108.923 1.00 26.82 674 VAL A C 1
ATOM 3018 O O . VAL A 1 375 ? 54.579 53.809 109.907 1.00 26.64 674 VAL A O 1
ATOM 3022 N N . VAL A 1 376 ? 54.908 55.577 108.559 1.00 28.09 675 VAL A N 1
ATOM 3023 C CA . VAL A 1 376 ? 54.134 56.525 109.347 1.00 28.91 675 VAL A CA 1
ATOM 3024 C C . VAL A 1 376 ? 52.982 57.056 108.510 1.00 29.55 675 VAL A C 1
ATOM 3025 O O . VAL A 1 376 ? 53.181 57.470 107.373 1.00 28.72 675 VAL A O 1
ATOM 3029 N N . ARG A 1 377 ? 51.780 57.028 109.072 1.00 30.47 676 ARG A N 1
ATOM 3030 C CA . ARG A 1 377 ? 50.606 57.609 108.420 1.00 30.51 676 ARG A CA 1
ATOM 3031 C C . ARG A 1 377 ? 49.842 58.484 109.392 1.00 28.86 676 ARG A C 1
ATOM 3032 O O . ARG A 1 377 ? 49.563 58.078 110.513 1.00 27.94 676 ARG A O 1
ATOM 3040 N N . ALA A 1 378 ? 49.544 59.701 108.949 1.00 29.78 677 ALA A N 1
ATOM 3041 C CA . ALA A 1 378 ? 48.857 60.712 109.740 1.00 29.90 677 ALA A CA 1
ATOM 3042 C C . ALA A 1 378 ? 47.555 61.089 109.046 1.00 30.04 677 ALA A C 1
ATOM 3043 O O . ALA A 1 378 ? 47.558 61.421 107.870 1.00 28.65 677 ALA A O 1
ATOM 3045 N N . SER A 1 379 ? 46.439 61.018 109.762 1.00 29.72 678 SER A N 1
ATOM 3046 C CA . SER A 1 379 ? 45.164 61.510 109.227 1.00 29.82 678 SER A CA 1
ATOM 3047 C C . SER A 1 379 ? 45.175 63.035 109.080 1.00 30.08 678 SER A C 1
ATOM 3048 O O . SER A 1 379 ? 46.015 63.727 109.669 1.00 28.33 678 SER A O 1
ATOM 3051 N N . ASP A 1 380 ? 44.230 63.551 108.298 1.00 31.78 679 ASP A N 1
ATOM 3052 C CA . ASP A 1 380 ? 44.067 65.001 108.116 1.00 31.68 679 ASP A CA 1
ATOM 3053 C C . ASP A 1 380 ? 43.959 65.725 109.444 1.00 30.13 679 ASP A C 1
ATOM 3054 O O . ASP A 1 380 ? 44.490 66.815 109.594 1.00 30.18 679 ASP A O 1
ATOM 3059 N N . GLY A 1 381 ? 43.301 65.094 110.409 1.00 28.95 680 GLY A N 1
ATOM 3060 C CA . GLY A 1 381 ? 43.205 65.619 111.770 1.00 28.29 680 GLY A CA 1
ATOM 3061 C C . GLY A 1 381 ? 44.524 65.982 112.435 1.00 29.50 680 GLY A C 1
ATOM 3062 O O . GLY A 1 381 ? 44.553 66.841 113.324 1.00 28.16 680 GLY A O 1
ATOM 3071 N N . ALA A 1 383 ? 46.904 67.564 111.107 1.00 30.63 682 ALA A N 1
ATOM 3072 C CA . ALA A 1 383 ? 47.241 68.942 110.727 1.00 32.43 682 ALA A CA 1
ATOM 3073 C C . ALA A 1 383 ? 46.948 69.945 111.863 1.00 34.06 682 ALA A C 1
ATOM 3074 O O . ALA A 1 383 ? 47.673 70.912 112.030 1.00 35.73 682 ALA A O 1
ATOM 3076 N N . LYS A 1 384 ? 45.911 69.680 112.658 1.00 35.95 683 LYS A N 1
ATOM 3077 C CA . LYS A 1 384 ? 45.550 70.522 113.806 1.00 38.14 683 LYS A CA 1
ATOM 3078 C C . LYS A 1 384 ? 46.640 70.590 114.878 1.00 38.06 683 LYS A C 1
ATOM 3079 O O . LYS A 1 384 ? 46.577 71.427 115.781 1.00 38.64 683 LYS A O 1
ATOM 3085 N N . TYR A 1 385 ? 47.621 69.696 114.791 1.00 35.67 684 TYR A N 1
ATOM 3086 C CA . TYR A 1 385 ? 48.719 69.657 115.740 1.00 35.48 684 TYR A CA 1
ATOM 3087 C C . TYR A 1 385 ? 50.054 70.021 115.086 1.00 36.97 684 TYR A C 1
ATOM 3088 O O . TYR A 1 385 ? 51.104 69.878 115.709 1.00 37.69 684 TYR A O 1
ATOM 3097 N N . ASN A 1 386 ? 50.005 70.488 113.839 1.00 37.66 685 ASN A N 1
ATOM 3098 C CA . ASN A 1 386 ? 51.209 70.796 113.058 1.00 41.61 685 ASN A CA 1
ATOM 3099 C C . ASN A 1 386 ? 52.206 69.634 112.987 1.00 40.15 685 ASN A C 1
ATOM 3100 O O . ASN A 1 386 ? 53.416 69.813 113.127 1.00 39.86 685 ASN A O 1
ATOM 3105 N N . PHE A 1 387 ? 51.678 68.435 112.773 1.00 38.49 686 PHE A N 1
ATOM 3106 C CA . PHE A 1 387 ? 52.516 67.269 112.598 1.00 34.91 686 PHE A CA 1
ATOM 3107 C C . PHE A 1 387 ? 53.289 67.409 111.291 1.00 34.12 686 PHE A C 1
ATOM 3108 O O . PHE A 1 387 ? 52.706 67.659 110.248 1.00 32.41 686 PHE A O 1
ATOM 3116 N N . ASP A 1 388 ? 54.605 67.265 111.355 1.00 35.37 687 ASP A N 1
ATOM 3117 C CA . ASP A 1 388 ? 55.433 67.278 110.150 1.00 36.70 687 ASP A CA 1
ATOM 3118 C C . ASP A 1 388 ? 56.500 66.211 110.310 1.00 35.18 687 ASP A C 1
ATOM 3119 O O . ASP A 1 388 ? 57.401 66.343 111.143 1.00 33.16 687 ASP A O 1
ATOM 3124 N N . LEU A 1 389 ? 56.376 65.151 109.514 1.00 34.25 688 LEU A N 1
ATOM 3125 C CA . LEU A 1 389 ? 57.267 64.012 109.605 1.00 34.13 688 LEU A CA 1
ATOM 3126 C C . LEU A 1 389 ? 58.714 64.387 109.271 1.00 34.43 688 LEU A C 1
ATOM 3127 O O . LEU A 1 389 ? 59.634 63.920 109.933 1.00 33.71 688 LEU A O 1
ATOM 3132 N N . ASN A 1 390 ? 58.908 65.218 108.246 1.00 36.32 689 ASN A N 1
ATOM 3133 C CA . ASN A 1 390 ? 60.260 65.657 107.852 1.00 36.89 689 ASN A CA 1
ATOM 3134 C C . ASN A 1 390 ? 60.966 66.406 108.975 1.00 35.84 689 ASN A C 1
ATOM 3135 O O . ASN A 1 390 ? 62.144 66.170 109.224 1.00 35.75 689 ASN A O 1
ATOM 3140 N N . LYS A 1 391 ? 60.239 67.275 109.673 1.00 35.92 690 LYS A N 1
ATOM 3141 C CA . LYS A 1 391 ? 60.794 67.981 110.833 1.00 38.39 690 LYS A CA 1
ATOM 3142 C C . LYS A 1 391 ? 61.132 67.016 111.956 1.00 35.78 690 LYS A C 1
ATOM 3143 O O . LYS A 1 391 ? 62.155 67.165 112.613 1.00 34.00 690 LYS A O 1
ATOM 3149 N N . ILE A 1 392 ? 60.256 66.040 112.192 1.00 33.71 691 ILE A N 1
ATOM 3150 C CA . ILE A 1 392 ? 60.482 65.077 113.267 1.00 32.71 691 ILE A CA 1
ATOM 3151 C C . ILE A 1 392 ? 61.707 64.218 112.965 1.00 31.00 691 ILE A C 1
ATOM 3152 O O . ILE A 1 392 ? 62.498 63.953 113.858 1.00 28.78 691 ILE A O 1
ATOM 3157 N N . VAL A 1 393 ? 61.873 63.827 111.706 1.00 31.88 692 VAL A N 1
ATOM 3158 C CA . VAL A 1 393 ? 63.026 63.023 111.288 1.00 33.43 692 VAL A CA 1
ATOM 3159 C C . VAL A 1 393 ? 64.337 63.783 111.492 1.00 35.02 692 VAL A C 1
ATOM 3160 O O . VAL A 1 393 ? 65.306 63.211 111.996 1.00 35.54 692 VAL A O 1
ATOM 3164 N N . LYS A 1 394 ? 64.366 65.059 111.100 1.00 35.35 693 LYS A N 1
ATOM 3165 C CA . LYS A 1 394 ? 65.533 65.911 111.345 1.00 35.76 693 LYS A CA 1
ATOM 3166 C C . LYS A 1 394 ? 65.828 65.988 112.844 1.00 36.08 693 LYS A C 1
ATOM 3167 O O . LYS A 1 394 ? 66.983 65.849 113.264 1.00 35.36 693 LYS A O 1
ATOM 3170 N N . ILE A 1 395 ? 64.791 66.191 113.654 1.00 34.34 694 ILE A N 1
ATOM 3171 C CA . ILE A 1 395 ? 64.973 66.209 115.107 1.00 35.27 694 ILE A CA 1
ATOM 3172 C C . ILE A 1 395 ? 65.591 64.884 115.591 1.00 35.66 694 ILE A C 1
ATOM 3173 O O . ILE A 1 395 ? 66.542 64.890 116.371 1.00 34.90 694 ILE A O 1
ATOM 3178 N N . LEU A 1 396 ? 65.060 63.755 115.127 1.00 35.19 695 LEU A N 1
ATOM 3179 C CA . LEU A 1 396 ? 65.546 62.454 115.595 1.00 35.33 695 LEU A CA 1
ATOM 3180 C C . LEU A 1 396 ? 67.022 62.240 115.220 1.00 33.74 695 LEU A C 1
ATOM 3181 O O . LEU A 1 396 ? 67.800 61.773 116.041 1.00 31.36 695 LEU A O 1
ATOM 3186 N N . ALA A 1 397 ? 67.391 62.605 113.994 1.00 34.68 696 ALA A N 1
ATOM 3187 C CA . ALA A 1 397 ? 68.768 62.476 113.516 1.00 37.36 696 ALA A CA 1
ATOM 3188 C C . ALA A 1 397 ? 69.752 63.275 114.372 1.00 40.85 696 ALA A C 1
ATOM 3189 O O . ALA A 1 397 ? 70.843 62.791 114.681 1.00 39.87 696 ALA A O 1
ATOM 3191 N N . GLU A 1 398 ? 69.349 64.481 114.772 1.00 42.44 697 GLU A N 1
ATOM 3192 C CA . GLU A 1 398 ? 70.178 65.335 115.617 1.00 45.93 697 GLU A CA 1
ATOM 3193 C C . GLU A 1 398 ? 70.286 64.806 117.047 1.00 44.45 697 GLU A C 1
ATOM 3194 O O . GLU A 1 398 ? 71.358 64.886 117.642 1.00 45.27 697 GLU A O 1
ATOM 3200 N N . LYS A 1 399 ? 69.190 64.288 117.604 1.00 42.27 698 LYS A N 1
ATOM 3201 C CA . LYS A 1 399 ? 69.211 63.721 118.960 1.00 42.15 698 LYS A CA 1
ATOM 3202 C C . LYS A 1 399 ? 69.944 62.383 119.033 1.00 39.52 698 LYS A C 1
ATOM 3203 O O . LYS A 1 399 ? 70.389 61.995 120.099 1.00 40.31 698 LYS A O 1
ATOM 3209 N N . LEU A 1 400 ? 70.014 61.663 117.917 1.00 37.24 699 LEU A N 1
ATOM 3210 C CA . LEU A 1 400 ? 70.543 60.290 117.896 1.00 36.69 699 LEU A CA 1
ATOM 3211 C C . LEU A 1 400 ? 71.439 60.136 116.679 1.00 35.39 699 LEU A C 1
ATOM 3212 O O . LEU A 1 400 ? 71.097 59.416 115.736 1.00 31.77 699 LEU A O 1
ATOM 3217 N N . PRO A 1 401 ? 72.591 60.832 116.684 1.00 36.03 700 PRO A N 1
ATOM 3218 C CA . PRO A 1 401 ? 73.458 60.856 115.495 1.00 36.54 700 PRO A CA 1
ATOM 3219 C C . PRO A 1 401 ? 74.065 59.487 115.136 1.00 36.59 700 PRO A C 1
ATOM 3220 O O . PRO A 1 401 ? 74.383 59.236 113.972 1.00 38.82 700 PRO A O 1
ATOM 3224 N N . ASP A 1 402 ? 74.174 58.602 116.120 1.00 36.00 701 ASP A N 1
ATOM 3225 C CA . ASP A 1 402 ? 74.685 57.240 115.913 1.00 38.01 701 ASP A CA 1
ATOM 3226 C C . ASP A 1 402 ? 73.619 56.204 115.505 1.00 36.98 701 ASP A C 1
ATOM 3227 O O . ASP A 1 402 ? 73.928 55.022 115.389 1.00 35.11 701 ASP A O 1
ATOM 3232 N N . ALA A 1 403 ? 72.370 56.617 115.301 1.00 35.37 702 ALA A N 1
ATOM 3233 C CA . ALA A 1 403 ? 71.302 55.647 115.025 1.00 33.85 702 ALA A CA 1
ATOM 3234 C C . ALA A 1 403 ? 70.964 55.500 113.534 1.00 33.86 702 ALA A C 1
ATOM 3235 O O . ALA A 1 403 ? 70.052 54.750 113.180 1.00 34.49 702 ALA A O 1
ATOM 3237 N N . GLY A 1 404 ? 71.676 56.216 112.667 1.00 32.21 703 GLY A N 1
ATOM 3238 C CA . GLY A 1 404 ? 71.473 56.108 111.216 1.00 32.42 703 GLY A CA 1
ATOM 3239 C C . GLY A 1 404 ? 70.077 56.496 110.746 1.00 33.84 703 GLY A C 1
ATOM 3240 O O . GLY A 1 404 ? 69.559 55.921 109.791 1.00 33.14 703 GLY A O 1
ATOM 3241 N N . VAL A 1 405 ? 69.473 57.481 111.404 1.00 34.84 704 VAL A N 1
ATOM 3242 C CA . VAL A 1 405 ? 68.102 57.885 111.090 1.00 35.92 704 VAL A CA 1
ATOM 3243 C C . VAL A 1 405 ? 68.029 58.568 109.728 1.00 38.00 704 VAL A C 1
ATOM 3244 O O . VAL A 1 405 ? 68.841 59.427 109.415 1.00 37.51 704 VAL A O 1
ATOM 3248 N N . GLU A 1 406 ? 67.048 58.176 108.925 1.00 41.74 705 GLU A N 1
ATOM 3249 C CA . GLU A 1 406 ? 66.854 58.743 107.597 1.00 45.00 705 GLU A CA 1
ATOM 3250 C C . GLU A 1 406 ? 65.428 58.549 107.119 1.00 45.83 705 GLU A C 1
ATOM 3251 O O . GLU A 1 406 ? 64.734 57.637 107.571 1.00 43.44 705 GLU A O 1
ATOM 3257 N N . GLY A 1 407 ? 65.012 59.406 106.191 1.00 45.71 706 GLY A N 1
ATOM 3258 C CA . GLY A 1 407 ? 63.760 59.234 105.473 1.00 48.16 706 GLY A CA 1
ATOM 3259 C C . GLY A 1 407 ? 62.856 60.436 105.602 1.00 50.99 706 GLY A C 1
ATOM 3260 O O . GLY A 1 407 ? 63.322 61.572 105.671 1.00 52.29 706 GLY A O 1
ATOM 3261 N N . GLY A 1 408 ? 61.555 60.173 105.654 1.00 54.38 707 GLY A N 1
ATOM 3262 C CA . GLY A 1 408 ? 60.537 61.218 105.622 1.00 54.17 707 GLY A CA 1
ATOM 3263 C C . GLY A 1 408 ? 59.617 60.931 104.456 1.00 56.10 707 GLY A C 1
ATOM 3264 O O . GLY A 1 408 ? 59.218 59.786 104.242 1.00 53.09 707 GLY A O 1
ATOM 3265 N N . GLY A 1 409 ? 59.309 61.966 103.681 1.00 58.03 708 GLY A N 1
ATOM 3266 C CA . GLY A 1 409 ? 58.361 61.865 102.572 1.00 58.56 708 GLY A CA 1
ATOM 3267 C C . GLY A 1 409 ? 57.438 63.061 102.662 1.00 60.58 708 GLY A C 1
ATOM 3268 O O . GLY A 1 409 ? 57.897 64.203 102.618 1.00 60.90 708 GLY A O 1
ATOM 3269 N N . HIS A 1 410 ? 56.141 62.809 102.812 1.00 60.92 709 HIS A N 1
ATOM 3270 C CA . HIS A 1 410 ? 55.196 63.889 103.080 1.00 62.46 709 HIS A CA 1
ATOM 3271 C C . HIS A 1 410 ? 55.308 64.278 104.533 1.00 61.80 709 HIS A C 1
ATOM 3272 O O . HIS A 1 410 ? 55.868 63.533 105.339 1.00 63.34 709 HIS A O 1
ATOM 3279 N N . SER A 1 411 ? 54.759 65.442 104.865 1.00 59.11 710 SER A N 1
ATOM 3280 C CA . SER A 1 411 ? 54.611 65.848 106.257 1.00 56.93 710 SER A CA 1
ATOM 3281 C C . SER A 1 411 ? 53.665 64.906 107.006 1.00 54.65 710 SER A C 1
ATOM 3282 O O . SER A 1 411 ? 53.728 64.839 108.229 1.00 51.22 710 SER A O 1
ATOM 3285 N N . TYR A 1 412 ? 52.807 64.186 106.268 1.00 56.74 711 TYR A N 1
ATOM 3286 C CA . TYR A 1 412 ? 51.746 63.326 106.841 1.00 57.64 711 TYR A CA 1
ATOM 3287 C C . TYR A 1 412 ? 51.877 61.819 106.521 1.00 55.50 711 TYR A C 1
ATOM 3288 O O . TYR A 1 412 ? 51.146 61.002 107.085 1.00 55.19 711 TYR A O 1
ATOM 3297 N N . ALA A 1 413 ? 52.785 61.449 105.622 1.00 52.74 712 ALA A N 1
ATOM 3298 C CA . ALA A 1 413 ? 52.920 60.048 105.201 1.00 50.63 712 ALA A CA 1
ATOM 3299 C C . ALA A 1 413 ? 54.313 59.778 104.643 1.00 48.12 712 ALA A C 1
ATOM 3300 O O . ALA A 1 413 ? 54.800 60.511 103.781 1.00 49.88 712 ALA A O 1
ATOM 3302 N N . GLY A 1 414 ? 54.947 58.725 105.142 1.00 41.66 713 GLY A N 1
ATOM 3303 C CA . GLY A 1 414 ? 56.282 58.378 104.713 1.00 39.79 713 GLY A CA 1
ATOM 3304 C C . GLY A 1 414 ? 56.857 57.273 105.564 1.00 38.20 713 GLY A C 1
ATOM 3305 O O . GLY A 1 414 ? 56.124 56.501 106.185 1.00 35.12 713 GLY A O 1
ATOM 3306 N N . SER A 1 415 ? 58.177 57.192 105.587 1.00 38.07 714 SER A N 1
ATOM 3307 C CA . SER A 1 415 ? 58.850 56.124 106.302 1.00 40.65 714 SER A CA 1
ATOM 3308 C C . SER A 1 415 ? 60.221 56.554 106.795 1.00 40.26 714 SER A C 1
ATOM 3309 O O . SER A 1 415 ? 60.851 57.439 106.222 1.00 42.14 714 SER A O 1
ATOM 3312 N N . ILE A 1 416 ? 60.632 55.946 107.900 1.00 39.03 715 ILE A N 1
ATOM 3313 C CA . ILE A 1 416 ? 61.909 56.200 108.543 1.00 37.98 715 ILE A CA 1
ATOM 3314 C C . ILE A 1 416 ? 62.740 54.929 108.406 1.00 36.14 715 ILE A C 1
ATOM 3315 O O . ILE A 1 416 ? 62.193 53.818 108.391 1.00 33.86 715 ILE A O 1
ATOM 3320 N N . LYS A 1 417 ? 64.052 55.094 108.279 1.00 33.64 716 LYS A N 1
ATOM 3321 C CA . LYS A 1 417 ? 64.997 53.987 108.408 1.00 32.26 716 LYS A CA 1
ATOM 3322 C C . LYS A 1 417 ? 65.931 54.335 109.553 1.00 30.67 716 LYS A C 1
ATOM 3323 O O . LYS A 1 417 ? 66.103 55.508 109.894 1.00 31.09 716 LYS A O 1
ATOM 3326 N N . PHE A 1 418 ? 66.504 53.307 110.166 1.00 28.76 717 PHE A N 1
ATOM 3327 C CA . PHE A 1 418 ? 67.427 53.469 111.283 1.00 27.73 717 PHE A CA 1
ATOM 3328 C C . PHE A 1 418 ? 68.187 52.154 111.490 1.00 27.52 717 PHE A C 1
ATOM 3329 O O . PHE A 1 418 ? 67.848 51.137 110.869 1.00 27.93 717 PHE A O 1
ATOM 3337 N N . PHE A 1 419 ? 69.201 52.185 112.352 1.00 26.55 718 PHE A N 1
ATOM 3338 C CA . PHE A 1 419 ? 69.957 50.983 112.716 1.00 26.72 718 PHE A CA 1
ATOM 3339 C C . PHE A 1 419 ? 69.118 50.093 113.628 1.00 26.37 718 PHE A C 1
ATOM 3340 O O . PHE A 1 419 ? 68.521 50.577 114.597 1.00 26.92 718 PHE A O 1
ATOM 3348 N N . GLU A 1 420 ? 69.085 48.794 113.338 1.00 26.15 719 GLU A N 1
ATOM 3349 C CA . GLU A 1 420 ? 68.252 47.869 114.107 1.00 26.61 719 GLU A CA 1
ATOM 3350 C C . GLU A 1 420 ? 68.552 47.907 115.599 1.00 26.22 719 GLU A C 1
ATOM 3351 O O . GLU A 1 420 ? 67.642 47.834 116.429 1.00 25.11 719 GLU A O 1
ATOM 3357 N N . GLY A 1 421 ? 69.830 48.042 115.940 1.00 26.75 720 GLY A N 1
ATOM 3358 C CA . GLY A 1 421 ? 70.248 48.090 117.330 1.00 27.30 720 GLY A CA 1
ATOM 3359 C C . GLY A 1 421 ? 69.866 49.356 118.072 1.00 28.82 720 GLY A C 1
ATOM 3360 O O . GLY A 1 421 ? 70.032 49.413 119.281 1.00 29.82 720 GLY A O 1
ATOM 3361 N N . LYS A 1 422 ? 69.368 50.374 117.367 1.00 30.38 721 LYS A N 1
ATOM 3362 C CA . LYS A 1 422 ? 68.890 51.597 118.016 1.00 31.15 721 LYS A CA 1
ATOM 3363 C C . LYS A 1 422 ? 67.372 51.794 117.841 1.00 30.33 721 LYS A C 1
ATOM 3364 O O . LYS A 1 422 ? 66.871 52.903 118.030 1.00 28.71 721 LYS A O 1
ATOM 3370 N N . ARG A 1 423 ? 66.645 50.730 117.496 1.00 29.55 722 ARG A N 1
ATOM 3371 C CA . ARG A 1 423 ? 65.211 50.852 117.237 1.00 30.53 722 ARG A CA 1
ATOM 3372 C C . ARG A 1 423 ? 64.436 51.413 118.429 1.00 31.24 722 ARG A C 1
ATOM 3373 O O . ARG A 1 423 ? 63.669 52.359 118.284 1.00 29.97 722 ARG A O 1
ATOM 3381 N N . LYS A 1 424 ? 64.635 50.807 119.591 1.00 33.05 723 LYS A N 1
ATOM 3382 C CA . LYS A 1 424 ? 63.951 51.211 120.816 1.00 35.50 723 LYS A CA 1
ATOM 3383 C C . LYS A 1 424 ? 64.120 52.722 121.050 1.00 36.12 723 LYS A C 1
ATOM 3384 O O . LYS A 1 424 ? 63.138 53.431 121.272 1.00 34.77 723 LYS A O 1
ATOM 3390 N N . GLU A 1 425 ? 65.363 53.206 120.976 1.00 33.53 724 GLU A N 1
ATOM 3391 C CA . GLU A 1 425 ? 65.663 54.614 121.223 1.00 33.85 724 GLU A CA 1
ATOM 3392 C C . GLU A 1 425 ? 65.023 55.531 120.176 1.00 31.83 724 GLU A C 1
ATOM 3393 O O . GLU A 1 425 ? 64.494 56.584 120.512 1.00 32.90 724 GLU A O 1
ATOM 3399 N N . VAL A 1 426 ? 65.089 55.139 118.911 1.00 30.15 725 VAL A N 1
ATOM 3400 C CA . VAL A 1 426 ? 64.506 55.937 117.841 1.00 30.24 725 VAL A CA 1
ATOM 3401 C C . VAL A 1 426 ? 62.972 56.041 117.973 1.00 31.08 725 VAL A C 1
ATOM 3402 O O . VAL A 1 426 ? 62.404 57.130 117.848 1.00 29.92 725 VAL A O 1
ATOM 3406 N N . LEU A 1 427 ? 62.310 54.919 118.240 1.00 30.48 726 LEU A N 1
ATOM 3407 C CA . LEU A 1 427 ? 60.846 54.903 118.295 1.00 31.51 726 LEU A CA 1
ATOM 3408 C C . LEU A 1 427 ? 60.312 55.533 119.567 1.00 31.45 726 LEU A C 1
ATOM 3409 O O . LEU A 1 427 ? 59.273 56.171 119.539 1.00 30.29 726 LEU A O 1
ATOM 3414 N N . GLU A 1 428 ? 61.018 55.358 120.677 1.00 32.52 727 GLU A N 1
ATOM 3415 C CA . GLU A 1 428 ? 60.671 56.077 121.892 1.00 33.93 727 GLU A CA 1
ATOM 3416 C C . GLU A 1 428 ? 60.864 57.586 121.723 1.00 33.64 727 GLU A C 1
ATOM 3417 O O . GLU A 1 428 ? 60.055 58.367 122.220 1.00 34.64 727 GLU A O 1
ATOM 3423 N N . ALA A 1 429 ? 61.909 57.997 121.009 1.00 32.14 728 ALA A N 1
ATOM 3424 C CA . ALA A 1 429 ? 62.112 59.420 120.734 1.00 31.55 728 ALA A CA 1
ATOM 3425 C C . ALA A 1 429 ? 61.048 59.934 119.766 1.00 31.76 728 ALA A C 1
ATOM 3426 O O . ALA A 1 429 ? 60.608 61.079 119.868 1.00 31.44 728 ALA A O 1
ATOM 3428 N N . PHE A 1 430 ? 60.652 59.099 118.811 1.00 31.46 729 PHE A N 1
ATOM 3429 C CA . PHE A 1 430 ? 59.563 59.459 117.917 1.00 31.57 729 PHE A CA 1
ATOM 3430 C C . PHE A 1 430 ? 58.278 59.679 118.721 1.00 31.61 729 PHE A C 1
ATOM 3431 O O . PHE A 1 430 ? 57.563 60.651 118.498 1.00 30.61 729 PHE A O 1
ATOM 3439 N N . ALA A 1 431 ? 58.000 58.781 119.658 1.00 31.97 730 ALA A N 1
ATOM 3440 C CA . ALA A 1 431 ? 56.780 58.874 120.459 1.00 32.30 730 ALA A CA 1
ATOM 3441 C C . ALA A 1 431 ? 56.774 60.133 121.345 1.00 33.32 730 ALA A C 1
ATOM 3442 O O . ALA A 1 431 ? 55.723 60.743 121.550 1.00 31.56 730 ALA A O 1
ATOM 3444 N N . LYS A 1 432 ? 57.944 60.532 121.849 1.00 33.76 731 LYS A N 1
ATOM 3445 C CA . LYS A 1 432 ? 58.042 61.724 122.694 1.00 33.92 731 LYS A CA 1
ATOM 3446 C C . LYS A 1 432 ? 57.753 62.973 121.883 1.00 33.69 731 LYS A C 1
ATOM 3447 O O . LYS A 1 432 ? 57.117 63.899 122.381 1.00 33.45 731 LYS A O 1
ATOM 3449 N N . GLU A 1 433 ? 58.216 63.002 120.636 1.00 32.43 732 GLU A N 1
ATOM 3450 C CA . GLU A 1 433 ? 57.930 64.128 119.758 1.00 33.50 732 GLU A CA 1
ATOM 3451 C C . GLU A 1 433 ? 56.429 64.264 119.467 1.00 35.33 732 GLU A C 1
ATOM 3452 O O . GLU A 1 433 ? 55.931 65.383 119.304 1.00 33.98 732 GLU A O 1
ATOM 3458 N N . VAL A 1 434 ? 55.728 63.131 119.390 1.00 34.69 733 VAL A N 1
ATOM 3459 C CA . VAL A 1 434 ? 54.287 63.127 119.144 1.00 36.21 733 VAL A CA 1
ATOM 3460 C C . VAL A 1 434 ? 53.543 63.595 120.397 1.00 35.69 733 VAL A C 1
ATOM 3461 O O . VAL A 1 434 ? 52.653 64.431 120.289 1.00 36.75 733 VAL A O 1
ATOM 3465 N N . LEU A 1 435 ? 53.920 63.072 121.568 1.00 35.64 734 LEU A N 1
ATOM 3466 C CA . LEU A 1 435 ? 53.387 63.548 122.858 1.00 38.15 734 LEU A CA 1
ATOM 3467 C C . LEU A 1 435 ? 53.491 65.066 123.038 1.00 37.76 734 LEU A C 1
ATOM 3468 O O . LEU A 1 435 ? 52.592 65.680 123.586 1.00 35.43 734 LEU A O 1
ATOM 3473 N N . LYS A 1 436 ? 54.597 65.647 122.582 1.00 37.51 735 LYS A N 1
ATOM 3474 C CA . LYS A 1 436 ? 54.880 67.071 122.767 1.00 39.24 735 LYS A CA 1
ATOM 3475 C C . LYS A 1 436 ? 54.153 67.991 121.787 1.00 37.89 735 LYS A C 1
ATOM 3476 O O . LYS A 1 436 ? 54.189 69.209 121.946 1.00 37.37 735 LYS A O 1
ATOM 3482 N N . LEU A 1 437 ? 53.509 67.428 120.769 1.00 38.67 736 LEU A N 1
ATOM 3483 C CA . LEU A 1 437 ? 52.782 68.244 119.802 1.00 38.32 736 LEU A CA 1
ATOM 3484 C C . LEU A 1 437 ? 51.668 69.008 120.519 1.00 38.17 736 LEU A C 1
ATOM 3485 O O . LEU A 1 437 ? 51.077 68.515 121.480 1.00 38.02 736 LEU A O 1
ATOM 3490 N N . LYS A 1 438 ? 51.409 70.223 120.059 1.00 40.33 737 LYS A N 1
ATOM 3491 C CA . LYS A 1 438 ? 50.385 71.077 120.657 1.00 41.45 737 LYS A CA 1
ATOM 3492 C C . LYS A 1 438 ? 49.375 71.482 119.595 1.00 37.95 737 LYS A C 1
ATOM 3493 O O . LYS A 1 438 ? 49.745 71.740 118.455 1.00 35.50 737 LYS A O 1
ATOM 3499 N N . ALA A 1 439 ? 48.103 71.537 119.977 1.00 36.07 738 ALA A N 1
ATOM 3500 C CA . ALA A 1 439 ? 47.014 71.851 119.037 1.00 37.32 738 ALA A CA 1
ATOM 3501 C C . ALA A 1 439 ? 47.215 73.185 118.324 1.00 35.44 738 ALA A C 1
ATOM 3502 O O . ALA A 1 439 ? 47.586 74.156 118.961 1.00 35.20 738 ALA A O 1
#

Sequence (429 aa):
PGSHAEVKRKIEEELDRRAQPSDVGFLVKSEVLEALKPKIKAAFIRRAIFEGRPIILRHHADTDGYTAGVALETAIIPLIEKVAPDPEARWHLFKRRPSRAPFYELEDVLKDIIFEDHRFGDELPLVVIVDNGGTTEDIPAYKRLKAYGVKIVVIDHHDPRDWISEDKAKVDEYVDVHVNPHHVKRGYYELTAGLATEVARYINPEVEDRIKHLPAIAGTGDRSKAPEFYQYLEYAKEKGLDEEDLKKIAEVIDHEAFYWKFDGRGIIEEILLITGNLQRHRLVEGIYPEVKEKQEKVLKAVLPHVKSVVLPNGIRFNTIDVELYAPKFEYPSPGKLSGIIHDHFKEQYGEDSPILTLAYGPDFAVVR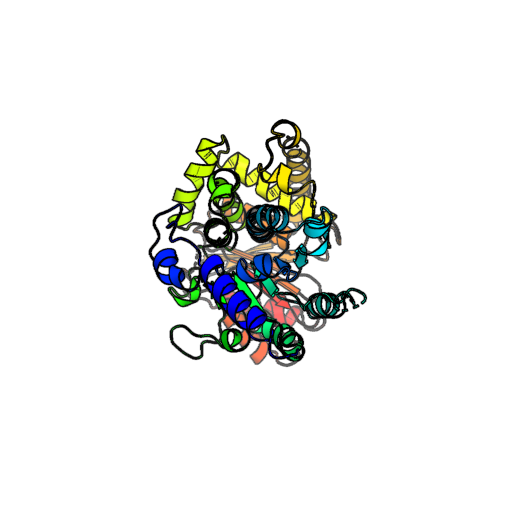ASDGAKYNFDLNKIVKILAEKLPDAGVEGGGHSYAGSIKFFEGKRKEVLEAFAKEVLKLKA

CATH classification: 3.90.1640.30

Radius of gyration: 22.85 Å; Cα contacts (8 Å, |Δi|>4): 747; chains: 1; bounding box: 49×43×78 Å

Nearest PDB structures (foldseek):
  5yh1-assembly1_A  TM=1.002E+00  e=2.611E-77  Pyrococcus furiosus DSM 3638
  5x4h-assembly1_A  TM=6.562E-01  e=3.219E-13  Pyrococcus furiosus DSM 3638
  5x4i-assembly1_A  TM=6.218E-01  e=3.054E-13  Pyrococcus furiosus DSM 3638
  7bhi-assembly1_B  TM=6.387E-01  e=8.737E-13  Methanothermobacter thermautotrophicus str. Delta H
  7bjq-assembly2_B  TM=6.357E-01  e=2.776E-12  Methanothermobacter thermautotrophicus str. Delta H

Organism: Pyrococcus furiosus (strain ATCC 43587 / DSM 3638 / JCM 8422 / Vc1) (NCBI:txid186497)